Protein 2IV2 (pdb70)

Radius of gyration: 24.67 Å; Cα contacts (8 Å, |Δi|>4): 1728; chains: 1; bounding box: 63×63×64 Å

Foldseek 3Di:
DDWFWFFQFFWQLTWIKTFDDDPQDGDFIWGDCFPLFGGDDFQCRGQQPQCLVQLLLQFGWFFAKWFAPDQPGFTHGDHLVVQLLVLLVVLLVCCVPQNLLLEAEEDAQGFQALLLLLLRCCCSWLQSQALRFAYPQAFQDDPVFFACCQFFNDRAFQFFLLLQLQFQEEEEEQDACVQFPVSSVVSPVNNVVVNHAYEYEDLFCHPSNVSHPYDQNWDQQLQLLLLLQLVLLCVVVVLFDVVLCVPFADDVVVSNVFSVPRHLVVRCVVGVGHSVSSNVVSCSQSVGPAYAYEQEVRQCQQPCSSLSNQSVQLSCSRNVNAQDTNHGYAHQYGGNFSVSSVCCSSAFQAHHQRHGLQDVVLQVLSCVLQVHDGTDRDGHDYVLCLLVCLQVSSHQEYEAEHDACCQPPPPNVSVLVSLVSHNAYEYEEGTLAPRQLSGRMYAYANGNQQAWYWGQGRNQWIAIGGRNRHRPHPHHRSSQSSQSSSVSSPRHGDDPGSQVSLCSVLVSHQQCVLVHCVLRDSHQTAHTRFHRVPNVGRHDRRPQNPFGSHPVRHGYHGHHDRDGDPADEDPQFQAKEFEDAGNLAHQSRSRQCSRPVSVVPADPPFEKEAEQVVCVVQVHDAQFWKWKAFPVDIDIHGYHYDNRRRHRYIYTNSSGPSNRGTGGIDIHGDPCRVVVVVVRVVVSVVSSVSSHVSNVD

B-factor: mean 27.47, std 8.26, range [6.86, 63.71]

Solvent-accessible surface area: 26086 Å² total; per-residue (Å²): 166,113,123,12,16,0,2,10,1,2,12,0,2,4,8,0,1,23,0,4,5,57,136,44,140,10,67,102,2,38,25,5,114,1,108,4,5,107,32,59,29,25,71,5,4,109,97,1,35,23,0,7,79,19,48,54,53,3,0,6,1,4,63,61,5,5,1,30,147,132,111,83,23,159,8,88,59,26,67,21,89,67,0,1,60,23,0,3,98,82,0,38,56,5,56,140,144,86,21,43,40,3,0,1,0,0,0,2,6,28,12,14,0,0,1,1,0,0,0,0,0,16,0,0,2,10,13,0,20,0,0,1,0,2,0,62,32,44,6,18,13,7,108,75,90,45,0,0,26,94,0,0,24,23,6,2,0,0,2,5,0,34,10,4,19,87,6,53,0,0,1,0,1,15,10,16,0,24,28,25,6,16,5,0,7,68,12,1,85,55,0,59,200,84,60,3,82,0,0,0,2,12,25,9,128,2,71,8,13,186,65,21,75,18,42,0,50,4,108,22,15,1,13,0,0,0,0,0,0,0,0,15,0,0,23,100,57,87,45,37,55,111,76,25,14,85,76,35,9,71,18,24,89,111,4,68,121,58,1,110,55,31,48,0,102,65,2,64,125,56,0,44,3,46,7,77,59,0,48,84,0,0,84,33,1,16,117,8,177,16,0,2,0,0,1,5,55,14,0,29,40,27,105,22,0,22,33,1,0,24,0,0,0,0,0,0,0,0,14,2,2,3,10,65,55,50,1,0,0,2,2,1,7,26,49,3,0,1,3,0,0,0,0,0,0,0,0,0,1,0,0,0,9,52,21,65,1,130,59,89,68,24,54,127,70,0,10,175,58,8,70,42,177,83,6,21,40,102,57,8,45,28,11,90,47,4,35,100,50,6,65,124,26,74,2,65,0,0,0,0,1,24,18,10,5,12,20,79,41,57,133,70,79,31,7,158,121,2,10,117,68,2,93,5,0,0,0,0,16,24,1,0,1,38,0,0,12,37,0,8,0,0,0,0,3,6,3,4,1,6,10,47,0,0,2,0,3,3,0,0,0,0,1,12,0,49,82,6,17,103,28,146,68,101,19,46,17,7,13,72,0,0,5,58,0,0,67,92,37,65,34,114,12,134,25,105,54,2,76,68,0,0,38,47,0,19,123,10,0,56,36,0,75,0,0,27,20,167,19,1,24,106,81,24,24,3,14,5,33,0,137,83,60,59,108,98,31,88,28,39,52,42,9,12,138,138,124,1,68,9,142,88,11,51,0,39,16,60,6,26,85,57,96,58,21,141,65,148,71,50,138,95,30,59,5,9,23,6,19,20,120,66,38,1,4,26,27,20,13,7,13,0,0,0,0,61,41,0,20,87,103,17,80,35,19,2,53,0,16,0,13,38,84,1,2,137,152,52,45,6,123,74,92,20,0,0,65,5,52,30,179,210,41,113,86,19,1,19,0,68,35,29,99,82,0,37,125,23,0,0,8,18,8,133,9,38,45,147,30,110,31,24,27,7,0,91,4,60,55,24,111,84,52,216,54,10,52,97,92,10,90,68,84,60,74,148,20,54,64,104,0,95,114,22,26,161,69

Secondary structure (DSSP, 8-state):
-EEEEEE-SSBTT--EEEEEEETTEEEEEEE---TTTTT---HHHHHTTGGGG---SSSPBP-S-EE--STTS--EE--HHHHHHHHHHHHHHHHHHH-GGGEEEE--SSTT-HHHHHHHHHIIIIII----EE-SS--S--SSS-SHHHHHS--S-SS-GGGGGG-SEEEEES--HHHH-HHHHHHHHHHHHTT-EEEEE-SS--HHHHT-SEEE-PPTT-HHHHHHHHHHHHHHTT-S-HHHHHHHEE-HHHHHHHHHT--SGGGHHHH---HHHHHHHHHHHHHSSSEEEEEETTGGGSSSHHHHHHHHHHHHHHTT-SSSTT-SEEEE-SBTTHHHHHHTT-BTTEEGGGEETT-HHHHHHHHHHTT-S----S----GGGHHHHHHTTS--EEEEES--HHHHSSSHHHHHHHHHHSSEEEEEESB--HHHHT-SEEEEBP-BTTB-EEEE-TTSEEEEE---S--SSS-B-HHHHHHHHHHHTT-----SSHHHHHHHHHHH-TTTTT--HHHHTTT--EESP---SSTT--B-SSS-SS--SSTTS-EE---------SS---SSS-EEEEE---TT--SS-TTGGGSHHHHTT--SS-EEEEEHHHHHHHT--TT-EEEEE-SS-EEEEEEEEESSSPTTEEEE-------TT-EEEEEEE-S-HHHHHHHHHHHHHHHHHHHHHHH--

Nearest PDB structures (foldseek):
  2iv2-assembly1_X  TM=1.001E+00  e=0.000E+00  Escherichia coli
  1fdi-assembly1_A  TM=9.901E-01  e=0.000E+00  Escherichia coli
  8j83-assembly1_A  TM=9.431E-01  e=2.957E-84  Methylorubrum extorquens AM1
  7vw6-assembly1_A  TM=9.438E-01  e=1.068E-84  Methylorubrum extorquens AM1
  7qv7-assembly1_S  TM=9.303E-01  e=9.606E-66  Thermoanaerobacter kivui

Structure (mmCIF, N/CA/C/O backbone):
data_2IV2
#
_entry.id   2IV2
#
_cell.length_a   146.400
_cell.length_b   146.400
_cell.length_c   81.270
_cell.angle_alpha   90.00
_cell.angle_beta   90.00
_cell.angle_gamma   90.00
#
_symmetry.space_group_name_H-M   'P 41 21 2'
#
loop_
_entity.id
_entity.type
_entity.pdbx_description
1 polymer 'Formate dehydrogenase H'
2 non-polymer 'IRON/SULFUR CLUSTER'
3 non-polymer "GUANYLATE-O'-PHOSPHORIC ACID MONO-(2-AMINO-5,6-DIMERCAPTO-4-OXO-3,5,6,7,8A,9,10,10A-OCTAHYDRO-4H-8-OXA-1,3,9,10-TETRAAZA-ANTHRACEN-7-YLMETHYL) ESTER"
4 non-polymer '2-AMINO-5,6-DIMERCAPTO-7-METHYL-3,7,8A,9-TETRAHYDRO-8-OXA-1,3,9,10-TETRAAZA-ANTHRACEN-4-ONE GUANOSINE DINUCLEOTIDE'
5 non-polymer 'MOLYBDENUM ATOM'
6 non-polymer 'UNKNOWN ATOM OR ION'
7 water water
#
loop_
_atom_site.group_PDB
_atom_site.id
_atom_site.type_symbol
_atom_site.label_atom_id
_atom_site.label_alt_id
_atom_site.label_comp_id
_atom_site.label_asym_id
_atom_site.label_entity_id
_atom_site.label_seq_id
_atom_site.pdbx_PDB_ins_code
_atom_site.Cartn_x
_atom_site.Cartn_y
_atom_site.Cartn_z
_atom_site.occupancy
_atom_site.B_iso_or_equiv
_atom_site.auth_seq_id
_atom_site.auth_comp_id
_atom_site.auth_asym_id
_atom_site.auth_atom_id
_atom_site.pdbx_PDB_model_num
ATOM 1 N N . MET A 1 1 ? 68.914 1.983 29.215 1.00 34.74 1 MET X N 1
ATOM 2 C CA . MET A 1 1 ? 68.775 3.292 29.905 1.00 34.33 1 MET X CA 1
ATOM 3 C C . MET A 1 1 ? 69.906 3.495 30.911 1.00 34.03 1 MET X C 1
ATOM 4 O O . MET A 1 1 ? 70.054 2.726 31.867 1.00 34.11 1 MET X O 1
ATOM 9 N N . LYS A 1 2 ? 70.701 4.534 30.674 1.00 33.30 2 LYS X N 1
ATOM 10 C CA . LYS A 1 2 ? 71.919 4.790 31.434 1.00 32.79 2 LYS X CA 1
ATOM 11 C C . LYS A 1 2 ? 72.101 6.304 31.659 1.00 31.79 2 LYS X C 1
ATOM 12 O O . LYS A 1 2 ? 71.565 7.113 30.911 1.00 31.24 2 LYS X O 1
ATOM 18 N N . LYS A 1 3 ? 72.824 6.665 32.715 1.00 31.07 3 LYS X N 1
ATOM 19 C CA . LYS A 1 3 ? 73.217 8.055 32.964 1.00 30.86 3 LYS X CA 1
ATOM 20 C C . LYS A 1 3 ? 74.677 8.267 32.574 1.00 29.93 3 LYS X C 1
ATOM 21 O O . LYS A 1 3 ? 75.560 7.550 33.022 1.00 29.57 3 LYS X O 1
ATOM 27 N N . VAL A 1 4 ? 74.908 9.241 31.700 1.00 29.43 4 VAL X N 1
ATOM 28 C CA . VAL A 1 4 ? 76.257 9.685 31.334 1.00 28.48 4 VAL X CA 1
ATOM 29 C C . VAL A 1 4 ? 76.500 11.067 31.937 1.00 27.46 4 VAL X C 1
ATOM 30 O O . VAL A 1 4 ? 75.689 11.982 31.780 1.00 27.45 4 VAL X O 1
ATOM 34 N N . VAL A 1 5 ? 77.609 11.199 32.644 1.00 26.11 5 VAL X N 1
ATOM 35 C CA . VAL A 1 5 ? 77.914 12.409 33.372 1.00 24.96 5 VAL X CA 1
ATOM 36 C C . VAL A 1 5 ? 78.604 13.394 32.444 1.00 24.42 5 VAL X C 1
ATOM 37 O O . VAL A 1 5 ? 79.522 13.038 31.698 1.00 24.05 5 VAL X O 1
ATOM 41 N N . THR A 1 6 ? 78.152 14.637 32.499 1.00 23.52 6 THR X N 1
ATOM 42 C CA . THR A 1 6 ? 78.751 15.684 31.728 1.00 22.89 6 THR X CA 1
ATOM 43 C C . THR A 1 6 ? 78.817 16.980 32.535 1.00 22.58 6 THR X C 1
ATOM 44 O O . THR A 1 6 ? 78.431 17.005 33.719 1.00 21.72 6 THR X O 1
ATOM 48 N N . VAL A 1 7 ? 79.324 18.034 31.890 1.00 21.99 7 VAL X N 1
ATOM 49 C CA . VAL A 1 7 ? 79.352 19.383 32.455 1.00 21.93 7 VAL X CA 1
ATOM 50 C C . VAL A 1 7 ? 78.565 20.325 31.541 1.00 21.98 7 VAL X C 1
ATOM 51 O O . VAL A 1 7 ? 78.650 20.230 30.326 1.00 22.27 7 VAL X O 1
ATOM 55 N N . CYS A 1 8 ? 77.801 21.241 32.125 1.00 22.03 8 CYS X N 1
ATOM 56 C CA . CYS A 1 8 ? 76.967 22.148 31.348 1.00 21.99 8 CYS X CA 1
ATOM 57 C C . CYS A 1 8 ? 77.769 22.964 30.322 1.00 21.63 8 CYS X C 1
ATOM 58 O O . CYS A 1 8 ? 78.826 23.487 30.652 1.00 21.43 8 CYS X O 1
ATOM 61 N N . PRO A 1 9 ? 77.280 23.055 29.072 1.00 21.44 9 PRO X N 1
ATOM 62 C CA . PRO A 1 9 ? 77.967 23.796 28.023 1.00 21.77 9 PRO X CA 1
ATOM 63 C C . PRO A 1 9 ? 77.570 25.261 27.869 1.00 21.79 9 PRO X C 1
ATOM 64 O O . PRO A 1 9 ? 77.875 25.853 26.844 1.00 22.84 9 PRO X O 1
ATOM 68 N N . TYR A 1 10 ? 76.923 25.839 28.870 1.00 22.11 10 TYR X N 1
ATOM 69 C CA . TYR A 1 10 ? 76.455 27.201 28.788 1.00 22.53 10 TYR X CA 1
ATOM 70 C C . TYR A 1 10 ? 77.410 28.131 29.520 1.00 22.47 10 TYR X C 1
ATOM 71 O O . TYR A 1 10 ? 78.417 28.549 28.920 1.00 22.21 10 TYR X O 1
ATOM 80 N N . CYS A 1 11 ? 77.124 28.447 30.776 1.00 21.98 11 CYS X N 1
ATOM 81 C CA . CYS A 1 11 ? 77.937 29.405 31.508 1.00 21.71 11 CYS X CA 1
ATOM 82 C C . CYS A 1 11 ? 79.020 28.700 32.322 1.00 21.72 11 CYS X C 1
ATOM 83 O O . CYS A 1 11 ? 79.058 27.473 32.428 1.00 20.63 11 CYS X O 1
ATOM 86 N N . ALA A 1 12 ? 79.907 29.495 32.906 1.00 22.23 12 ALA X N 1
ATOM 87 C CA . ALA A 1 12 ? 81.095 28.958 33.574 1.00 22.06 12 ALA X CA 1
ATOM 88 C C . ALA A 1 12 ? 80.862 28.456 35.000 1.00 22.23 12 ALA X C 1
ATOM 89 O O . ALA A 1 12 ? 81.826 28.160 35.703 1.00 22.99 12 ALA X O 1
ATOM 91 N N . SER A 1 13 ? 79.605 28.329 35.431 1.00 22.08 13 SER X N 1
ATOM 92 C CA . SER A 1 13 ? 79.283 27.781 36.764 1.00 21.82 13 SER X CA 1
ATOM 93 C C . SER A 1 13 ? 79.737 26.334 36.924 1.00 22.07 13 SER X C 1
ATOM 94 O O . SER A 1 13 ? 79.944 25.865 38.043 1.00 22.16 13 SER X O 1
ATOM 97 N N . GLY A 1 14 ? 79.816 25.614 35.809 1.00 22.21 14 GLY X N 1
ATOM 98 C CA . GLY A 1 14 ? 80.435 24.294 35.776 1.00 22.13 14 GLY X CA 1
ATOM 99 C C . GLY A 1 14 ? 79.611 23.164 36.357 1.00 22.38 14 GLY X C 1
ATOM 100 O O . GLY A 1 14 ? 80.172 22.174 36.820 1.00 22.50 14 GLY X O 1
ATOM 101 N N . CYS A 1 15 ? 78.283 23.321 36.323 1.00 22.40 15 CYS X N 1
ATOM 102 C CA . CYS A 1 15 ? 77.346 22.329 36.825 1.00 22.10 15 CYS X CA 1
ATOM 103 C C . CYS A 1 15 ? 77.539 20.979 36.150 1.00 21.74 15 CYS X C 1
ATOM 104 O O . CYS A 1 15 ? 77.653 20.899 34.934 1.00 21.45 15 CYS X O 1
ATOM 107 N N . LYS A 1 16 ? 77.565 19.927 36.961 1.00 21.63 16 LYS X N 1
ATOM 108 C CA . LYS A 1 16 ? 77.575 18.559 36.463 1.00 21.35 16 LYS X CA 1
ATOM 109 C C . LYS A 1 16 ? 76.141 18.124 36.169 1.00 21.13 16 LYS X C 1
ATOM 110 O O . LYS A 1 16 ? 75.203 18.421 36.919 1.00 20.62 16 LYS X O 1
ATOM 116 N N . ILE A 1 17 ? 75.990 17.429 35.050 1.00 21.33 17 ILE X N 1
ATOM 117 C CA . ILE A 1 17 ? 74.699 17.009 34.540 1.00 21.06 17 ILE X CA 1
ATOM 118 C C . ILE A 1 17 ? 74.776 15.525 34.254 1.00 21.44 17 ILE X C 1
ATOM 119 O O . ILE A 1 17 ? 75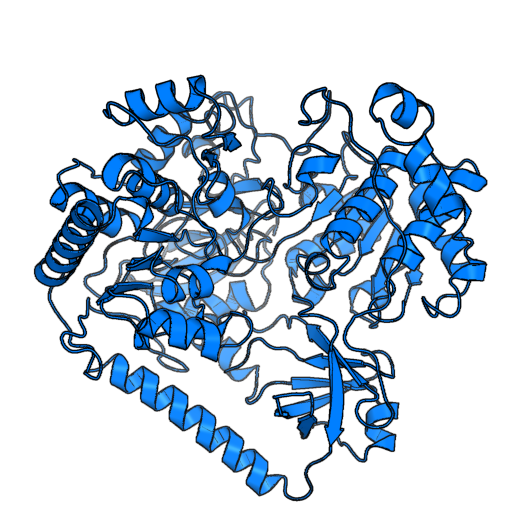.771 15.057 33.700 1.00 20.45 17 ILE X O 1
ATOM 124 N N . ASN A 1 18 ? 73.739 14.784 34.652 1.00 22.36 18 ASN X N 1
ATOM 125 C CA . ASN A 1 18 ? 73.563 13.400 34.202 1.00 23.16 18 ASN X CA 1
ATOM 126 C C . ASN A 1 18 ? 72.647 13.420 32.995 1.00 23.29 18 ASN X C 1
ATOM 127 O O . ASN A 1 18 ? 71.475 13.759 33.115 1.00 23.83 18 ASN X O 1
ATOM 132 N N . LEU A 1 19 ? 73.175 13.089 31.826 1.00 23.35 19 LEU X N 1
ATOM 133 C CA . LEU A 1 19 ? 72.344 12.980 30.651 1.00 23.39 19 LEU X CA 1
ATOM 134 C C . LEU A 1 19 ? 71.776 11.590 30.647 1.00 23.69 19 LEU X C 1
ATOM 135 O O . LEU A 1 19 ? 72.512 10.606 30.618 1.00 23.78 19 LEU X O 1
ATOM 140 N N . VAL A 1 20 ? 70.456 11.503 30.694 1.00 24.24 20 VAL X N 1
ATOM 141 C CA . VAL A 1 20 ? 69.793 10.216 30.643 1.00 24.17 20 VAL X CA 1
ATOM 142 C C . VAL A 1 20 ? 69.713 9.772 29.190 1.00 24.79 20 VAL X C 1
ATOM 143 O O . VAL A 1 20 ? 69.206 10.493 28.339 1.00 24.96 20 VAL X O 1
ATOM 147 N N . VAL A 1 21 ? 70.223 8.576 28.930 1.00 25.97 21 VAL X N 1
ATOM 148 C CA . VAL A 1 21 ? 70.348 8.038 27.582 1.00 27.01 21 VAL X CA 1
ATOM 149 C C . VAL A 1 21 ? 69.538 6.752 27.473 1.00 28.19 21 VAL X C 1
ATOM 150 O O . VAL A 1 21 ? 69.743 5.813 28.239 1.00 28.16 21 VAL X O 1
ATOM 154 N N . ASP A 1 22 ? 68.606 6.720 26.531 1.00 29.47 22 ASP X N 1
ATOM 155 C CA . ASP A 1 22 ? 67.796 5.547 26.329 1.00 30.35 22 ASP X CA 1
ATOM 156 C C . ASP A 1 22 ? 67.776 5.187 24.852 1.00 30.99 22 ASP X C 1
ATOM 157 O O . ASP A 1 22 ? 67.242 5.920 24.027 1.00 31.57 22 ASP X O 1
ATOM 162 N N . ASN A 1 23 ? 68.357 4.042 24.532 1.00 31.90 23 ASN X N 1
ATOM 163 C CA . ASN A 1 23 ? 68.415 3.567 23.152 1.00 32.25 23 ASN X CA 1
ATOM 164 C C . ASN A 1 23 ? 69.188 4.490 22.213 1.00 31.99 23 ASN X C 1
ATOM 165 O O . ASN A 1 23 ? 68.715 4.815 21.118 1.00 32.30 23 ASN X O 1
ATOM 170 N N . GLY A 1 24 ? 70.380 4.896 22.652 1.00 31.59 24 GLY X N 1
ATOM 171 C CA . GLY A 1 24 ? 71.275 5.734 21.851 1.00 31.01 24 GLY X CA 1
ATOM 172 C C . GLY A 1 24 ? 70.911 7.206 21.699 1.00 30.54 24 GLY X C 1
ATOM 173 O O . GLY A 1 24 ? 71.620 7.933 21.017 1.00 30.28 24 GLY X O 1
ATOM 174 N N . LYS A 1 25 ? 69.816 7.651 22.318 1.00 30.34 25 LYS X N 1
ATOM 175 C CA . LYS A 1 25 ? 69.370 9.051 22.226 1.00 30.23 25 LYS X CA 1
ATOM 176 C C . LYS A 1 25 ? 69.302 9.628 23.625 1.00 29.60 25 LYS X C 1
ATOM 177 O O . LYS A 1 25 ? 68.916 8.920 24.556 1.00 29.50 25 LYS X O 1
ATOM 183 N N . ILE A 1 26 ? 69.657 10.908 23.779 1.00 28.73 26 ILE X N 1
ATOM 184 C CA . ILE A 1 26 ? 69.412 11.588 25.040 1.00 28.54 26 ILE X CA 1
ATOM 185 C C . ILE A 1 26 ? 67.894 11.842 25.236 1.00 28.75 26 ILE X C 1
ATOM 186 O O . ILE A 1 26 ? 67.169 12.337 24.340 1.00 27.91 26 ILE X O 1
ATOM 191 N N . VAL A 1 27 ? 67.466 11.497 26.446 1.00 28.51 27 VAL X N 1
ATOM 192 C CA . VAL A 1 27 ? 66.072 11.379 26.815 1.00 28.70 27 VAL X CA 1
ATOM 193 C C . VAL A 1 27 ? 65.676 12.516 27.762 1.00 29.20 27 VAL X C 1
ATOM 194 O O . VAL A 1 27 ? 64.600 13.095 27.632 1.00 29.79 27 VAL X O 1
ATOM 198 N N . ARG A 1 28 ? 66.561 12.846 28.697 1.00 29.60 28 ARG X N 1
ATOM 199 C CA . ARG A 1 28 ? 66.423 14.042 29.501 1.00 29.67 28 ARG X CA 1
ATOM 200 C C . ARG A 1 28 ? 67.737 14.323 30.191 1.00 29.28 28 ARG X C 1
ATOM 201 O O . ARG A 1 28 ? 68.693 13.570 30.063 1.00 29.26 28 ARG X O 1
ATOM 209 N N . ALA A 1 29 ? 67.772 15.442 30.901 1.00 29.04 29 ALA X N 1
ATOM 210 C CA . ALA A 1 29 ? 68.936 15.877 31.636 1.00 28.16 29 ALA X CA 1
ATOM 211 C C . ALA A 1 29 ? 68.490 16.058 33.072 1.00 27.61 29 ALA X C 1
ATOM 212 O O . ALA A 1 29 ? 67.360 16.463 33.333 1.00 26.98 29 ALA X O 1
ATOM 214 N N . GLU A 1 30 ? 69.370 15.741 34.006 1.00 26.92 30 GLU X N 1
ATOM 215 C CA . GLU A 1 30 ? 69.096 16.051 35.400 1.00 26.67 30 GLU X CA 1
ATOM 216 C C . GLU A 1 30 ? 70.380 16.432 36.127 1.00 25.15 30 GLU X C 1
ATOM 217 O O . GLU A 1 30 ? 71.458 16.026 35.737 1.00 25.20 30 GLU X O 1
ATOM 223 N N . ALA A 1 31 ? 70.251 17.221 37.177 1.00 23.89 31 ALA X N 1
ATOM 224 C CA . ALA A 1 31 ? 71.411 17.673 37.907 1.00 23.17 31 ALA X CA 1
ATOM 225 C C . ALA A 1 31 ? 72.128 16.462 38.523 1.00 22.92 31 ALA X C 1
ATOM 226 O O . ALA A 1 31 ? 71.484 15.563 39.093 1.00 22.55 31 ALA X O 1
ATOM 228 N N . ALA A 1 32 ? 73.450 16.436 38.358 1.00 22.08 32 ALA X N 1
ATOM 229 C CA . ALA A 1 32 ? 74.307 15.520 39.096 1.00 22.09 32 ALA X CA 1
ATOM 230 C C . ALA A 1 32 ? 74.909 16.301 40.254 1.00 22.11 32 ALA X C 1
ATOM 231 O O . ALA A 1 32 ? 74.761 17.543 40.350 1.00 21.93 32 ALA X O 1
ATOM 233 N N . GLN A 1 33 ? 75.594 15.574 41.125 1.00 22.21 33 GLN X N 1
ATOM 234 C CA . GLN A 1 33 ? 76.200 16.159 42.317 1.00 22.79 33 GLN X CA 1
ATOM 235 C C . GLN A 1 33 ? 77.580 16.767 42.045 1.00 22.72 33 GLN X C 1
ATOM 236 O O . GLN A 1 33 ? 78.558 16.386 42.649 1.00 23.04 33 GLN X O 1
ATOM 242 N N . GLY A 1 34 ? 77.647 17.742 41.147 1.00 23.18 34 GLY X N 1
ATOM 243 C CA . GLY A 1 34 ? 78.898 18.417 40.879 1.00 23.02 34 GLY X CA 1
ATOM 244 C C . GLY A 1 34 ? 79.295 19.259 42.071 1.00 23.09 34 GLY X C 1
ATOM 245 O O . GLY A 1 34 ? 78.471 19.572 42.921 1.00 23.60 34 GLY X O 1
ATOM 246 N N . LYS A 1 35 ? 80.571 19.600 42.151 1.00 23.15 35 LYS X N 1
ATOM 247 C CA . LYS A 1 35 ? 81.075 20.416 43.245 1.00 22.73 35 LYS X CA 1
ATOM 248 C C . LYS A 1 35 ? 80.312 21.743 43.321 1.00 22.66 35 LYS X C 1
ATOM 249 O O . LYS A 1 35 ? 79.889 22.165 44.397 1.00 23.31 35 LYS X O 1
ATOM 255 N N . THR A 1 36 ? 80.106 22.394 42.182 1.00 21.85 36 THR X N 1
ATOM 256 C CA . THR A 1 36 ? 79.514 23.723 42.196 1.00 21.46 36 THR X CA 1
ATOM 257 C C . THR A 1 36 ? 77.995 23.703 42.316 1.00 21.33 36 THR X C 1
ATOM 258 O O . THR A 1 36 ? 77.426 24.568 42.988 1.00 20.37 36 THR X O 1
ATOM 262 N N . ASN A 1 37 ? 77.350 22.716 41.698 1.00 21.54 37 ASN X N 1
ATOM 263 C CA . ASN A 1 37 ? 75.884 22.706 41.592 1.00 22.15 37 ASN X CA 1
ATOM 264 C C . ASN A 1 37 ? 75.133 21.813 42.562 1.00 22.55 37 ASN X C 1
ATOM 265 O O . ASN A 1 37 ? 74.014 22.141 42.922 1.00 22.83 37 ASN X O 1
ATOM 270 N N . GLN A 1 38 ? 75.726 20.699 42.991 1.00 23.10 38 GLN X N 1
ATOM 271 C CA . GLN A 1 38 ? 75.125 19.883 44.046 1.00 23.28 38 GLN X CA 1
ATOM 272 C C . GLN A 1 38 ? 73.631 19.603 43.788 1.00 22.57 38 GLN X C 1
ATOM 273 O O . GLN A 1 38 ? 72.765 19.914 44.613 1.00 21.93 38 GLN X O 1
ATOM 279 N N . GLY A 1 39 ? 73.343 19.006 42.633 1.00 22.29 39 GLY X N 1
ATOM 280 C CA . GLY A 1 39 ? 71.986 18.558 42.302 1.00 21.89 39 GLY X CA 1
ATOM 281 C C . GLY A 1 39 ? 71.006 19.650 41.860 1.00 21.26 39 GLY X C 1
ATOM 282 O O . GLY A 1 39 ? 69.780 19.455 41.878 1.00 20.73 39 GLY X O 1
ATOM 283 N N . THR A 1 40 ? 71.543 20.787 41.443 1.00 20.87 40 THR X N 1
ATOM 284 C CA . THR A 1 40 ? 70.740 21.848 40.842 1.00 21.34 40 THR X CA 1
ATOM 285 C C . THR A 1 40 ? 71.266 22.254 39.476 1.00 20.78 40 THR X C 1
ATOM 286 O O . THR A 1 40 ? 72.459 22.192 39.216 1.00 20.42 40 THR X O 1
ATOM 290 N N . LEU A 1 41 ? 70.340 22.662 38.613 1.00 20.77 41 LEU X N 1
ATOM 291 C CA . LEU A 1 41 ? 70.640 23.274 37.335 1.00 20.50 41 LEU X CA 1
ATOM 292 C C . LEU A 1 41 ? 69.694 24.411 37.221 1.00 20.33 41 LEU X C 1
ATOM 293 O O . LEU A 1 41 ? 68.632 24.386 37.829 1.00 20.86 41 LEU X O 1
ATOM 298 N N . CYS A 1 42 ? 70.051 25.393 36.409 1.00 20.41 42 CYS X N 1
ATOM 299 C CA . CYS A 1 42 ? 69.099 26.397 35.966 1.00 20.53 42 CYS X CA 1
ATOM 300 C C . CYS A 1 42 ? 68.346 25.819 34.748 1.00 20.43 42 CYS X C 1
ATOM 301 O O . CYS A 1 42 ? 68.639 24.720 34.283 1.00 19.95 42 CYS X O 1
ATOM 304 N N . LEU A 1 43 ? 67.354 26.558 34.272 1.00 21.20 43 LEU X N 1
ATOM 305 C CA . LEU A 1 43 ? 66.623 26.270 33.012 1.00 21.64 43 LEU X CA 1
ATOM 306 C C . LEU A 1 43 ? 67.479 25.738 31.872 1.00 21.51 43 LEU X C 1
ATOM 307 O O . LEU A 1 43 ? 67.080 24.829 31.176 1.00 22.00 43 LEU X O 1
ATOM 312 N N . LYS A 1 44 ? 68.639 26.347 31.667 1.00 21.61 44 LYS X N 1
ATOM 313 C CA . LYS A 1 44 ? 69.494 26.042 30.525 1.00 21.57 44 LYS X CA 1
ATOM 314 C C . LYS A 1 44 ? 70.179 24.666 30.611 1.00 21.65 44 LYS X C 1
ATOM 315 O O . LYS A 1 44 ? 70.187 23.925 29.631 1.00 22.16 44 LYS X O 1
ATOM 321 N N . GLY A 1 45 ? 70.730 24.303 31.763 1.00 21.28 45 GLY X N 1
ATOM 322 C CA . GLY A 1 45 ? 71.241 22.949 31.940 1.00 21.24 45 GLY X CA 1
ATOM 323 C C . GLY A 1 45 ? 70.161 21.873 31.851 1.00 21.38 45 GLY X C 1
ATOM 324 O O . GLY A 1 45 ? 70.379 20.779 31.325 1.00 21.82 45 GLY X O 1
ATOM 325 N N . TYR A 1 46 ? 68.990 22.194 32.381 1.00 21.45 46 TYR X N 1
ATOM 326 C CA . TYR A 1 46 ? 67.874 21.266 32.491 1.00 21.21 46 TYR X CA 1
ATOM 327 C C . TYR A 1 46 ? 67.223 21.010 31.139 1.00 20.75 46 TYR X C 1
ATOM 328 O O . TYR A 1 46 ? 66.961 19.858 30.781 1.00 20.67 46 TYR X O 1
ATOM 337 N N . TYR A 1 47 ? 66.961 22.085 30.396 1.00 19.67 47 TYR X N 1
ATOM 338 C CA . TYR A 1 47 ? 66.300 21.971 29.107 1.00 20.01 47 TYR X CA 1
ATOM 339 C C . TYR A 1 47 ? 67.219 22.126 27.898 1.00 20.71 47 TYR X C 1
ATOM 340 O O . TYR A 1 47 ? 66.769 21.898 26.776 1.00 21.98 47 TYR X O 1
ATOM 349 N N . GLY A 1 48 ? 68.478 22.505 28.099 1.00 21.20 48 GLY X N 1
ATOM 350 C CA . GLY A 1 48 ? 69.324 22.961 26.995 1.00 21.59 48 GLY X CA 1
ATOM 351 C C . GLY A 1 48 ? 70.168 21.943 26.261 1.00 22.08 48 GLY X C 1
ATOM 352 O O . GLY A 1 48 ? 71.100 22.304 25.584 1.00 22.17 48 GLY X O 1
ATOM 353 N N . TRP A 1 49 ? 69.842 20.668 26.401 1.00 23.31 49 TRP X N 1
ATOM 354 C CA . TRP A 1 49 ? 70.601 19.574 25.796 1.00 23.67 49 TRP X CA 1
ATOM 355 C C . TRP A 1 49 ? 69.981 19.189 24.465 1.00 24.53 49 TRP X C 1
ATOM 356 O O . TRP A 1 49 ? 70.503 18.370 23.715 1.00 25.84 49 TRP X O 1
ATOM 367 N N . ASP A 1 50 ? 68.838 19.777 24.205 1.00 24.81 50 ASP X N 1
ATOM 368 C CA . ASP A 1 50 ? 67.995 19.434 23.097 1.00 25.36 50 ASP X CA 1
ATOM 369 C C . ASP A 1 50 ? 68.557 19.746 21.677 1.00 25.10 50 ASP X C 1
ATOM 370 O O . ASP A 1 50 ? 68.209 19.095 20.692 1.00 25.29 50 ASP X O 1
ATOM 375 N N . PHE A 1 51 ? 69.384 20.767 21.581 1.00 25.41 51 PHE X N 1
ATOM 376 C CA . PHE A 1 51 ? 69.997 21.190 20.304 1.00 26.03 51 PHE X CA 1
ATOM 377 C C . PHE A 1 51 ? 70.821 20.103 19.622 1.00 26.36 51 PHE X C 1
ATOM 378 O O . PHE A 1 51 ? 70.980 20.130 18.403 1.00 26.92 51 PHE X O 1
ATOM 386 N N . ILE A 1 52 ? 71.364 19.178 20.419 1.00 26.69 52 ILE X N 1
ATOM 387 C CA . ILE A 1 52 ? 72.151 18.026 19.934 1.00 26.51 52 ILE X CA 1
ATOM 388 C C . ILE A 1 52 ? 71.406 17.311 18.810 1.00 26.48 52 ILE X C 1
ATOM 389 O O . ILE A 1 52 ? 72.011 16.897 17.813 1.00 26.98 52 ILE X O 1
ATOM 394 N N . ASN A 1 53 ? 70.086 17.195 18.979 1.00 26.15 53 ASN X N 1
ATOM 395 C CA . ASN A 1 53 ? 69.221 16.451 18.075 1.00 25.95 53 ASN X CA 1
ATOM 396 C C . ASN A 1 53 ? 68.823 17.135 16.768 1.00 25.30 53 ASN X C 1
ATOM 397 O O . ASN A 1 53 ? 67.995 16.600 16.031 1.00 25.02 53 ASN X O 1
ATOM 402 N N . ASP A 1 54 ? 69.384 18.307 16.492 1.00 24.30 54 ASP X N 1
ATOM 403 C CA . ASP A 1 54 ? 69.079 19.045 15.273 1.00 23.82 54 ASP X CA 1
ATOM 404 C C . ASP A 1 54 ? 67.579 19.393 15.104 1.00 22.87 54 ASP X C 1
ATOM 405 O O . ASP A 1 54 ? 66.936 18.991 14.136 1.00 22.76 54 ASP X O 1
ATOM 410 N N . THR A 1 55 ? 67.051 20.172 16.041 1.00 22.08 55 THR X N 1
ATOM 411 C CA . THR A 1 55 ? 65.649 20.575 16.024 1.00 21.74 55 THR X CA 1
ATOM 412 C C . THR A 1 55 ? 65.291 21.485 14.860 1.00 21.63 55 THR X C 1
ATOM 413 O O . THR A 1 55 ? 64.142 21.504 14.409 1.00 22.04 55 THR X O 1
ATOM 417 N N . GLN A 1 56 ? 66.276 22.247 14.393 1.00 21.64 56 GLN X N 1
ATOM 418 C CA . GLN A 1 56 ? 66.129 23.168 13.258 1.00 21.65 56 GLN X CA 1
ATOM 419 C C . GLN A 1 56 ? 65.187 24.317 13.538 1.00 21.15 56 GLN X C 1
ATOM 420 O O . GLN A 1 56 ? 64.696 24.955 12.615 1.00 20.81 56 GLN X O 1
ATOM 426 N N . ILE A 1 57 ? 64.965 24.602 14.818 1.00 21.48 57 ILE X N 1
ATOM 427 C CA . ILE A 1 57 ? 64.033 25.654 15.219 1.00 21.71 57 ILE X CA 1
ATOM 428 C C . ILE A 1 57 ? 64.580 27.008 14.768 1.00 22.10 57 ILE X C 1
ATOM 429 O O . ILE A 1 57 ? 63.851 27.852 14.268 1.00 22.82 57 ILE X O 1
ATOM 434 N N . LEU A 1 58 ? 65.878 27.191 14.957 1.00 22.42 58 LEU X N 1
ATOM 435 C CA . LEU A 1 58 ? 66.557 28.420 14.613 1.00 22.35 58 LEU X CA 1
ATOM 436 C C . LEU A 1 58 ? 67.529 28.165 13.450 1.00 22.36 58 LEU X C 1
ATOM 437 O O . LEU A 1 58 ? 67.475 28.853 12.433 1.00 22.28 58 LEU X O 1
ATOM 442 N N . THR A 1 59 ? 68.408 27.175 13.603 1.00 21.98 59 THR X N 1
ATOM 443 C CA . THR A 1 59 ? 69.393 26.841 12.559 1.00 21.96 59 THR X CA 1
ATOM 444 C C . THR A 1 59 ? 69.809 25.363 12.601 1.00 21.61 59 THR X C 1
ATOM 445 O O . THR A 1 59 ? 69.915 24.778 13.673 1.00 21.64 59 THR X O 1
ATOM 449 N N . PRO A 1 60 ? 70.069 24.760 11.436 1.00 21.51 60 PRO X N 1
ATOM 450 C CA . PRO A 1 60 ? 70.434 23.344 11.432 1.00 21.71 60 PRO X CA 1
ATOM 451 C C . PRO A 1 60 ? 71.840 23.022 11.958 1.00 21.67 60 PRO X C 1
ATOM 452 O O . PRO A 1 60 ? 72.757 23.831 11.850 1.00 21.62 60 PRO X O 1
ATOM 456 N N . ARG A 1 61 ? 71.994 21.820 12.500 1.00 21.71 61 ARG X N 1
ATOM 457 C CA . ARG A 1 61 ? 73.321 21.241 12.768 1.00 21.86 61 ARG X CA 1
ATOM 458 C C . ARG A 1 61 ? 74.125 21.121 11.472 1.00 21.76 61 ARG X C 1
ATOM 459 O O . ARG A 1 61 ? 73.567 20.827 10.416 1.00 21.04 61 ARG X O 1
ATOM 467 N N . LEU A 1 62 ? 75.436 21.343 11.561 1.00 21.95 62 LEU X N 1
ATOM 468 C CA . LEU A 1 62 ? 76.317 21.082 10.428 1.00 22.10 62 LEU X CA 1
ATOM 469 C C . LEU A 1 62 ? 76.497 19.567 10.295 1.00 22.43 62 LEU X C 1
ATOM 470 O O . LEU A 1 62 ? 76.905 18.891 11.252 1.00 22.83 62 LEU X O 1
ATOM 475 N N . LYS A 1 63 ? 76.197 19.048 9.108 1.00 22.57 63 LYS X N 1
ATOM 476 C CA . LYS A 1 63 ? 76.201 17.615 8.849 1.00 23.28 63 LYS X CA 1
ATOM 477 C C . LYS A 1 63 ? 77.358 17.144 7.971 1.00 23.63 63 LYS X C 1
ATOM 478 O O . LYS A 1 63 ? 77.775 15.982 8.068 1.00 24.00 63 LYS X O 1
ATOM 484 N N . THR A 1 64 ? 77.857 18.023 7.099 1.00 23.81 64 THR X N 1
ATOM 485 C CA . THR A 1 64 ? 78.929 17.670 6.175 1.00 23.99 64 THR X CA 1
ATOM 486 C C . THR A 1 64 ? 79.928 18.800 6.023 1.00 23.96 64 THR X C 1
ATOM 487 O O . THR A 1 64 ? 79.624 19.955 6.303 1.00 23.56 64 THR X O 1
ATOM 491 N N . PRO A 1 65 ? 81.160 18.456 5.627 1.00 23.93 65 PRO X N 1
ATOM 492 C CA . PRO A 1 65 ? 82.052 19.495 5.181 1.00 23.55 65 PRO X CA 1
ATOM 493 C C . PRO A 1 65 ? 81.427 20.231 4.016 1.00 23.60 65 PRO X C 1
ATOM 494 O O . PRO A 1 65 ? 80.615 19.668 3.288 1.00 23.49 65 PRO X O 1
ATOM 498 N N . MET A 1 66 ? 81.774 21.500 3.865 1.00 23.98 66 MET X N 1
ATOM 499 C CA . MET A 1 66 ? 81.365 22.256 2.694 1.00 24.31 66 MET X CA 1
ATOM 500 C C . MET A 1 66 ? 82.514 23.104 2.200 1.00 24.21 66 MET X C 1
ATOM 501 O O . MET A 1 66 ? 83.422 23.428 2.944 1.00 24.61 66 MET X O 1
ATOM 506 N N . ILE A 1 67 ? 82.468 23.435 0.923 1.00 24.73 67 ILE X N 1
ATOM 507 C CA . ILE A 1 67 ? 83.418 24.347 0.322 1.00 25.48 67 ILE X CA 1
ATOM 508 C C . ILE A 1 67 ? 82.665 25.290 -0.596 1.00 25.90 67 ILE X C 1
ATOM 509 O O . ILE A 1 67 ? 81.838 24.845 -1.398 1.00 25.16 67 ILE X O 1
ATOM 514 N N . ARG A 1 68 ? 82.962 26.583 -0.463 1.00 27.22 68 ARG X N 1
ATOM 515 C CA . ARG A 1 68 ? 82.536 27.611 -1.415 1.00 28.24 68 ARG X CA 1
ATOM 516 C C . ARG A 1 68 ? 83.711 27.874 -2.357 1.00 29.46 68 ARG X C 1
ATOM 517 O O . ARG A 1 68 ? 84.685 28.521 -1.968 1.00 29.63 68 ARG X O 1
ATOM 525 N N . ARG A 1 69 ? 83.629 27.378 -3.586 1.00 30.90 69 ARG X N 1
ATOM 526 C CA . ARG A 1 69 ? 84.773 27.435 -4.509 1.00 31.99 69 ARG X CA 1
ATOM 527 C C . ARG A 1 69 ? 85.023 28.846 -5.048 1.00 32.84 69 ARG X C 1
ATOM 528 O O . ARG A 1 69 ? 86.136 29.382 -4.925 1.00 32.66 69 ARG X O 1
ATOM 536 N N . GLN A 1 70 ? 83.989 29.443 -5.636 1.00 33.77 70 GLN X N 1
ATOM 537 C CA . GLN A 1 70 ? 84.058 30.829 -6.090 1.00 34.44 70 GLN X CA 1
ATOM 538 C C . GLN A 1 70 ? 83.511 31.728 -4.962 1.00 34.94 70 GLN X C 1
ATOM 539 O O . GLN A 1 70 ? 82.626 31.324 -4.192 1.00 34.55 70 GLN X O 1
ATOM 545 N N . ARG A 1 71 ? 84.031 32.952 -4.892 1.00 35.43 71 ARG X N 1
ATOM 546 C CA . ARG A 1 71 ? 83.773 33.846 -3.756 1.00 35.46 71 ARG X CA 1
ATOM 547 C C . ARG A 1 71 ? 82.306 34.254 -3.565 1.00 35.74 71 ARG X C 1
ATOM 548 O O . ARG A 1 71 ? 81.800 34.239 -2.436 1.00 36.35 71 ARG X O 1
ATOM 556 N N . GLY A 1 72 ? 81.629 34.615 -4.648 1.00 35.54 72 GLY X N 1
ATOM 557 C CA . GLY A 1 72 ? 80.208 34.964 -4.566 1.00 35.49 72 GLY X CA 1
ATOM 558 C C . GLY A 1 72 ? 79.305 33.781 -4.883 1.00 35.56 72 GLY X C 1
ATOM 559 O O . GLY A 1 72 ? 78.296 33.933 -5.583 1.00 36.10 72 GLY X O 1
ATOM 560 N N . GLY A 1 73 ? 79.658 32.607 -4.357 1.00 35.17 73 GLY X N 1
ATOM 561 C CA . GLY A 1 73 ? 79.022 31.352 -4.742 1.00 34.64 73 GLY X CA 1
ATOM 562 C C . GLY A 1 73 ? 78.323 30.666 -3.591 1.00 34.03 73 GLY X C 1
ATOM 563 O O . GLY A 1 73 ? 78.144 31.246 -2.525 1.00 34.51 73 GLY X O 1
ATOM 564 N N . LYS A 1 74 ? 77.921 29.423 -3.820 1.00 33.04 74 LYS X N 1
ATOM 565 C CA . LYS A 1 74 ? 77.227 28.633 -2.817 1.00 32.40 74 LYS X CA 1
ATOM 566 C C . LYS A 1 74 ? 78.220 27.757 -2.077 1.00 30.77 74 LYS X C 1
ATOM 567 O O . LYS A 1 74 ? 79.166 27.247 -2.674 1.00 30.66 74 LYS X O 1
ATOM 573 N N . LEU A 1 75 ? 78.001 27.591 -0.774 1.00 28.85 75 LEU X N 1
ATOM 574 C CA . LEU A 1 75 ? 78.622 26.511 -0.044 1.00 27.31 75 LEU X CA 1
ATOM 575 C C . LEU A 1 75 ? 78.095 25.200 -0.639 1.00 26.65 75 LEU X C 1
ATOM 576 O O . LEU A 1 75 ? 76.889 25.025 -0.770 1.00 26.97 75 LEU X O 1
ATOM 581 N N . GLU A 1 76 ? 78.996 24.304 -1.026 1.00 25.77 76 GLU X N 1
ATOM 582 C CA . GLU A 1 76 ? 78.611 22.983 -1.541 1.00 25.35 76 GLU X CA 1
ATOM 583 C C . GLU A 1 76 ? 79.143 21.899 -0.613 1.00 24.06 76 GLU X C 1
ATOM 584 O O . GLU A 1 76 ? 80.290 21.982 -0.184 1.00 22.78 76 GLU X O 1
ATOM 590 N N . PRO A 1 77 ? 78.316 20.872 -0.309 1.00 23.41 77 PRO X N 1
ATOM 591 C CA . PRO A 1 77 ? 78.799 19.747 0.484 1.00 23.24 77 PRO X CA 1
ATOM 592 C C . PRO A 1 77 ? 79.890 18.956 -0.231 1.00 22.53 77 PRO X C 1
ATOM 593 O O . PRO A 1 77 ? 79.862 18.817 -1.434 1.00 22.39 77 PRO X O 1
ATOM 597 N N . VAL A 1 78 ? 80.878 18.495 0.520 1.00 22.24 78 VAL X N 1
ATOM 598 C CA . VAL A 1 78 ? 81.984 17.751 -0.055 1.00 21.57 78 VAL X CA 1
ATOM 599 C C . VAL A 1 78 ? 82.386 16.722 0.971 1.00 21.48 78 VAL X C 1
ATOM 600 O O . VAL A 1 78 ? 81.966 16.804 2.135 1.00 20.79 78 VAL X O 1
ATOM 604 N N . SER A 1 79 ? 83.191 15.761 0.530 1.00 21.28 79 SER X N 1
ATOM 605 C CA . SER A 1 79 ? 83.746 14.748 1.417 1.00 21.75 79 SER X CA 1
ATOM 606 C C . SER A 1 79 ? 84.776 15.375 2.361 1.00 21.52 79 SER X C 1
ATOM 607 O O . SER A 1 79 ? 85.350 16.411 2.062 1.00 22.22 79 SER X O 1
ATOM 610 N N . TRP A 1 80 ? 85.003 14.725 3.492 1.00 21.52 80 TRP X N 1
ATOM 611 C CA . TRP A 1 80 ? 86.103 15.057 4.393 1.00 21.84 80 TRP X CA 1
ATOM 612 C C . TRP A 1 80 ? 87.465 15.068 3.721 1.00 22.42 80 TRP X C 1
ATOM 613 O O . TRP A 1 80 ? 88.306 15.916 4.015 1.00 22.96 80 TRP X O 1
ATOM 624 N N . ASP A 1 81 ? 87.695 14.102 2.839 1.00 22.69 81 ASP X N 1
ATOM 625 C CA . ASP A 1 81 ? 88.940 14.041 2.123 1.00 22.32 81 ASP X CA 1
ATOM 626 C C . ASP A 1 81 ? 89.148 15.306 1.313 1.00 22.06 81 ASP X C 1
ATOM 627 O O . ASP A 1 81 ? 90.228 15.904 1.340 1.00 21.87 81 ASP X O 1
ATOM 632 N N . GLU A 1 82 ? 88.118 15.717 0.587 1.00 21.76 82 GLU X N 1
ATOM 633 C CA . GLU A 1 82 ? 88.235 16.897 -0.250 1.00 21.50 82 GLU X CA 1
ATOM 634 C C . GLU A 1 82 ? 88.464 18.140 0.597 1.00 21.25 82 GLU X C 1
ATOM 635 O O . GLU A 1 82 ? 89.313 18.979 0.265 1.00 20.99 82 GLU X O 1
ATOM 641 N N . ALA A 1 83 ? 87.682 18.272 1.669 1.00 21.12 83 ALA X N 1
ATOM 642 C CA . ALA A 1 83 ? 87.761 19.460 2.534 1.00 20.98 83 ALA X CA 1
ATOM 643 C C . ALA A 1 83 ? 89.129 19.565 3.187 1.00 20.89 83 ALA X C 1
ATOM 644 O O . ALA A 1 83 ? 89.753 20.625 3.116 1.00 20.56 83 ALA X O 1
ATOM 646 N N . LEU A 1 84 ? 89.580 18.471 3.822 1.00 20.92 84 LEU X N 1
ATOM 647 C CA . LEU A 1 84 ? 90.831 18.469 4.609 1.00 21.08 84 LEU X CA 1
ATOM 648 C C . LEU A 1 84 ? 92.067 18.638 3.745 1.00 20.75 84 LEU X C 1
ATOM 649 O O . LEU A 1 84 ? 93.022 19.295 4.152 1.00 21.40 84 LEU X O 1
ATOM 654 N N . ASN A 1 85 ? 92.034 18.060 2.552 1.00 19.97 85 ASN X N 1
ATOM 655 C CA . ASN A 1 85 ? 93.052 18.294 1.555 1.00 20.26 85 ASN X CA 1
ATOM 656 C C . ASN A 1 85 ? 93.097 19.765 1.128 1.00 20.22 85 ASN X C 1
ATOM 657 O O . ASN A 1 85 ? 94.156 20.365 1.119 1.00 20.05 85 ASN X O 1
ATOM 662 N N . TYR A 1 86 ? 91.939 20.331 0.800 1.00 20.53 86 TYR X N 1
ATOM 663 C CA . TYR A 1 86 ? 91.803 21.750 0.409 1.00 20.55 86 TYR X CA 1
ATOM 664 C C . TYR A 1 86 ? 92.426 22.687 1.434 1.00 20.30 86 TYR X C 1
ATOM 665 O O . TYR A 1 86 ? 93.226 23.548 1.108 1.00 19.29 86 TYR X O 1
ATOM 674 N N . VAL A 1 87 ? 92.055 22.497 2.688 1.00 20.69 87 VAL X N 1
ATOM 675 C CA . VAL A 1 87 ? 92.564 23.326 3.768 1.00 20.81 87 VAL X CA 1
ATOM 676 C C . VAL A 1 87 ? 94.095 23.149 3.941 1.00 21.45 87 VAL X C 1
ATOM 677 O O . VAL A 1 87 ? 94.830 24.137 3.970 1.00 21.21 87 VAL X O 1
ATOM 681 N N . ALA A 1 88 ? 94.572 21.903 4.050 1.00 21.69 88 ALA X N 1
ATOM 682 C CA . ALA A 1 88 ? 96.018 21.644 4.200 1.00 21.91 88 ALA X CA 1
ATOM 683 C C . ALA A 1 88 ? 96.833 22.289 3.081 1.00 22.16 88 ALA X C 1
ATOM 684 O O . ALA A 1 88 ? 97.848 22.925 3.336 1.00 22.20 88 ALA X O 1
ATOM 686 N N . GLU A 1 89 ? 96.372 22.128 1.841 1.00 22.82 89 GLU X N 1
ATOM 687 C CA . GLU A 1 89 ? 96.998 22.757 0.675 1.00 23.23 89 GLU X CA 1
ATOM 688 C C . GLU A 1 89 ? 96.970 24.280 0.675 1.00 23.09 89 GLU X C 1
ATOM 689 O O . GLU A 1 89 ? 97.946 24.904 0.268 1.00 23.19 89 GLU X O 1
ATOM 695 N N . ARG A 1 90 ? 95.862 24.884 1.107 1.00 22.88 90 ARG X N 1
ATOM 696 C CA . ARG A 1 90 ? 95.750 26.350 1.125 1.00 22.97 90 ARG X CA 1
ATOM 697 C C . ARG A 1 90 ? 96.613 26.952 2.209 1.00 21.99 90 ARG X C 1
ATOM 698 O O . ARG A 1 90 ? 97.355 27.890 1.961 1.00 21.50 90 ARG X O 1
ATOM 706 N N . LEU A 1 91 ? 96.513 26.400 3.411 1.00 21.70 91 LEU X N 1
ATOM 707 C CA . LEU A 1 91 ? 97.335 26.840 4.531 1.00 21.53 91 LEU X CA 1
ATOM 708 C C . LEU A 1 91 ? 98.808 26.668 4.239 1.00 21.54 91 LEU X C 1
ATOM 709 O O . LEU A 1 91 ? 99.598 27.557 4.553 1.00 21.48 91 LEU X O 1
ATOM 714 N N . SER A 1 92 ? 99.191 25.531 3.652 1.00 21.82 92 SER X N 1
ATOM 715 C CA . SER A 1 92 ? 100.601 25.312 3.314 1.00 22.00 92 SER X CA 1
ATOM 716 C C . SER A 1 92 ? 101.058 26.382 2.338 1.00 21.72 92 SER X C 1
ATOM 717 O O . SER A 1 92 ? 102.089 27.009 2.547 1.00 21.66 92 SER X O 1
ATOM 720 N N . ALA A 1 93 ? 100.283 26.565 1.272 1.00 21.53 93 ALA X N 1
ATOM 721 C CA . ALA A 1 93 ? 100.575 27.549 0.242 1.00 21.70 93 ALA X CA 1
ATOM 722 C C . ALA A 1 93 ? 100.652 28.979 0.794 1.00 22.07 93 ALA X C 1
ATOM 723 O O . ALA A 1 93 ? 101.496 29.769 0.373 1.00 21.75 93 ALA X O 1
ATOM 725 N N . ILE A 1 94 ? 99.755 29.320 1.716 1.00 22.32 94 ILE X N 1
ATOM 726 C CA . ILE A 1 94 ? 99.772 30.646 2.321 1.00 22.31 94 ILE X CA 1
ATOM 727 C C . ILE A 1 94 ? 101.008 30.818 3.198 1.00 22.84 94 ILE X C 1
ATOM 728 O O . ILE A 1 94 ? 101.634 31.877 3.189 1.00 22.36 94 ILE X O 1
ATOM 733 N N . LYS A 1 95 ? 101.359 29.772 3.937 1.00 23.20 95 LYS X N 1
ATOM 734 C CA . LYS A 1 95 ? 102.514 29.810 4.811 1.00 23.88 95 LYS X CA 1
ATOM 735 C C . LYS A 1 95 ? 103.786 30.065 4.015 1.00 24.24 95 LYS X C 1
ATOM 736 O O . LYS A 1 95 ? 104.607 30.897 4.392 1.00 23.76 95 LYS X O 1
ATOM 742 N N . GLU A 1 96 ? 103.943 29.359 2.900 1.00 24.81 96 GLU X N 1
ATOM 743 C CA . GLU A 1 96 ? 105.137 29.507 2.086 1.00 25.13 96 GLU X CA 1
ATOM 744 C C . GLU A 1 96 ? 105.229 30.829 1.367 1.00 24.85 96 GLU X C 1
ATOM 745 O O . GLU A 1 96 ? 106.325 31.336 1.182 1.00 24.25 96 GLU X O 1
ATOM 751 N N . LYS A 1 97 ? 104.088 31.383 0.969 1.00 24.34 97 LYS X N 1
ATOM 752 C CA . LYS A 1 97 ? 104.066 32.634 0.206 1.00 24.27 97 LYS X CA 1
ATOM 753 C C . LYS A 1 97 ? 104.287 33.856 1.114 1.00 23.21 97 LYS X C 1
ATOM 754 O O . LYS A 1 97 ? 105.116 34.727 0.807 1.00 22.83 97 LYS X O 1
ATOM 760 N N . TYR A 1 98 ? 103.551 33.892 2.230 1.00 22.17 98 TYR X N 1
ATOM 761 C CA . TYR A 1 98 ? 103.491 35.054 3.120 1.00 21.90 98 TYR X CA 1
ATOM 762 C C . TYR A 1 98 ? 104.147 34.848 4.491 1.00 21.49 98 TYR X C 1
ATOM 763 O O . TYR A 1 98 ? 104.409 35.817 5.206 1.00 21.47 98 TYR X O 1
ATOM 772 N N . GLY A 1 99 ? 104.412 33.601 4.861 1.00 20.89 99 GLY X N 1
ATOM 773 C CA . GLY A 1 99 ? 104.967 33.299 6.171 1.00 20.41 99 GLY X CA 1
ATOM 774 C C . GLY A 1 99 ? 103.892 32.760 7.079 1.00 19.91 99 GLY X C 1
ATOM 775 O O . GLY A 1 99 ? 102.702 32.900 6.804 1.00 19.53 99 GLY X O 1
ATOM 776 N N . PRO A 1 100 ? 104.300 32.106 8.167 1.00 19.68 100 PRO X N 1
ATOM 777 C CA . PRO A 1 100 ? 103.294 31.495 9.042 1.00 18.95 100 PRO X CA 1
ATOM 778 C C . PRO A 1 100 ? 102.335 32.494 9.689 1.00 19.12 100 PRO X C 1
ATOM 779 O O . PRO A 1 100 ? 101.202 32.152 9.967 1.00 18.27 100 PRO X O 1
ATOM 783 N N . ASP A 1 101 ? 102.801 33.718 9.929 1.00 19.06 101 ASP X N 1
ATOM 784 C CA . ASP A 1 101 ? 102.018 34.735 10.624 1.00 19.25 101 ASP X CA 1
ATOM 785 C C . ASP A 1 101 ? 100.892 35.291 9.747 1.00 18.98 101 ASP X C 1
ATOM 786 O O . ASP A 1 101 ? 100.072 36.072 10.214 1.00 18.71 101 ASP X O 1
ATOM 791 N N . ALA A 1 102 ? 100.852 34.868 8.487 1.00 19.16 102 ALA X N 1
ATOM 792 C CA . ALA A 1 102 ? 99.756 35.201 7.581 1.00 19.00 102 ALA X CA 1
ATOM 793 C C . ALA A 1 102 ? 98.478 34.390 7.850 1.00 19.01 102 ALA X C 1
ATOM 794 O O . ALA A 1 102 ? 97.448 34.629 7.223 1.00 19.38 102 ALA X O 1
ATOM 796 N N . ILE A 1 103 ? 98.538 33.457 8.795 1.00 18.74 103 ILE X N 1
ATOM 797 C CA . ILE A 1 103 ? 97.413 32.612 9.160 1.00 18.62 103 ILE X CA 1
ATOM 798 C C . ILE A 1 103 ? 97.027 32.858 10.608 1.00 18.80 103 ILE X C 1
ATOM 799 O O . ILE A 1 103 ? 97.885 32.887 11.484 1.00 19.36 103 ILE X O 1
ATOM 804 N N . GLN A 1 104 ? 95.725 33.018 10.847 1.00 18.99 104 GLN X N 1
ATOM 805 C CA . GLN A 1 104 ? 95.163 33.206 12.170 1.00 18.81 104 GLN X CA 1
ATOM 806 C C . GLN A 1 104 ? 94.307 31.976 12.579 1.00 18.90 104 GLN X C 1
ATOM 807 O O . GLN A 1 104 ? 93.471 31.531 11.807 1.00 18.76 104 GLN X O 1
ATOM 813 N N . THR A 1 105 ? 94.538 31.446 13.785 1.00 19.00 105 THR X N 1
ATOM 814 C CA . THR A 1 105 ? 93.713 30.397 14.362 1.00 19.25 105 THR X CA 1
ATOM 815 C C . THR A 1 105 ? 92.955 30.946 15.581 1.00 19.66 105 THR X C 1
ATOM 816 O O . THR A 1 105 ? 93.365 31.937 16.202 1.00 19.04 105 THR X O 1
ATOM 820 N N . THR A 1 106 ? 91.825 30.317 15.891 1.00 20.21 106 THR X N 1
ATOM 821 C CA . THR A 1 106 ? 91.137 30.563 17.140 1.00 20.57 106 THR X CA 1
ATOM 822 C C . THR A 1 106 ? 91.013 29.306 17.949 1.00 21.11 106 THR X C 1
ATOM 823 O O . THR A 1 106 ? 90.931 28.195 17.413 1.00 21.46 106 THR X O 1
ATOM 827 N N . GLY A 1 107 ? 91.024 29.485 19.261 1.00 21.56 107 GLY X N 1
ATOM 828 C CA . GLY A 1 107 ? 90.490 28.482 20.155 1.00 21.75 107 GLY X CA 1
ATOM 829 C C . GLY A 1 107 ? 88.991 28.653 20.226 1.00 21.51 107 GLY X C 1
ATOM 830 O O . GLY A 1 107 ? 88.409 29.444 19.480 1.00 21.89 107 GLY X O 1
ATOM 831 N N . SER A 1 108 ? 88.375 27.915 21.137 1.00 22.30 108 SER X N 1
ATOM 832 C CA . SER A 1 108 ? 86.942 27.971 21.372 1.00 22.77 108 SER X CA 1
ATOM 833 C C . SER A 1 108 ? 86.590 27.690 22.817 1.00 23.20 108 SER X C 1
ATOM 834 O O . SER A 1 108 ? 86.966 26.649 23.372 1.00 24.11 108 SER X O 1
ATOM 837 N N . SER A 1 109 ? 85.798 28.597 23.388 1.00 23.63 109 SER X N 1
ATOM 838 C CA . SER A 1 109 ? 85.452 28.596 24.798 1.00 23.51 109 SER X CA 1
ATOM 839 C C . SER A 1 109 ? 84.207 27.811 25.117 1.00 22.81 109 SER X C 1
ATOM 840 O O . SER A 1 109 ? 83.716 27.894 26.220 1.00 23.07 109 SER X O 1
ATOM 843 N N . ARG A 1 110 ? 83.677 27.059 24.166 1.00 22.59 110 ARG X N 1
ATOM 844 C CA . ARG A 1 110 ? 82.380 26.445 24.348 1.00 21.98 110 ARG X CA 1
ATOM 845 C C . ARG A 1 110 ? 82.469 24.905 24.512 1.00 22.04 110 ARG X C 1
ATOM 846 O O . ARG A 1 110 ? 83.251 24.421 25.344 1.00 22.41 110 ARG X O 1
ATOM 854 N N . GLY A 1 111 ? 81.695 24.144 23.746 1.00 21.03 111 GLY X N 1
ATOM 855 C CA . GLY A 1 111 ? 81.550 22.720 23.995 1.00 21.11 111 GLY X CA 1
ATOM 856 C C . GLY A 1 111 ? 82.709 21.811 23.639 1.00 20.81 111 GLY X C 1
ATOM 857 O O . GLY A 1 111 ? 82.684 20.646 23.996 1.00 20.10 111 GLY X O 1
ATOM 858 N N . THR A 1 112 ? 83.726 22.327 22.940 1.00 21.24 112 THR X N 1
ATOM 859 C CA . THR A 1 112 ? 84.744 21.460 22.337 1.00 20.58 112 THR X CA 1
ATOM 860 C C . THR A 1 112 ? 85.611 20.824 23.391 1.00 20.44 112 THR X C 1
ATOM 861 O O . THR A 1 112 ? 85.915 19.640 23.311 1.00 20.30 112 THR X O 1
ATOM 865 N N . GLY A 1 113 ? 86.020 21.628 24.368 1.00 19.97 113 GLY X N 1
ATOM 866 C CA . GLY A 1 113 ? 86.851 21.169 25.460 1.00 19.53 113 GLY X CA 1
ATOM 867 C C . GLY A 1 113 ? 88.279 21.643 25.395 1.00 19.24 113 GLY X C 1
ATOM 868 O O . GLY A 1 113 ? 88.736 22.195 24.408 1.00 18.84 113 GLY X O 1
ATOM 869 N N . ASN A 1 114 ? 88.970 21.412 26.497 1.00 20.10 114 ASN X N 1
ATOM 870 C CA . ASN A 1 114 ? 90.349 21.826 26.682 1.00 20.66 114 ASN X CA 1
ATOM 871 C C . ASN A 1 114 ? 91.317 21.161 25.724 1.00 21.12 114 ASN X C 1
ATOM 872 O O . ASN A 1 114 ? 92.192 21.807 25.184 1.00 21.57 114 ASN X O 1
ATOM 877 N N . GLU A 1 115 ? 91.137 19.867 25.508 1.00 21.59 115 GLU X N 1
ATOM 878 C CA . GLU A 1 115 ? 92.027 19.103 24.654 1.00 21.80 115 GLU X CA 1
ATOM 879 C C . GLU A 1 115 ? 92.050 19.689 23.230 1.00 22.11 115 GLU X C 1
ATOM 880 O O . GLU A 1 115 ? 93.105 19.878 22.650 1.00 21.96 115 GLU X O 1
ATOM 886 N N . THR A 1 116 ? 90.882 19.998 22.682 1.00 22.07 116 THR X N 1
ATOM 887 C CA . THR A 1 116 ? 90.824 20.680 21.396 1.00 21.82 116 THR X CA 1
ATOM 888 C C . THR A 1 116 ? 91.672 21.952 21.365 1.00 21.95 116 THR X C 1
ATOM 889 O O . THR A 1 116 ? 92.374 22.217 20.396 1.00 21.74 116 THR X O 1
ATOM 893 N N . ASN A 1 117 ? 91.589 22.761 22.422 1.00 21.97 117 ASN X N 1
ATOM 894 C CA . ASN A 1 117 ? 92.279 24.064 22.422 1.00 20.90 117 ASN X CA 1
ATOM 895 C C . ASN A 1 117 ? 93.793 23.901 22.446 1.00 20.43 117 ASN X C 1
ATOM 896 O O . ASN A 1 117 ? 94.510 24.622 21.763 1.00 19.69 117 ASN X O 1
ATOM 901 N N . TYR A 1 118 ? 94.255 22.920 23.214 1.00 20.33 118 TYR X N 1
ATOM 902 C CA . TYR A 1 118 ? 95.649 22.532 23.246 1.00 20.72 118 TYR X CA 1
ATOM 903 C C . TYR A 1 118 ? 96.114 22.089 21.884 1.00 21.30 118 TYR X C 1
ATOM 904 O O . TYR A 1 118 ? 97.220 22.448 21.458 1.00 21.62 118 TYR X O 1
ATOM 913 N N . VAL A 1 119 ? 95.269 21.316 21.198 1.00 21.20 119 VAL X N 1
ATOM 914 C CA . VAL A 1 119 ? 95.595 20.847 19.862 1.00 20.65 119 VAL X CA 1
ATOM 915 C C . VAL A 1 119 ? 95.641 21.980 18.852 1.00 20.73 119 VAL X C 1
ATOM 916 O O . VAL A 1 119 ? 96.550 22.030 18.029 1.00 21.44 119 VAL X O 1
ATOM 920 N N . MET A 1 120 ? 94.679 22.896 18.900 1.00 20.78 120 MET X N 1
ATOM 921 C CA . MET A 1 120 ? 94.730 24.068 18.020 1.00 20.73 120 MET X CA 1
ATOM 922 C C . MET A 1 120 ? 96.001 24.921 18.189 1.00 20.79 120 MET X C 1
ATOM 923 O O . MET A 1 120 ? 96.613 25.373 17.211 1.00 20.77 120 MET X O 1
ATOM 928 N N . GLN A 1 121 ? 96.394 25.183 19.420 1.00 21.07 121 GLN X N 1
ATOM 929 C CA . GLN A 1 121 ? 97.591 26.012 19.629 1.00 20.88 121 GLN X CA 1
ATOM 930 C C . GLN A 1 121 ? 98.843 25.245 19.264 1.00 20.58 121 GLN X C 1
ATOM 931 O O . GLN A 1 121 ? 99.773 25.820 18.773 1.00 21.49 121 GLN X O 1
ATOM 937 N N . LYS A 1 122 ? 98.844 23.933 19.473 1.00 20.89 122 LYS X N 1
ATOM 938 C CA . LYS A 1 122 ? 99.906 23.071 18.970 1.00 20.81 122 LYS X CA 1
ATOM 939 C C . LYS A 1 122 ? 100.024 23.149 17.458 1.00 20.76 122 LYS X C 1
ATOM 940 O O . LYS A 1 122 ? 101.106 23.241 16.908 1.00 20.69 122 LYS X O 1
ATOM 946 N N . PHE A 1 123 ? 98.886 23.084 16.787 1.00 21.08 123 PHE X N 1
ATOM 947 C CA . PHE A 1 123 ? 98.846 23.181 15.343 1.00 20.93 123 PHE X CA 1
ATOM 948 C C . PHE A 1 123 ? 99.416 24.529 14.868 1.00 20.78 123 PHE X C 1
ATOM 949 O O . PHE A 1 123 ? 100.240 24.583 13.959 1.00 20.76 123 PHE X O 1
ATOM 957 N N . ALA A 1 124 ? 98.970 25.609 15.489 1.00 20.96 124 ALA X N 1
ATOM 958 C CA . ALA A 1 124 ? 99.419 26.959 15.124 1.00 21.00 124 ALA X CA 1
ATOM 959 C C . ALA A 1 124 ? 100.926 27.051 15.245 1.00 20.86 124 ALA X C 1
ATOM 960 O O . ALA A 1 124 ? 101.598 27.564 14.365 1.00 21.56 124 ALA X O 1
ATOM 962 N N . ARG A 1 125 ? 101.444 26.508 16.338 1.00 21.22 125 ARG X N 1
ATOM 963 C CA . ARG A 1 125 ? 102.841 26.679 16.731 1.00 21.17 125 ARG X CA 1
ATOM 964 C C . ARG A 1 125 ? 103.808 25.653 16.136 1.00 20.70 125 ARG X C 1
ATOM 965 O O . ARG A 1 125 ? 104.804 26.045 15.548 1.00 21.38 125 ARG X O 1
ATOM 973 N N . ALA A 1 126 ? 103.511 24.367 16.280 1.00 20.08 126 ALA X N 1
ATOM 974 C CA . ALA A 1 126 ? 104.382 23.296 15.778 1.00 20.34 126 ALA X CA 1
ATOM 975 C C . ALA A 1 126 ? 104.225 23.035 14.282 1.00 19.90 126 ALA X C 1
ATOM 976 O O . ALA A 1 126 ? 105.176 22.686 13.599 1.00 19.14 126 ALA X O 1
ATOM 978 N N . VAL A 1 127 ? 103.012 23.194 13.771 1.00 20.38 127 VAL X N 1
ATOM 979 C CA . VAL A 1 127 ? 102.746 22.893 12.380 1.00 20.39 127 VAL X CA 1
ATOM 980 C C . VAL A 1 127 ? 102.891 24.152 11.528 1.00 20.65 127 VAL X C 1
ATOM 981 O O . VAL A 1 127 ? 103.794 24.237 10.691 1.00 20.85 127 VAL X O 1
ATOM 985 N N . ILE A 1 128 ? 102.031 25.142 11.763 1.00 21.30 128 ILE X N 1
ATOM 986 C CA . ILE A 1 128 ? 102.055 26.389 10.987 1.00 21.32 128 ILE X CA 1
ATOM 987 C C . ILE A 1 128 ? 103.328 27.166 11.237 1.00 21.56 128 ILE X C 1
ATOM 988 O O . ILE A 1 128 ? 103.996 27.591 10.286 1.00 21.83 128 ILE X O 1
ATOM 993 N N . GLY A 1 129 ? 103.658 27.349 12.513 1.00 21.56 129 GLY X N 1
ATOM 994 C CA . GLY A 1 129 ? 104.855 28.104 12.915 1.00 21.76 129 GLY X CA 1
ATOM 995 C C . GLY A 1 129 ? 104.540 29.521 13.367 1.00 21.80 129 GLY X C 1
ATOM 996 O O . GLY A 1 129 ? 105.370 30.430 13.244 1.00 21.58 129 GLY X O 1
ATOM 997 N N . THR A 1 130 ? 103.337 29.714 13.884 1.00 21.65 130 THR X N 1
ATOM 998 C CA . THR A 1 130 ? 102.912 31.025 14.310 1.00 21.61 130 THR X CA 1
ATOM 999 C C . THR A 1 130 ? 102.348 30.952 15.713 1.00 21.47 130 THR X C 1
ATOM 1000 O O . THR A 1 130 ? 101.834 29.920 16.136 1.00 21.53 130 THR X O 1
ATOM 1004 N N . ASN A 1 131 ? 102.424 32.076 16.416 1.00 21.53 131 ASN X N 1
ATOM 1005 C CA . ASN A 1 131 ? 101.717 32.240 17.674 1.00 21.59 131 ASN X CA 1
ATOM 1006 C C . ASN A 1 131 ? 100.339 32.892 17.498 1.00 21.25 131 ASN X C 1
ATOM 1007 O O . ASN A 1 131 ? 99.695 33.255 18.482 1.00 20.33 131 ASN X O 1
ATOM 1012 N N . ASN A 1 132 ? 99.888 33.036 16.251 1.00 21.51 132 ASN X N 1
ATOM 1013 C CA . ASN A 1 132 ? 98.560 33.583 15.969 1.00 21.79 132 ASN X CA 1
ATOM 1014 C C . ASN A 1 132 ? 97.486 32.604 16.417 1.00 22.42 132 ASN X C 1
ATOM 1015 O O . ASN A 1 132 ? 96.893 31.911 15.600 1.00 23.24 132 ASN X O 1
ATOM 1020 N N . VAL A 1 133 ? 97.258 32.524 17.718 1.00 22.90 133 VAL X N 1
ATOM 1021 C CA . VAL A 1 133 ? 96.168 31.725 18.260 1.00 23.48 133 VAL X CA 1
ATOM 1022 C C . VAL A 1 133 ? 95.589 32.502 19.412 1.00 24.53 133 VAL X C 1
ATOM 1023 O O . VAL A 1 133 ? 96.333 33.067 20.218 1.00 24.17 133 VAL X O 1
ATOM 1027 N N . ASP A 1 134 ? 94.265 32.563 19.471 1.00 25.89 134 ASP X N 1
ATOM 1028 C CA . ASP A 1 134 ? 93.599 33.469 20.398 1.00 27.08 134 ASP X CA 1
ATOM 1029 C C . ASP A 1 134 ? 92.144 33.083 20.529 1.00 28.82 134 ASP X C 1
ATOM 1030 O O . ASP A 1 134 ? 91.629 32.369 19.696 1.00 27.83 134 ASP X O 1
ATOM 1035 N N . CYS A 1 135 ? 91.509 33.540 21.598 1.00 31.90 135 CYS X N 1
ATOM 1036 C CA . CYS A 1 135 ? 90.065 33.421 21.791 1.00 35.12 135 CYS X CA 1
ATOM 1037 C C . CYS A 1 135 ? 89.414 34.790 21.917 1.00 36.21 135 CYS X C 1
ATOM 1038 O O . CYS A 1 135 ? 90.004 35.718 22.459 1.00 36.44 135 CYS X O 1
ATOM 1041 N N . CYS A 1 136 ? 88.179 34.892 21.437 1.00 38.65 136 CYS X N 1
ATOM 1042 C CA . CYS A 1 136 ? 87.380 36.121 21.544 1.00 40.14 136 CYS X CA 1
ATOM 1043 C C . CYS A 1 136 ? 87.276 36.608 22.961 1.00 41.46 136 CYS X C 1
ATOM 1044 O O . CYS A 1 136 ? 87.766 37.683 23.297 1.00 42.12 136 CYS X O 1
ATOM 1047 N N . ALA A 1 137 ? 86.594 35.822 23.777 1.00 42.84 137 ALA X N 1
ATOM 1048 C CA . ALA A 1 137 ? 86.530 36.075 25.189 1.00 44.18 137 ALA X CA 1
ATOM 1049 C C . ALA A 1 137 ? 87.821 35.506 25.743 1.00 45.42 137 ALA X C 1
ATOM 1050 O O . ALA A 1 137 ? 88.236 34.418 25.365 1.00 45.48 137 ALA X O 1
ATOM 1052 N N . ARG A 1 138 ? 88.475 36.250 26.617 1.00 46.90 138 ARG X N 1
ATOM 1053 C CA . ARG A 1 138 ? 89.703 35.764 27.224 1.00 48.19 138 ARG X CA 1
ATOM 1054 C C . ARG A 1 138 ? 89.880 36.379 28.605 1.00 48.30 138 ARG X C 1
ATOM 1055 O O . ARG A 1 138 ? 89.399 37.486 28.874 1.00 48.52 138 ARG X O 1
ATOM 1063 N N . VAL A 1 139 ? 90.558 35.633 29.473 1.00 48.66 139 VAL X N 1
ATOM 1064 C CA . VAL A 1 139 ? 90.936 36.124 30.790 1.00 48.85 139 VAL X CA 1
ATOM 1065 C C . VAL A 1 139 ? 91.978 37.254 30.666 1.00 48.86 139 VAL X C 1
ATOM 1066 O O . VAL A 1 139 ? 92.738 37.304 29.689 1.00 48.79 139 VAL X O 1
ATOM 1070 N N . SEC A 1 140 ? 91.974 38.166 31.640 1.00 49.00 140 SEC X N 1
ATOM 1071 C CA . SEC A 1 140 ? 93.012 39.204 31.773 1.00 48.87 140 SEC X CA 1
ATOM 1074 C C . SEC A 1 140 ? 94.347 38.532 31.655 1.00 49.35 140 SEC X C 1
ATOM 1075 O O . SEC A 1 140 ? 94.634 37.604 32.395 1.00 48.85 140 SEC X O 1
ATOM 1076 N N . HIS A 1 141 ? 95.175 38.962 30.706 1.00 50.31 141 HIS X N 1
ATOM 1077 C CA . HIS A 1 141 ? 96.367 38.176 30.377 1.00 51.12 141 HIS X CA 1
ATOM 1078 C C . HIS A 1 141 ? 97.583 38.899 29.750 1.00 51.24 141 HIS X C 1
ATOM 1079 O O . HIS A 1 141 ? 98.701 38.760 30.257 1.00 51.34 141 HIS X O 1
ATOM 1086 N N . GLY A 1 142 ? 97.387 39.631 28.653 1.00 51.63 142 GLY X N 1
ATOM 1087 C CA . GLY A 1 142 ? 98.532 40.091 27.835 1.00 51.90 142 GLY X CA 1
ATOM 1088 C C . GLY A 1 142 ? 99.210 41.415 28.200 1.00 52.17 142 GLY X C 1
ATOM 1089 O O . GLY A 1 142 ? 98.734 42.147 29.070 1.00 52.56 142 GLY X O 1
ATOM 1090 N N . PRO A 1 143 ? 100.336 41.736 27.527 1.00 52.12 143 PRO X N 1
ATOM 1091 C CA . PRO A 1 143 ? 100.937 43.076 27.666 1.00 51.99 143 PRO X CA 1
ATOM 1092 C C . PRO A 1 143 ? 100.136 44.170 26.951 1.00 51.84 143 PRO X C 1
ATOM 1093 O O . PRO A 1 143 ? 100.270 45.348 27.300 1.00 51.56 143 PRO X O 1
ATOM 1097 N N . SER A 1 144 ? 99.317 43.780 25.967 1.00 51.28 144 SER X N 1
ATOM 1098 C CA . SER A 1 144 ? 98.631 44.749 25.099 1.00 50.83 144 SER X CA 1
ATOM 1099 C C . SER A 1 144 ? 97.360 45.339 25.711 1.00 50.16 144 SER X C 1
ATOM 1100 O O . SER A 1 144 ? 96.943 46.437 25.330 1.00 50.43 144 SER X O 1
ATOM 1103 N N . VAL A 1 145 ? 96.758 44.615 26.657 1.00 49.18 145 VAL X N 1
ATOM 1104 C CA . VAL A 1 145 ? 95.603 45.113 27.422 1.00 48.14 145 VAL X CA 1
ATOM 1105 C C . VAL A 1 145 ? 95.813 44.899 28.939 1.00 47.25 145 VAL X C 1
ATOM 1106 O O . VAL A 1 145 ? 96.037 43.770 29.396 1.00 47.71 145 VAL X O 1
ATOM 1110 N N . ALA A 1 146 ? 95.739 45.986 29.709 1.00 45.81 146 ALA X N 1
ATOM 1111 C CA . ALA A 1 146 ? 95.784 45.920 31.184 1.00 44.71 146 ALA X CA 1
ATOM 1112 C C . ALA A 1 146 ? 94.664 45.040 31.781 1.00 43.57 146 ALA X C 1
ATOM 1113 O O . ALA A 1 146 ? 93.626 44.819 31.142 1.00 43.41 146 ALA X O 1
ATOM 1115 N N . GLY A 1 147 ? 94.901 44.534 32.996 1.00 42.16 147 GLY X N 1
ATOM 1116 C CA . GLY A 1 147 ? 93.928 43.708 33.729 1.00 40.65 147 GLY X CA 1
ATOM 1117 C C . GLY A 1 147 ? 94.463 43.290 35.089 1.00 39.37 147 GLY X C 1
ATOM 1118 O O . GLY A 1 147 ? 95.349 43.932 35.640 1.00 38.77 147 GLY X O 1
ATOM 1119 N N . LEU A 1 148 ? 93.904 42.205 35.618 1.00 37.99 148 LEU X N 1
ATOM 1120 C CA . LEU A 1 148 ? 94.319 41.591 36.890 1.00 37.02 148 LEU X CA 1
ATOM 1121 C C . LEU A 1 148 ? 95.767 41.164 36.905 1.00 35.46 148 LEU X C 1
ATOM 1122 O O . LEU A 1 148 ? 96.410 41.160 37.943 1.00 34.81 148 LEU X O 1
ATOM 1127 N N . HIS A 1 149 ? 96.239 40.716 35.746 1.00 34.74 149 HIS X N 1
ATOM 1128 C CA . HIS A 1 149 ? 97.581 40.153 35.585 1.00 33.95 149 HIS X CA 1
ATOM 1129 C C . HIS A 1 149 ? 98.672 41.101 36.062 1.00 32.67 149 HIS X C 1
ATOM 1130 O O . HIS A 1 149 ? 99.643 40.686 36.697 1.00 32.33 149 HIS X O 1
ATOM 1137 N N . GLN A 1 150 ? 98.513 42.385 35.802 1.00 31.58 150 GLN X N 1
ATOM 1138 C CA . GLN A 1 150 ? 99.506 43.344 36.303 1.00 30.40 150 GLN X CA 1
ATOM 1139 C C . GLN A 1 150 ? 99.397 43.592 37.819 1.00 29.09 150 GLN X C 1
ATOM 1140 O O . GLN A 1 150 ? 100.366 43.947 38.455 1.00 28.62 150 GLN X O 1
ATOM 1146 N N . SER A 1 151 ? 98.226 43.366 38.396 1.00 28.27 151 SER X N 1
ATOM 1147 C CA . SER A 1 151 ? 98.028 43.597 39.831 1.00 27.66 151 SER X CA 1
ATOM 1148 C C . SER A 1 151 ? 98.569 42.453 40.672 1.00 26.95 151 SER X C 1
ATOM 1149 O O . SER A 1 151 ? 99.276 42.679 41.662 1.00 26.10 151 SER X O 1
ATOM 1152 N N . VAL A 1 152 ? 98.230 41.231 40.264 1.00 26.59 152 VAL X N 1
ATOM 1153 C CA . VAL A 1 152 ? 98.511 40.026 41.052 1.00 26.37 152 VAL X CA 1
ATOM 1154 C C . VAL A 1 152 ? 99.246 38.921 40.261 1.00 26.42 152 VAL X C 1
ATOM 1155 O O . VAL A 1 152 ? 99.630 37.903 40.839 1.00 26.65 152 VAL X O 1
ATOM 1159 N N . GLY A 1 153 ? 99.456 39.126 38.959 1.00 26.24 153 GLY X N 1
ATOM 1160 C CA . GLY A 1 153 ? 100.231 38.202 38.138 1.00 26.46 153 GLY X CA 1
ATOM 1161 C C . GLY A 1 153 ? 99.451 36.970 37.709 1.00 26.82 153 GLY X C 1
ATOM 1162 O O . GLY A 1 153 ? 100.031 36.001 37.205 1.00 27.19 153 GLY X O 1
ATOM 1163 N N . ASN A 1 154 ? 98.139 36.990 37.919 1.00 26.66 154 ASN X N 1
ATOM 1164 C CA . ASN A 1 154 ? 97.274 35.935 37.403 1.00 26.82 154 ASN X CA 1
ATOM 1165 C C . ASN A 1 154 ? 95.916 36.545 37.137 1.00 26.70 154 ASN X C 1
ATOM 1166 O O . ASN A 1 154 ? 95.415 37.296 37.975 1.00 27.68 154 ASN X O 1
ATOM 1171 N N . GLY A 1 155 ? 95.342 36.235 35.975 1.00 25.45 155 GLY X N 1
ATOM 1172 C CA . GLY A 1 155 ? 94.009 36.731 35.603 1.00 25.08 155 GLY X CA 1
ATOM 1173 C C . GLY A 1 155 ? 92.842 35.880 36.078 1.00 24.06 155 GLY X C 1
ATOM 1174 O O . GLY A 1 155 ? 91.700 36.262 35.911 1.00 22.93 155 GLY X O 1
ATOM 1175 N N . ALA A 1 156 ? 93.142 34.726 36.663 1.00 23.33 156 ALA X N 1
ATOM 1176 C CA . ALA A 1 156 ? 92.121 33.803 37.141 1.00 23.32 156 ALA X CA 1
ATOM 1177 C C . ALA A 1 156 ? 91.364 34.355 38.354 1.00 22.58 156 ALA X C 1
ATOM 1178 O O . ALA A 1 156 ? 91.853 35.237 39.038 1.00 22.45 156 ALA X O 1
ATOM 1180 N N . MET A 1 157 ? 90.166 33.828 38.608 1.00 22.31 157 MET X N 1
ATOM 1181 C CA . MET A 1 157 ? 89.530 33.987 39.912 1.00 21.96 157 MET X CA 1
ATOM 1182 C C . MET A 1 157 ? 90.520 33.542 40.981 1.00 21.70 157 MET X C 1
ATOM 1183 O O . MET A 1 157 ? 91.001 32.406 40.946 1.00 20.90 157 MET X O 1
ATOM 1188 N N . SER A 1 158 ? 90.811 34.419 41.938 1.00 21.53 158 SER X N 1
ATOM 1189 C CA . SER A 1 158 ? 91.798 34.094 42.971 1.00 21.42 158 SER X CA 1
ATOM 1190 C C . SER A 1 158 ? 91.281 33.046 43.943 1.00 20.93 158 SER X C 1
ATOM 1191 O O . SER A 1 158 ? 92.056 32.397 44.606 1.00 21.19 158 SER X O 1
ATOM 1194 N N . ASN A 1 159 ? 89.963 32.916 44.041 1.00 21.05 159 ASN X N 1
ATOM 1195 C CA . ASN A 1 159 ? 89.320 32.029 45.009 1.00 20.72 159 ASN X CA 1
ATOM 1196 C C . ASN A 1 159 ? 88.208 31.189 44.358 1.00 21.00 159 ASN X C 1
ATOM 1197 O O . ASN A 1 159 ? 87.623 31.570 43.344 1.00 21.55 159 ASN X O 1
ATOM 1202 N N . ALA A 1 160 ? 87.924 30.030 44.939 1.00 20.93 160 ALA X N 1
ATOM 1203 C CA . ALA A 1 160 ? 86.941 29.099 44.375 1.00 20.45 160 ALA X CA 1
ATOM 1204 C C . ALA A 1 160 ? 85.508 29.623 44.436 1.00 20.14 160 ALA X C 1
ATOM 1205 O O . ALA A 1 160 ? 85.176 30.465 45.262 1.00 20.70 160 ALA X O 1
ATOM 1207 N N . ILE A 1 161 ? 84.652 29.108 43.562 1.00 19.66 161 ILE X N 1
ATOM 1208 C CA . ILE A 1 161 ? 83.237 29.439 43.606 1.00 19.80 161 ILE X CA 1
ATOM 1209 C C . ILE A 1 161 ? 82.647 28.963 44.940 1.00 20.08 161 ILE X C 1
ATOM 1210 O O . ILE A 1 161 ? 81.847 29.661 45.562 1.00 20.77 161 ILE X O 1
ATOM 1215 N N . ASN A 1 162 ? 83.062 27.772 45.366 1.00 19.90 162 ASN X N 1
ATOM 1216 C CA . ASN A 1 162 ? 82.581 27.182 46.607 1.00 19.73 162 ASN X CA 1
ATOM 1217 C C . ASN A 1 162 ? 83.085 27.906 47.845 1.00 19.70 162 ASN X C 1
ATOM 1218 O O . ASN A 1 162 ? 82.599 27.656 48.919 1.00 19.88 162 ASN X O 1
ATOM 1223 N N . GLU A 1 163 ? 84.066 28.795 47.705 1.00 20.36 163 GLU X N 1
ATOM 1224 C CA . GLU A 1 163 ? 84.515 29.623 48.830 1.00 20.44 163 GLU X CA 1
ATOM 1225 C C . GLU A 1 163 ? 83.600 30.804 49.119 1.00 21.26 163 GLU X C 1
ATOM 1226 O O . GLU A 1 163 ? 83.676 31.407 50.192 1.00 21.93 163 GLU X O 1
ATOM 1232 N N . ILE A 1 164 ? 82.731 31.143 48.174 1.00 21.31 164 ILE X N 1
ATOM 1233 C CA . ILE A 1 164 ? 81.858 32.292 48.334 1.00 21.18 164 ILE X CA 1
ATOM 1234 C C . ILE A 1 164 ? 80.951 32.104 49.542 1.00 21.52 164 ILE X C 1
ATOM 1235 O O . ILE A 1 164 ? 80.679 33.062 50.279 1.00 21.66 164 ILE X O 1
ATOM 1240 N N . ASP A 1 165 ? 80.513 30.865 49.759 1.00 21.55 165 ASP X N 1
ATOM 1241 C CA . ASP A 1 165 ? 79.512 30.543 50.789 1.00 21.80 165 ASP X CA 1
ATOM 1242 C C . ASP A 1 165 ? 79.896 30.968 52.190 1.00 21.55 165 ASP X C 1
ATOM 1243 O O . ASP A 1 165 ? 79.034 31.221 53.000 1.00 21.13 165 ASP X O 1
ATOM 1248 N N . ASN A 1 166 ? 81.189 31.038 52.479 1.00 22.08 166 ASN X N 1
ATOM 1249 C CA . ASN A 1 166 ? 81.644 31.392 53.819 1.00 22.36 166 ASN X CA 1
ATOM 1250 C C . ASN A 1 166 ? 82.445 32.691 53.838 1.00 22.38 166 ASN X C 1
ATOM 1251 O O . ASN A 1 166 ? 83.279 32.902 54.706 1.00 22.72 166 ASN X O 1
ATOM 1256 N N . THR A 1 167 ? 82.186 33.581 52.891 1.00 22.24 167 THR X N 1
ATOM 1257 C CA . THR A 1 167 ? 82.749 34.919 52.999 1.00 22.29 167 THR X CA 1
ATOM 1258 C C . THR A 1 167 ? 81.881 35.739 53.965 1.00 22.48 167 THR X C 1
ATOM 1259 O O . THR A 1 167 ? 80.704 35.409 54.204 1.00 22.37 167 THR X O 1
ATOM 1263 N N . ASP A 1 168 ? 82.486 36.766 54.554 1.00 22.58 168 ASP X N 1
ATOM 1264 C CA . ASP A 1 168 ? 81.787 37.654 55.483 1.00 23.34 168 ASP X CA 1
ATOM 1265 C C . ASP A 1 168 ? 81.084 38.761 54.721 1.00 23.49 168 ASP X C 1
ATOM 1266 O O . ASP A 1 168 ? 80.110 39.332 55.221 1.00 23.27 168 ASP X O 1
ATOM 1271 N N . LEU A 1 169 ? 81.576 39.042 53.508 1.00 23.57 169 LEU X N 1
ATOM 1272 C CA . LEU A 1 169 ? 80.946 40.038 52.628 1.00 23.85 169 LEU X CA 1
ATOM 1273 C C . LEU A 1 169 ? 81.129 39.686 51.163 1.00 23.79 169 LEU X C 1
ATOM 1274 O O . LEU A 1 169 ? 82.250 39.452 50.723 1.00 24.21 169 LEU X O 1
ATOM 1279 N N . VAL A 1 170 ? 80.032 39.644 50.414 1.00 23.73 170 VAL X N 1
ATOM 1280 C CA . VAL A 1 170 ? 80.127 39.540 48.961 1.00 23.80 170 VAL X CA 1
ATOM 1281 C C . VAL A 1 170 ? 79.944 40.941 48.379 1.00 23.91 170 VAL X C 1
ATOM 1282 O O . VAL A 1 170 ? 78.894 41.556 48.550 1.00 23.93 170 VAL X O 1
ATOM 1286 N N . PHE A 1 171 ? 80.993 41.430 47.719 1.00 23.93 171 PHE X N 1
ATOM 1287 C CA . PHE A 1 171 ? 80.986 42.708 47.047 1.00 23.66 171 PHE X CA 1
ATOM 1288 C C . PHE A 1 171 ? 80.805 42.416 45.569 1.00 23.15 171 PHE X C 1
ATOM 1289 O O . PHE A 1 171 ? 81.744 42.055 44.854 1.00 22.75 171 PHE X O 1
ATOM 1297 N N . VAL A 1 172 ? 79.562 42.525 45.126 1.00 23.02 172 VAL X N 1
ATOM 1298 C CA . VAL A 1 172 ? 79.207 42.258 43.750 1.00 22.56 172 VAL X CA 1
ATOM 1299 C C . VAL A 1 172 ? 79.318 43.593 43.020 1.00 22.41 172 VAL X C 1
ATOM 1300 O O . VAL A 1 172 ? 78.641 44.545 43.359 1.00 22.08 172 VAL X O 1
ATOM 1304 N N . PHE A 1 173 ? 80.188 43.656 42.022 1.00 22.32 173 PHE X N 1
ATOM 1305 C CA . PHE A 1 1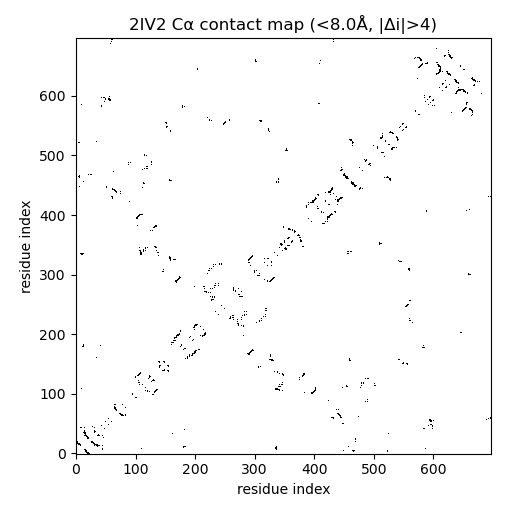73 ? 80.417 44.883 41.286 1.00 22.29 173 PHE X CA 1
ATOM 1306 C C . PHE A 1 173 ? 80.270 44.612 39.803 1.00 22.00 173 PHE X C 1
ATOM 1307 O O . PHE A 1 173 ? 81.032 43.843 39.264 1.00 22.24 173 PHE X O 1
ATOM 1315 N N . GLY A 1 174 ? 79.293 45.223 39.141 1.00 21.80 174 GLY X N 1
ATOM 1316 C CA . GLY A 1 174 ? 79.135 45.030 37.703 1.00 21.89 174 GLY X CA 1
ATOM 1317 C C . GLY A 1 174 ? 78.926 43.571 37.347 1.00 21.83 174 GLY X C 1
ATOM 1318 O O . GLY A 1 174 ? 79.546 43.044 36.419 1.00 22.02 174 GLY X O 1
ATOM 1319 N N . TYR A 1 175 ? 78.027 42.924 38.079 1.00 21.88 175 TYR X N 1
ATOM 1320 C CA . TYR A 1 175 ? 77.854 41.484 37.983 1.00 21.88 175 TYR X CA 1
ATOM 1321 C C . TYR A 1 175 ? 76.441 41.049 38.389 1.00 22.04 175 TYR X C 1
ATOM 1322 O O . TYR A 1 175 ? 75.933 41.456 39.435 1.00 22.09 175 TYR X O 1
ATOM 1331 N N . ASN A 1 176 ? 75.812 40.215 37.560 1.00 22.37 176 ASN X N 1
ATOM 1332 C CA . ASN A 1 176 ? 74.398 39.857 37.736 1.00 22.09 176 ASN X CA 1
ATOM 1333 C C . ASN A 1 176 ? 74.172 38.339 37.684 1.00 21.61 176 ASN X C 1
ATOM 1334 O O . ASN A 1 176 ? 73.494 37.847 36.789 1.00 20.24 176 ASN X O 1
ATOM 1339 N N . PRO A 1 177 ? 74.725 37.602 38.666 1.00 21.84 177 PRO X N 1
ATOM 1340 C CA . PRO A 1 177 ? 74.769 36.138 38.577 1.00 21.98 177 PRO X CA 1
ATOM 1341 C C . PRO A 1 177 ? 73.381 35.501 38.488 1.00 21.93 177 PRO X C 1
ATOM 1342 O O . PRO A 1 177 ? 73.222 34.446 37.871 1.00 22.47 177 PRO X O 1
ATOM 1346 N N . ALA A 1 178 ? 72.380 36.145 39.062 1.00 21.66 178 ALA X N 1
ATOM 1347 C CA . ALA A 1 178 ? 71.017 35.625 38.991 1.00 22.09 178 ALA X CA 1
ATOM 1348 C C . ALA A 1 178 ? 70.653 35.263 37.550 1.00 21.93 178 ALA X C 1
ATOM 1349 O O . ALA A 1 178 ? 70.038 34.241 37.307 1.00 22.19 178 ALA X O 1
ATOM 1351 N N . ASP A 1 179 ? 71.038 36.104 36.598 1.00 22.02 179 ASP X N 1
ATOM 1352 C CA . ASP A 1 179 ? 70.834 35.804 35.186 1.00 22.14 179 ASP X CA 1
ATOM 1353 C C . ASP A 1 179 ? 72.051 35.224 34.490 1.00 22.03 179 ASP X C 1
ATOM 1354 O O . ASP A 1 179 ? 71.900 34.478 33.537 1.00 22.93 179 ASP X O 1
ATOM 1359 N N . SER A 1 180 ? 73.239 35.548 34.985 1.00 21.39 180 SER X N 1
ATOM 1360 C CA . SER A 1 180 ? 74.495 35.200 34.337 1.00 21.78 180 SER X CA 1
ATOM 1361 C C . SER A 1 180 ? 75.047 33.859 34.751 1.00 21.25 180 SER X C 1
ATOM 1362 O O . SER A 1 180 ? 75.615 33.158 33.936 1.00 21.11 180 SER X O 1
ATOM 1365 N N . HIS A 1 181 ? 74.953 33.551 36.038 1.00 20.74 181 HIS X N 1
ATOM 1366 C CA . HIS A 1 181 ? 75.530 32.337 36.594 1.00 20.50 181 HIS X CA 1
ATOM 1367 C C . HIS A 1 181 ? 74.632 31.878 37.722 1.00 20.45 181 HIS X C 1
ATOM 1368 O O . HIS A 1 181 ? 74.988 32.012 38.891 1.00 20.42 181 HIS X O 1
ATOM 1375 N N . PRO A 1 182 ? 73.419 31.397 37.386 1.00 20.82 182 PRO X N 1
ATOM 1376 C CA . PRO A 1 182 ? 72.447 31.068 38.426 1.00 20.78 182 PRO X CA 1
ATOM 1377 C C . PRO A 1 182 ? 72.993 30.259 39.575 1.00 20.55 182 PRO X C 1
ATOM 1378 O O . PRO A 1 182 ? 72.630 30.524 40.720 1.00 21.28 182 PRO X O 1
ATOM 1382 N N . ILE A 1 183 ? 73.860 29.295 39.288 1.00 20.39 183 ILE X N 1
ATOM 1383 C CA . ILE A 1 183 ? 74.406 28.446 40.343 1.00 20.75 183 ILE X CA 1
ATOM 1384 C C . ILE A 1 183 ? 75.420 29.206 41.205 1.00 20.38 183 ILE X C 1
ATOM 1385 O O . ILE A 1 183 ? 75.453 29.004 42.399 1.00 20.43 183 ILE X O 1
ATOM 1390 N N . VAL A 1 184 ? 76.200 30.107 40.605 1.00 21.01 184 VAL X N 1
ATOM 1391 C CA . VAL A 1 184 ? 77.038 31.051 41.366 1.00 20.77 184 VAL X CA 1
ATOM 1392 C C . VAL A 1 184 ? 76.146 31.987 42.217 1.00 21.42 184 VAL X C 1
ATOM 1393 O O . VAL A 1 184 ? 76.490 32.274 43.366 1.00 22.14 184 VAL X O 1
ATOM 1397 N N . ALA A 1 185 ? 75.012 32.447 41.673 1.00 21.04 185 ALA X N 1
ATOM 1398 C CA . ALA A 1 185 ? 74.055 33.242 42.465 1.00 21.10 185 ALA X CA 1
ATOM 1399 C C . ALA A 1 185 ? 73.557 32.452 43.664 1.00 20.81 185 ALA X C 1
ATOM 1400 O O . ALA A 1 185 ? 73.360 33.012 44.726 1.00 20.57 185 ALA X O 1
ATOM 1402 N N . ASN A 1 186 ? 73.375 31.146 43.505 1.00 21.62 186 ASN X N 1
ATOM 1403 C CA . ASN A 1 186 ? 72.986 30.296 44.640 1.00 21.68 186 ASN X CA 1
ATOM 1404 C C . ASN A 1 186 ? 74.044 30.277 45.711 1.00 21.99 186 ASN X C 1
ATOM 1405 O O . ASN A 1 186 ? 73.706 30.273 46.883 1.00 21.81 186 ASN X O 1
ATOM 1410 N N . HIS A 1 187 ? 75.323 30.293 45.308 1.00 22.00 187 HIS X N 1
ATOM 1411 C CA . HIS A 1 187 ? 76.416 30.405 46.263 1.00 21.64 187 HIS X CA 1
ATOM 1412 C C . HIS A 1 187 ? 76.421 31.746 46.980 1.00 21.33 187 HIS X C 1
ATOM 1413 O O . HIS A 1 187 ? 76.784 31.814 48.133 1.00 21.67 187 HIS X O 1
ATOM 1420 N N . VAL A 1 188 ? 76.033 32.819 46.301 1.00 21.59 188 VAL X N 1
ATOM 1421 C CA . VAL A 1 188 ? 75.950 34.139 46.939 1.00 21.72 188 VAL X CA 1
ATOM 1422 C C . VAL A 1 188 ? 74.791 34.190 47.945 1.00 21.81 188 VAL X C 1
ATOM 1423 O O . VAL A 1 188 ? 74.944 34.671 49.066 1.00 21.80 188 VAL X O 1
ATOM 1427 N N . ILE A 1 189 ? 73.632 33.706 47.518 1.00 22.20 189 ILE X N 1
ATOM 1428 C CA . ILE A 1 189 ? 72.475 33.523 48.384 1.00 22.88 189 ILE X CA 1
ATOM 1429 C C . ILE A 1 189 ? 72.836 32.649 49.615 1.00 23.35 189 ILE X C 1
ATOM 1430 O O . ILE A 1 189 ? 72.532 33.002 50.742 1.00 23.30 189 ILE X O 1
ATOM 1435 N N . ASN A 1 190 ? 73.517 31.533 49.402 1.00 24.49 190 ASN X N 1
ATOM 1436 C CA . ASN A 1 190 ? 73.936 30.678 50.518 1.00 24.75 190 ASN X CA 1
ATOM 1437 C C . ASN A 1 190 ? 74.893 31.415 51.449 1.00 25.07 190 ASN X C 1
ATOM 1438 O O . ASN A 1 190 ? 74.817 31.248 52.653 1.00 25.19 190 ASN X O 1
ATOM 1443 N N . ALA A 1 191 ? 75.768 32.255 50.891 1.00 25.42 191 ALA X N 1
ATOM 1444 C CA . ALA A 1 191 ? 76.671 33.104 51.697 1.00 25.47 191 ALA X CA 1
ATOM 1445 C C . ALA A 1 191 ? 75.905 34.028 52.641 1.00 25.36 191 ALA X C 1
ATOM 1446 O O . ALA A 1 191 ? 76.278 34.186 53.800 1.00 25.26 191 ALA X O 1
ATOM 1448 N N . LYS A 1 192 ? 74.856 34.646 52.114 1.00 26.34 192 LYS X N 1
ATOM 1449 C CA . LYS A 1 192 ? 73.910 35.451 52.891 1.00 26.78 192 LYS X CA 1
ATOM 1450 C C . LYS A 1 192 ? 73.134 34.619 53.951 1.00 26.99 192 LYS X C 1
ATOM 1451 O O . LYS A 1 192 ? 73.005 35.060 55.101 1.00 26.80 192 LYS X O 1
ATOM 1457 N N . ARG A 1 193 ? 72.633 33.434 53.576 1.00 27.19 193 ARG X N 1
ATOM 1458 C CA . ARG A 1 193 ? 72.038 32.488 54.552 1.00 27.76 193 ARG X CA 1
ATOM 1459 C C . ARG A 1 193 ? 73.030 32.210 55.670 1.00 27.17 193 ARG X C 1
ATOM 1460 O O . ARG A 1 193 ? 72.653 32.137 56.838 1.00 27.06 193 ARG X O 1
ATOM 1468 N N . ASN A 1 194 ? 74.296 32.029 55.292 1.00 26.37 194 ASN X N 1
ATOM 1469 C CA . ASN A 1 194 ? 75.381 31.824 56.248 1.00 26.12 194 ASN X CA 1
ATOM 1470 C C . ASN A 1 194 ? 75.791 33.096 56.977 1.00 25.66 194 ASN X C 1
ATOM 1471 O O . ASN A 1 194 ? 76.720 33.068 57.771 1.00 25.59 194 ASN X O 1
ATOM 1476 N N . GLY A 1 195 ? 75.112 34.204 56.699 1.00 25.29 195 GLY X N 1
ATOM 1477 C CA . GLY A 1 195 ? 75.339 35.455 57.410 1.00 25.46 195 GLY X CA 1
ATOM 1478 C C . GLY A 1 195 ? 76.302 36.457 56.780 1.00 25.30 195 GLY X C 1
ATOM 1479 O O . GLY A 1 195 ? 76.682 37.419 57.432 1.00 25.64 195 GLY X O 1
ATOM 1480 N N . ALA A 1 196 ? 76.674 36.261 55.521 1.00 24.75 196 ALA X N 1
ATOM 1481 C CA . ALA A 1 196 ? 77.496 37.241 54.818 1.00 24.78 196 ALA X CA 1
ATOM 1482 C C . ALA A 1 196 ? 76.684 38.503 54.549 1.00 24.78 196 ALA X C 1
ATOM 1483 O O . ALA A 1 196 ? 75.463 38.441 54.388 1.00 25.21 196 ALA X O 1
ATOM 1485 N N . LYS A 1 197 ? 77.359 39.649 54.558 1.00 24.87 197 LYS X N 1
ATOM 1486 C CA . LYS A 1 197 ? 76.778 40.896 54.091 1.00 24.83 197 LYS X CA 1
ATOM 1487 C C . LYS A 1 197 ? 76.924 40.904 52.574 1.00 24.21 197 LYS X C 1
ATOM 1488 O O . LYS A 1 197 ? 77.793 40.209 52.007 1.00 23.84 197 LYS X O 1
ATOM 1494 N N . ILE A 1 198 ? 76.075 41.678 51.909 1.00 23.23 198 ILE X N 1
ATOM 1495 C CA . ILE A 1 198 ? 76.119 41.758 50.463 1.00 22.97 198 ILE X CA 1
ATOM 1496 C C . ILE A 1 198 ? 76.009 43.210 50.035 1.00 22.39 198 ILE X C 1
ATOM 1497 O O . ILE A 1 198 ? 75.105 43.911 50.442 1.00 22.13 198 ILE X O 1
ATOM 1502 N N . ILE A 1 199 ? 76.984 43.659 49.256 1.00 22.28 199 ILE X N 1
ATOM 1503 C CA . ILE A 1 199 ? 76.955 44.980 48.622 1.00 22.14 199 ILE X CA 1
ATOM 1504 C C . ILE A 1 199 ? 76.865 44.728 47.134 1.00 21.74 199 ILE X C 1
ATOM 1505 O O . ILE A 1 199 ? 77.611 43.912 46.603 1.00 21.37 199 ILE X O 1
ATOM 1510 N N . VAL A 1 200 ? 75.942 45.415 46.472 1.00 21.84 200 VAL X N 1
ATOM 1511 C CA . VAL A 1 200 ? 75.805 45.342 45.026 1.00 21.64 200 VAL X CA 1
ATOM 1512 C C . VAL A 1 200 ? 76.056 46.725 44.467 1.00 21.51 200 VAL X C 1
ATOM 1513 O O . VAL A 1 200 ? 75.403 47.658 44.901 1.00 21.51 200 VAL X O 1
ATOM 1517 N N . CYS A 1 201 ? 77.014 46.857 43.540 1.00 21.53 201 CYS X N 1
ATOM 1518 C CA . CYS A 1 201 ? 77.253 48.124 42.842 1.00 21.85 201 CYS X CA 1
ATOM 1519 C C . CYS A 1 201 ? 76.797 47.941 41.436 1.00 21.40 201 CYS X C 1
ATOM 1520 O O . CYS A 1 201 ? 77.490 47.334 40.632 1.00 20.70 201 CYS X O 1
ATOM 1523 N N . ASP A 1 202 ? 75.621 48.483 41.150 1.00 21.58 202 ASP X N 1
ATOM 1524 C CA . ASP A 1 202 ? 74.964 48.264 39.887 1.00 21.91 202 ASP X CA 1
ATOM 1525 C C . ASP A 1 202 ? 73.926 49.352 39.718 1.00 22.03 202 ASP X C 1
ATOM 1526 O O . ASP A 1 202 ? 73.148 49.590 40.637 1.00 22.28 202 ASP X O 1
ATOM 1531 N N . PRO A 1 203 ? 73.919 50.036 38.559 1.00 22.78 203 PRO X N 1
ATOM 1532 C CA . PRO A 1 203 ? 72.890 51.033 38.283 1.00 23.44 203 PRO X CA 1
ATOM 1533 C C . PRO A 1 203 ? 71.442 50.532 38.450 1.00 24.03 203 PRO X C 1
ATOM 1534 O O . PRO A 1 203 ? 70.593 51.259 38.960 1.00 24.45 203 PRO X O 1
ATOM 1538 N N . ARG A 1 204 ? 71.189 49.300 38.006 1.00 25.57 204 ARG X N 1
ATOM 1539 C CA . ARG A 1 204 ? 69.872 48.657 38.066 1.00 26.14 204 ARG X CA 1
ATOM 1540 C C . ARG A 1 204 ? 69.628 47.972 39.383 1.00 27.03 204 ARG X C 1
ATOM 1541 O O . ARG A 1 204 ? 70.574 47.626 40.093 1.00 26.62 204 ARG X O 1
ATOM 1549 N N . LYS A 1 205 ? 68.343 47.729 39.654 1.00 28.15 205 LYS X N 1
ATOM 1550 C CA . LYS A 1 205 ? 67.900 46.915 40.783 1.00 28.90 205 LYS X CA 1
ATOM 1551 C C . LYS A 1 205 ? 67.816 45.444 40.358 1.00 28.97 205 LYS X C 1
ATOM 1552 O O . LYS A 1 205 ? 66.734 44.926 40.108 1.00 29.08 205 LYS X O 1
ATOM 1558 N N . ILE A 1 206 ? 68.968 44.785 40.281 1.00 29.09 206 ILE X N 1
ATOM 1559 C CA . ILE A 1 206 ? 69.043 43.359 39.945 1.00 29.14 206 ILE X CA 1
ATOM 1560 C C . ILE A 1 206 ? 68.603 42.490 41.120 1.00 29.53 206 ILE X C 1
ATOM 1561 O O . ILE A 1 206 ? 68.462 42.992 42.226 1.00 29.49 206 ILE X O 1
ATOM 1566 N N . GLU A 1 207 ? 68.382 41.196 40.883 1.00 30.29 207 GLU X N 1
ATOM 1567 C CA . GLU A 1 207 ? 67.891 40.283 41.929 1.00 31.19 207 GLU X CA 1
ATOM 1568 C C . GLU A 1 207 ? 68.740 40.353 43.175 1.00 31.68 207 GLU X C 1
ATOM 1569 O O . GLU A 1 207 ? 68.222 40.451 44.282 1.00 31.61 207 GLU X O 1
ATOM 1575 N N . THR A 1 208 ? 70.055 40.270 42.984 1.00 32.06 208 THR X N 1
ATOM 1576 C CA . THR A 1 208 ? 70.987 40.267 44.099 1.00 32.41 208 THR X CA 1
ATOM 1577 C C . THR A 1 208 ? 70.887 41.552 44.944 1.00 32.43 208 THR X C 1
ATOM 1578 O O . THR A 1 208 ? 71.216 41.528 46.128 1.00 32.55 208 THR X O 1
ATOM 1582 N N . ALA A 1 209 ? 70.417 42.654 44.345 1.00 32.20 209 ALA X N 1
ATOM 1583 C CA . ALA A 1 209 ? 70.223 43.920 45.068 1.00 32.30 209 ALA X CA 1
ATOM 1584 C C . ALA A 1 209 ? 69.083 43.838 46.083 1.00 32.44 209 ALA X C 1
ATOM 1585 O O . ALA A 1 209 ? 69.142 44.467 47.142 1.00 32.43 209 ALA X O 1
ATOM 1587 N N . ARG A 1 210 ? 68.049 43.063 45.750 1.00 32.95 210 ARG X N 1
ATOM 1588 C CA . ARG A 1 210 ? 66.920 42.773 46.656 1.00 33.05 210 ARG X CA 1
ATOM 1589 C C . ARG A 1 210 ? 67.349 42.228 48.015 1.00 32.51 210 ARG X C 1
ATOM 1590 O O . ARG A 1 210 ? 66.706 42.516 49.034 1.00 32.26 210 ARG X O 1
ATOM 1598 N N . ILE A 1 211 ? 68.399 41.397 48.006 1.00 31.65 211 ILE X N 1
ATOM 1599 C CA . ILE A 1 211 ? 68.936 40.783 49.226 1.00 30.96 211 ILE X CA 1
ATOM 1600 C C . ILE A 1 211 ? 70.197 41.485 49.746 1.00 30.20 211 ILE X C 1
ATOM 1601 O O . ILE A 1 211 ? 70.774 41.059 50.744 1.00 30.12 211 ILE X O 1
ATOM 1606 N N . ALA A 1 212 ? 70.600 42.573 49.085 1.00 29.23 212 ALA X N 1
ATOM 1607 C CA . ALA A 1 212 ? 71.839 43.287 49.429 1.00 28.66 212 ALA X CA 1
ATOM 1608 C C . ALA A 1 212 ? 71.648 44.126 50.668 1.00 27.36 212 ALA X C 1
ATOM 1609 O O . ALA A 1 212 ? 70.589 44.692 50.882 1.00 26.58 212 ALA X O 1
ATOM 1611 N N . ASP A 1 213 ? 72.691 44.203 51.481 1.00 26.76 213 ASP X N 1
ATOM 1612 C CA . ASP A 1 213 ? 72.714 45.110 52.614 1.00 26.31 213 ASP X CA 1
ATOM 1613 C C . ASP A 1 213 ? 72.807 46.549 52.108 1.00 26.14 213 ASP X C 1
ATOM 1614 O O . ASP A 1 213 ? 72.209 47.452 52.667 1.00 26.51 213 ASP X O 1
ATOM 1619 N N . MET A 1 214 ? 73.562 46.747 51.032 1.00 26.02 214 MET X N 1
ATOM 1620 C CA . MET A 1 214 ? 73.589 48.018 50.3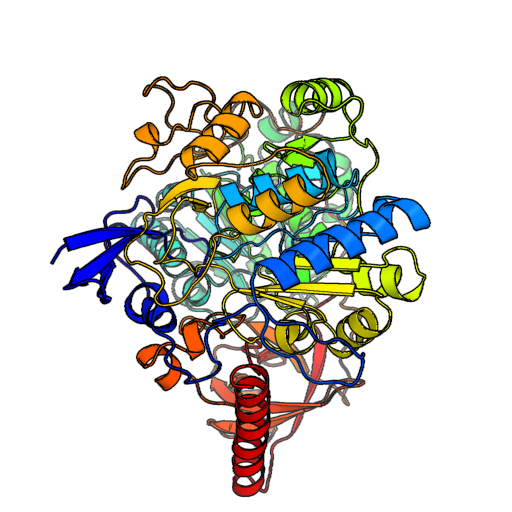16 1.00 25.23 214 MET X CA 1
ATOM 1621 C C . MET A 1 214 ? 73.549 47.762 48.829 1.00 24.92 214 MET X C 1
ATOM 1622 O O . MET A 1 214 ? 74.335 46.954 48.292 1.00 24.53 214 MET X O 1
ATOM 1627 N N . HIS A 1 215 ? 72.634 48.459 48.172 1.00 24.25 215 HIS X N 1
ATOM 1628 C CA . HIS A 1 215 ? 72.639 48.549 46.731 1.00 23.97 215 HIS X CA 1
ATOM 1629 C C . HIS A 1 215 ? 73.171 49.933 46.372 1.00 23.73 215 HIS X C 1
ATOM 1630 O O . HIS A 1 215 ? 72.465 50.938 46.501 1.00 23.41 215 HIS X O 1
ATOM 1637 N N . ILE A 1 216 ? 74.423 49.981 45.926 1.00 23.56 216 ILE X N 1
ATOM 1638 C CA . ILE A 1 216 ? 75.018 51.244 45.497 1.00 23.47 216 ILE X CA 1
ATOM 1639 C C . ILE A 1 216 ? 74.631 51.391 44.044 1.00 23.04 216 ILE X C 1
ATOM 1640 O O . ILE A 1 216 ? 75.272 50.817 43.162 1.00 22.02 216 ILE X O 1
ATOM 1645 N N . ALA A 1 217 ? 73.548 52.142 43.833 1.00 22.66 217 ALA X N 1
ATOM 1646 C CA . ALA A 1 217 ? 72.915 52.329 42.529 1.00 22.84 217 ALA X CA 1
ATOM 1647 C C . ALA A 1 217 ? 73.586 53.473 41.788 1.00 22.79 217 ALA X C 1
ATOM 1648 O O . ALA A 1 217 ? 72.992 54.537 41.590 1.00 23.09 217 ALA X O 1
ATOM 1650 N N . LEU A 1 218 ? 74.818 53.230 41.368 1.00 22.76 218 LEU X N 1
ATOM 1651 C CA . LEU A 1 218 ? 75.667 54.268 40.800 1.00 22.64 218 LEU X CA 1
ATOM 1652 C C . LEU A 1 218 ? 75.307 54.561 39.348 1.00 22.64 218 LEU X C 1
ATOM 1653 O O . LEU A 1 218 ? 74.850 53.685 38.604 1.00 22.44 218 LEU X O 1
ATOM 1658 N N . LYS A 1 219 ? 75.522 55.810 38.950 1.00 22.75 219 LYS X N 1
ATOM 1659 C CA . LYS A 1 219 ? 75.251 56.217 37.585 1.00 22.38 219 LYS X CA 1
ATOM 1660 C C . LYS A 1 219 ? 76.138 55.384 36.684 1.00 21.99 219 LYS X C 1
ATOM 1661 O O . LYS A 1 219 ? 77.280 55.093 37.024 1.00 22.20 219 LYS X O 1
ATOM 1667 N N . ASN A 1 220 ? 75.573 54.958 35.562 1.00 21.61 220 ASN X N 1
ATOM 1668 C CA . ASN A 1 220 ? 76.299 54.245 34.530 1.00 20.95 220 ASN X CA 1
ATOM 1669 C C . ASN A 1 220 ? 77.599 54.980 34.177 1.00 20.77 220 ASN X C 1
ATOM 1670 O O . ASN A 1 220 ? 77.593 56.173 33.934 1.00 20.83 220 ASN X O 1
ATOM 1675 N N . GLY A 1 221 ? 78.716 54.272 34.176 1.00 20.97 221 GLY X N 1
ATOM 1676 C CA . GLY A 1 221 ? 79.988 54.841 33.752 1.00 20.77 221 GLY X CA 1
ATOM 1677 C C . GLY A 1 221 ? 80.748 55.583 34.833 1.00 20.64 221 GLY X C 1
ATOM 1678 O O . GLY A 1 221 ? 81.833 56.097 34.571 1.00 20.58 221 GLY X O 1
ATOM 1679 N N . SER A 1 222 ? 80.217 55.607 36.054 1.00 20.50 222 SER X N 1
ATOM 1680 C CA . SER A 1 222 ? 80.831 56.362 37.146 1.00 20.92 222 SER X CA 1
ATOM 1681 C C . SER A 1 222 ? 81.831 55.549 37.996 1.00 20.98 222 SER X C 1
ATOM 1682 O O . SER A 1 222 ? 82.170 55.940 39.100 1.00 21.43 222 SER X O 1
ATOM 1685 N N . ASN A 1 223 ? 82.347 54.457 37.451 1.00 21.73 223 ASN X N 1
ATOM 1686 C CA . ASN A 1 223 ? 82.993 53.411 38.261 1.00 21.78 223 ASN X CA 1
ATOM 1687 C C . ASN A 1 223 ? 84.251 53.815 39.011 1.00 21.82 223 ASN X C 1
ATOM 1688 O O . ASN A 1 223 ? 84.334 53.586 40.225 1.00 22.09 223 ASN X O 1
ATOM 1693 N N . ILE A 1 224 ? 85.211 54.402 38.287 1.00 21.34 224 ILE X N 1
ATOM 1694 C CA . ILE A 1 224 ? 86.483 54.795 38.863 1.00 20.70 224 ILE X CA 1
ATOM 1695 C C . ILE A 1 224 ? 86.258 55.895 39.891 1.00 20.21 224 ILE X C 1
ATOM 1696 O O . ILE A 1 224 ? 86.948 55.935 40.886 1.00 20.36 224 ILE X O 1
ATOM 1701 N N . ALA A 1 225 ? 85.286 56.774 39.651 1.00 19.70 225 ALA X N 1
ATOM 1702 C CA . ALA A 1 225 ? 84.948 57.826 40.605 1.00 19.42 225 ALA X CA 1
ATOM 1703 C C . ALA A 1 225 ? 84.481 57.223 41.915 1.00 18.51 225 ALA X C 1
ATOM 1704 O O . ALA A 1 225 ? 84.917 57.641 42.980 1.00 19.21 225 ALA X O 1
ATOM 1706 N N . LEU A 1 226 ? 83.585 56.252 41.839 1.00 17.58 226 LEU X N 1
ATOM 1707 C CA . LEU A 1 226 ? 83.160 55.525 43.025 1.00 17.35 226 LEU X CA 1
ATOM 1708 C C . LEU A 1 226 ? 84.295 54.748 43.648 1.00 17.19 226 LEU X C 1
ATOM 1709 O O . LEU A 1 226 ? 84.489 54.813 44.836 1.00 17.42 226 LEU X O 1
ATOM 1714 N N . LEU A 1 227 ? 85.022 53.979 42.852 1.00 17.76 227 LEU X N 1
ATOM 1715 C CA . LEU A 1 227 ? 86.089 53.126 43.393 1.00 17.72 227 LEU X CA 1
ATOM 1716 C C . LEU A 1 227 ? 87.188 53.946 44.068 1.00 17.73 227 LEU X C 1
ATOM 1717 O O . LEU A 1 227 ? 87.688 53.558 45.132 1.00 18.61 227 LEU X O 1
ATOM 1722 N N . ASN A 1 228 ? 87.556 55.070 43.464 1.00 17.33 228 ASN X N 1
ATOM 1723 C CA . ASN A 1 228 ? 88.571 55.959 44.046 1.00 17.65 228 ASN X CA 1
ATOM 1724 C C . ASN A 1 228 ? 88.130 56.574 45.356 1.00 17.95 228 ASN X C 1
ATOM 1725 O O . ASN A 1 228 ? 88.957 56.757 46.252 1.00 18.17 228 ASN X O 1
ATOM 1730 N N . ALA A 1 229 ? 86.846 56.933 45.452 1.00 18.13 229 ALA X N 1
ATOM 1731 C CA . ALA A 1 229 ? 86.314 57.540 46.679 1.00 18.55 229 ALA X CA 1
ATOM 1732 C C . ALA A 1 229 ? 86.218 56.505 47.794 1.00 18.55 229 ALA X C 1
ATOM 1733 O O . ALA A 1 229 ? 86.425 56.826 48.967 1.00 18.88 229 ALA X O 1
ATOM 1735 N N . MET A 1 230 ? 85.899 55.272 47.428 1.00 18.80 230 MET X N 1
ATOM 1736 C CA . MET A 1 230 ? 85.918 54.163 48.384 1.00 19.45 230 MET X CA 1
ATOM 1737 C C . MET A 1 230 ? 87.347 53.965 48.934 1.00 19.34 230 MET X C 1
ATOM 1738 O O . MET A 1 230 ? 87.532 53.793 50.124 1.00 19.26 230 MET X O 1
ATOM 1743 N N . GLY A 1 231 ? 88.343 54.016 48.056 1.00 19.55 231 GLY X N 1
ATOM 1744 C CA . GLY A 1 231 ? 89.741 53.923 48.457 1.00 19.86 231 GLY X CA 1
ATOM 1745 C C . GLY A 1 231 ? 90.176 55.103 49.294 1.00 20.13 231 GLY X C 1
ATOM 1746 O O . GLY A 1 231 ? 90.976 54.956 50.218 1.00 19.90 231 GLY X O 1
ATOM 1747 N N . HIS A 1 232 ? 89.635 56.273 48.956 1.00 20.49 232 HIS X N 1
ATOM 1748 C CA . HIS A 1 232 ? 89.856 57.501 49.704 1.00 20.55 232 HIS X CA 1
ATOM 1749 C C . HIS A 1 232 ? 89.386 57.331 51.144 1.00 20.78 232 HIS X C 1
ATOM 1750 O O . HIS A 1 232 ? 90.126 57.618 52.077 1.00 20.62 232 HIS X O 1
ATOM 1757 N N . VAL A 1 233 ? 88.150 56.872 51.312 1.00 21.12 233 VAL X N 1
ATOM 1758 C CA . VAL A 1 233 ? 87.583 56.627 52.641 1.00 21.15 233 VAL X CA 1
ATOM 1759 C C . VAL A 1 233 ? 88.434 55.589 53.378 1.00 21.41 233 VAL X C 1
ATOM 1760 O O . VAL A 1 233 ? 88.782 55.792 54.528 1.00 21.76 233 VAL X O 1
ATOM 1764 N N . ILE A 1 234 ? 88.785 54.492 52.712 1.00 21.62 234 ILE X N 1
ATOM 1765 C CA . ILE A 1 234 ? 89.544 53.426 53.372 1.00 21.79 234 ILE X CA 1
ATOM 1766 C C . ILE A 1 234 ? 90.917 53.905 53.866 1.00 21.98 234 ILE X C 1
ATOM 1767 O O . ILE A 1 234 ? 91.359 53.527 54.952 1.00 21.59 234 ILE X O 1
ATOM 1772 N N . ILE A 1 235 ? 91.572 54.756 53.081 1.00 22.21 235 ILE X N 1
ATOM 1773 C CA . ILE A 1 235 ? 92.887 55.262 53.438 1.00 22.17 235 ILE X CA 1
ATOM 1774 C C . ILE A 1 235 ? 92.774 56.346 54.503 1.00 22.48 235 ILE X C 1
ATOM 1775 O O . ILE A 1 235 ? 93.511 56.306 55.479 1.00 22.04 235 ILE X O 1
ATOM 1780 N N . GLU A 1 236 ? 91.850 57.291 54.323 1.00 22.76 236 GLU X N 1
ATOM 1781 C CA . GLU A 1 236 ? 91.756 58.442 55.214 1.00 23.47 236 GLU X CA 1
ATOM 1782 C C . GLU A 1 236 ? 91.208 58.072 56.595 1.00 23.28 236 GLU X C 1
ATOM 1783 O O . GLU A 1 236 ? 91.511 58.735 57.594 1.00 23.09 236 GLU X O 1
ATOM 1789 N N . GLU A 1 237 ? 90.397 57.023 56.654 1.00 23.00 237 GLU X N 1
ATOM 1790 C CA . GLU A 1 237 ? 89.887 56.544 57.930 1.00 22.93 237 GLU X CA 1
ATOM 1791 C C . GLU A 1 237 ? 90.734 55.401 58.471 1.00 22.71 237 GLU X C 1
ATOM 1792 O O . GLU A 1 237 ? 90.385 54.790 59.485 1.00 22.63 237 GLU X O 1
ATOM 1798 N N . ASN A 1 238 ? 91.843 55.121 57.791 1.00 22.61 238 ASN X N 1
ATOM 1799 C CA . ASN A 1 238 ? 92.841 54.172 58.271 1.00 22.78 238 ASN X CA 1
ATOM 1800 C C . ASN A 1 238 ? 92.329 52.736 58.433 1.00 22.83 238 ASN X C 1
ATOM 1801 O O . ASN A 1 238 ? 92.672 52.032 59.389 1.00 22.80 238 ASN X O 1
ATOM 1806 N N . LEU A 1 239 ? 91.511 52.317 57.470 1.00 22.86 239 LEU X N 1
ATOM 1807 C CA . LEU A 1 239 ? 90.801 51.046 57.526 1.00 22.32 239 LEU X CA 1
ATOM 1808 C C . LEU A 1 239 ? 91.521 49.984 56.729 1.00 22.10 239 LEU X C 1
ATOM 1809 O O . LEU A 1 239 ? 91.058 48.848 56.639 1.00 21.75 239 LEU X O 1
ATOM 1814 N N . TYR A 1 240 ? 92.646 50.359 56.129 1.00 22.22 240 TYR X N 1
ATOM 1815 C CA . TYR A 1 240 ? 93.418 49.430 55.323 1.00 22.51 240 TYR X CA 1
ATOM 1816 C C . TYR A 1 240 ? 94.305 48.567 56.210 1.00 22.62 240 TYR X C 1
ATOM 1817 O O . TYR A 1 240 ? 94.477 48.858 57.387 1.00 22.65 240 TYR X O 1
ATOM 1826 N N . ASP A 1 241 ? 94.836 47.502 55.617 1.00 22.99 241 ASP X N 1
ATOM 1827 C CA . ASP A 1 241 ? 95.643 46.509 56.307 1.00 23.24 241 ASP X CA 1
ATOM 1828 C C . ASP A 1 241 ? 97.086 46.930 56.090 1.00 23.23 241 ASP X C 1
ATOM 1829 O O . ASP A 1 241 ? 97.685 46.601 55.072 1.00 23.52 241 ASP X O 1
ATOM 1834 N N . LYS A 1 242 ? 97.631 47.672 57.047 1.00 23.42 242 LYS X N 1
ATOM 1835 C CA . LYS A 1 242 ? 98.959 48.279 56.896 1.00 23.76 242 LYS X CA 1
ATOM 1836 C C . LYS A 1 242 ? 100.076 47.229 56.771 1.00 23.52 242 LYS X C 1
ATOM 1837 O O . LYS A 1 242 ? 100.980 47.378 55.938 1.00 23.68 242 LYS X O 1
ATOM 1843 N N . ALA A 1 243 ? 100.000 46.165 57.570 1.00 23.10 243 ALA X N 1
ATOM 1844 C CA . ALA A 1 243 ? 100.960 45.054 57.489 1.00 22.93 243 ALA X CA 1
ATOM 1845 C C . ALA A 1 243 ? 100.971 44.416 56.112 1.00 22.74 243 ALA X C 1
ATOM 1846 O O . ALA A 1 243 ? 102.032 44.156 55.541 1.00 22.79 243 ALA X O 1
ATOM 1848 N N . PHE A 1 244 ? 99.785 44.141 55.586 1.00 22.39 244 PHE X N 1
ATOM 1849 C CA . PHE A 1 244 ? 99.663 43.485 54.297 1.00 22.37 244 PHE X CA 1
ATOM 1850 C C . PHE A 1 244 ? 100.202 44.394 53.184 1.00 22.55 244 PHE X C 1
ATOM 1851 O O . PHE A 1 244 ? 100.958 43.952 52.308 1.00 22.11 244 PHE X O 1
ATOM 1859 N N . VAL A 1 245 ? 99.802 45.660 53.236 1.00 22.81 245 VAL X N 1
ATOM 1860 C CA . VAL A 1 245 ? 100.289 46.666 52.312 1.00 23.39 245 VAL X CA 1
ATOM 1861 C C . VAL A 1 245 ? 101.828 46.742 52.356 1.00 23.85 245 VAL X C 1
ATOM 1862 O O . VAL A 1 245 ? 102.472 46.656 51.313 1.00 24.54 245 VAL X O 1
ATOM 1866 N N . ALA A 1 246 ? 102.412 46.872 53.551 1.00 24.12 246 ALA X N 1
ATOM 1867 C CA . ALA A 1 246 ? 103.876 46.964 53.691 1.00 24.14 246 ALA X CA 1
ATOM 1868 C C . ALA A 1 246 ? 104.603 45.762 53.100 1.00 24.54 246 ALA X C 1
ATOM 1869 O O . ALA A 1 246 ? 105.556 45.934 52.329 1.00 25.56 246 ALA X O 1
ATOM 1871 N N . SER A 1 247 ? 104.138 44.554 53.420 1.00 24.22 247 SER X N 1
ATOM 1872 C CA . SER A 1 247 ? 104.899 43.333 53.132 1.00 24.27 247 SER X CA 1
ATOM 1873 C C . SER A 1 247 ? 104.590 42.663 51.800 1.00 24.22 247 SER X C 1
ATOM 1874 O O . SER A 1 247 ? 105.418 41.910 51.296 1.00 23.76 247 SER X O 1
ATOM 1877 N N . ARG A 1 248 ? 103.405 42.927 51.240 1.00 24.47 248 ARG X N 1
ATOM 1878 C CA . ARG A 1 248 ? 102.882 42.153 50.104 1.00 24.64 248 ARG X CA 1
ATOM 1879 C C . ARG A 1 248 ? 102.511 42.968 48.872 1.00 24.59 248 ARG X C 1
ATOM 1880 O O . ARG A 1 248 ? 102.013 42.415 47.881 1.00 24.55 248 ARG X O 1
ATOM 1888 N N . THR A 1 249 ? 102.739 44.272 48.933 1.00 24.68 249 THR X N 1
ATOM 1889 C CA . THR A 1 249 ? 102.389 45.162 47.839 1.00 24.64 249 THR X CA 1
ATOM 1890 C C . THR A 1 249 ? 103.460 46.209 47.604 1.00 24.91 249 THR X C 1
ATOM 1891 O O . THR A 1 249 ? 104.325 46.437 48.457 1.00 24.92 249 THR X O 1
ATOM 1895 N N . GLU A 1 250 ? 103.395 46.825 46.425 1.00 25.25 250 GLU X N 1
ATOM 1896 C CA . GLU A 1 250 ? 103.997 48.129 46.184 1.00 25.72 250 GLU X CA 1
ATOM 1897 C C . GLU A 1 250 ? 103.036 49.017 45.388 1.00 25.44 250 GLU X C 1
ATOM 1898 O O . GLU A 1 250 ? 102.037 48.547 44.826 1.00 25.14 250 GLU X O 1
ATOM 1904 N N . GLY A 1 251 ? 103.330 50.311 45.382 1.00 25.34 251 GLY X N 1
ATOM 1905 C CA . GLY A 1 251 ? 102.576 51.290 44.624 1.00 25.17 251 GLY X CA 1
ATOM 1906 C C . GLY A 1 251 ? 101.550 52.027 45.457 1.00 25.03 251 GLY X C 1
ATOM 1907 O O . GLY A 1 251 ? 100.737 52.778 44.913 1.00 25.07 251 GLY X O 1
ATOM 1908 N N . PHE A 1 252 ? 101.586 51.819 46.772 1.00 24.80 252 PHE X N 1
ATOM 1909 C CA . PHE A 1 252 ? 100.568 52.371 47.666 1.00 24.86 252 PHE X CA 1
ATOM 1910 C C . PHE A 1 252 ? 100.550 53.881 47.634 1.00 25.14 252 PHE X C 1
ATOM 1911 O O . PHE A 1 252 ? 99.486 54.506 47.608 1.00 25.19 252 PHE X O 1
ATOM 1919 N N . GLU A 1 253 ? 101.737 54.461 47.672 1.00 25.78 253 GLU X N 1
ATOM 1920 C CA . GLU A 1 253 ? 101.873 55.893 47.845 1.00 26.49 253 GLU X CA 1
ATOM 1921 C C . GLU A 1 253 ? 101.346 56.639 46.632 1.00 26.33 253 GLU X C 1
ATOM 1922 O O . GLU A 1 253 ? 100.720 57.677 46.768 1.00 26.61 253 GLU X O 1
ATOM 1928 N N . GLU A 1 254 ? 101.590 56.086 45.455 1.00 26.34 254 GLU X N 1
ATOM 1929 C CA . GLU A 1 254 ? 101.118 56.672 44.216 1.00 26.51 254 GLU X CA 1
ATOM 1930 C C . GLU A 1 254 ? 99.593 56.547 44.113 1.00 25.86 254 GLU X C 1
ATOM 1931 O O . GLU A 1 254 ? 98.941 57.454 43.613 1.00 25.79 254 GLU X O 1
ATOM 1937 N N . TYR A 1 255 ? 99.033 55.430 44.591 1.00 25.39 255 TYR X N 1
ATOM 1938 C CA . TYR A 1 255 ? 97.573 55.221 44.628 1.00 25.33 255 TYR X CA 1
ATOM 1939 C C . TYR A 1 255 ? 96.912 56.179 45.615 1.00 25.58 255 TYR X C 1
ATOM 1940 O O . TYR A 1 255 ? 95.883 56.790 45.318 1.00 25.44 255 TYR X O 1
ATOM 1949 N N . ARG A 1 256 ? 97.521 56.295 46.791 1.00 26.28 256 ARG X N 1
ATOM 1950 C CA . ARG A 1 256 ? 97.082 57.218 47.827 1.00 26.57 256 ARG X CA 1
ATOM 1951 C C . ARG A 1 256 ? 96.995 58.665 47.319 1.00 26.56 256 ARG X C 1
ATOM 1952 O O . ARG A 1 256 ? 96.052 59.369 47.653 1.00 26.70 256 ARG X O 1
ATOM 1960 N N . LYS A 1 257 ? 97.981 59.098 46.539 1.00 26.38 257 LYS X N 1
ATOM 1961 C CA . LYS A 1 257 ? 97.978 60.433 45.937 1.00 26.78 257 LYS X CA 1
ATOM 1962 C C . LYS A 1 257 ? 96.773 60.662 45.039 1.00 26.16 257 LYS X C 1
ATOM 1963 O O . LYS A 1 257 ? 96.118 61.686 45.135 1.00 25.68 257 LYS X O 1
ATOM 1969 N N . ILE A 1 258 ? 96.461 59.698 44.177 1.00 26.31 258 ILE X N 1
ATOM 1970 C CA . ILE A 1 258 ? 95.307 59.863 43.291 1.00 26.00 258 ILE X CA 1
ATOM 1971 C C . ILE A 1 258 ? 93.975 59.902 44.066 1.00 25.43 258 ILE X C 1
ATOM 1972 O O . ILE A 1 258 ? 93.195 60.828 43.886 1.00 25.31 258 ILE X O 1
ATOM 1977 N N . VAL A 1 259 ? 93.741 58.931 44.951 1.00 24.78 259 VAL X N 1
ATOM 1978 C CA . VAL A 1 259 ? 92.459 58.849 45.681 1.00 24.34 259 VAL X CA 1
ATOM 1979 C C . VAL A 1 259 ? 92.261 59.957 46.729 1.00 24.30 259 VAL X C 1
ATOM 1980 O O . VAL A 1 259 ? 91.130 60.237 47.135 1.00 24.47 259 VAL X O 1
ATOM 1984 N N . GLU A 1 260 ? 93.355 60.588 47.149 1.00 24.31 260 GLU X N 1
ATOM 1985 C CA . GLU A 1 260 ? 93.320 61.722 48.062 1.00 24.20 260 GLU X CA 1
ATOM 1986 C C . GLU A 1 260 ? 92.396 62.860 47.588 1.00 23.90 260 GLU X C 1
ATOM 1987 O O . GLU A 1 260 ? 91.705 63.458 48.397 1.00 23.65 260 GLU X O 1
ATOM 1993 N N . GLY A 1 261 ? 92.414 63.173 46.292 1.00 23.74 261 GLY X N 1
ATOM 1994 C CA . GLY A 1 261 ? 91.501 64.172 45.716 1.00 23.33 261 GLY X CA 1
ATOM 1995 C C . GLY A 1 261 ? 90.044 63.721 45.610 1.00 23.25 261 GLY X C 1
ATOM 1996 O O . GLY A 1 261 ? 89.126 64.551 45.550 1.00 23.21 261 GLY X O 1
ATOM 1997 N N . TYR A 1 262 ? 89.813 62.412 45.595 1.00 22.49 262 TYR X N 1
ATOM 1998 C CA . TYR A 1 262 ? 88.460 61.893 45.388 1.00 22.67 262 TYR X CA 1
ATOM 1999 C C . TYR A 1 262 ? 87.709 61.709 46.694 1.00 22.44 262 TYR X C 1
ATOM 2000 O O . TYR A 1 262 ? 87.503 60.590 47.148 1.00 21.99 262 TYR X O 1
ATOM 2009 N N . THR A 1 263 ? 87.288 62.815 47.295 1.00 22.48 263 THR X N 1
ATOM 2010 C CA . THR A 1 263 ? 86.404 62.728 48.452 1.00 22.97 263 THR X CA 1
ATOM 2011 C C . THR A 1 263 ? 85.051 62.153 48.005 1.00 23.07 263 THR X C 1
ATOM 2012 O O . THR A 1 263 ? 84.656 62.332 46.855 1.00 23.50 263 THR X O 1
ATOM 2016 N N . PRO A 1 264 ? 84.355 61.423 48.896 1.00 22.95 264 PRO X N 1
ATOM 2017 C CA . PRO A 1 264 ? 82.949 61.099 48.627 1.00 22.93 264 PRO X CA 1
ATOM 2018 C C . PRO A 1 264 ? 82.115 62.305 48.165 1.00 22.81 264 PRO X C 1
ATOM 2019 O O . PRO A 1 264 ? 81.313 62.177 47.251 1.00 22.98 264 PRO X O 1
ATOM 2023 N N . GLU A 1 265 ? 82.324 63.462 48.775 1.00 22.71 265 GLU X N 1
ATOM 2024 C CA . GLU A 1 265 ? 81.642 64.693 48.358 1.00 22.92 265 GLU X CA 1
ATOM 2025 C C . GLU A 1 265 ? 81.931 65.105 46.915 1.00 22.81 265 GLU X C 1
ATOM 2026 O O . GLU A 1 265 ? 81.009 65.478 46.194 1.00 23.17 265 GLU X O 1
ATOM 2032 N N . SER A 1 266 ? 83.190 65.033 46.485 1.00 22.66 266 SER X N 1
ATOM 2033 C CA . SER A 1 266 ? 83.568 65.487 45.141 1.00 22.74 266 SER X CA 1
ATOM 2034 C C . SER A 1 266 ? 82.968 64.638 44.028 1.00 22.97 266 SER X C 1
ATOM 2035 O O . SER A 1 266 ? 83.096 64.965 42.841 1.00 22.96 266 SER X O 1
ATOM 2038 N N . VAL A 1 267 ? 82.334 63.539 44.417 1.00 22.82 267 VAL X N 1
ATOM 2039 C CA . VAL A 1 267 ? 81.959 62.482 43.497 1.00 23.13 267 VAL X CA 1
ATOM 2040 C C . VAL A 1 267 ? 80.458 62.138 43.596 1.00 23.27 267 VAL X C 1
ATOM 2041 O O . VAL A 1 267 ? 79.984 61.195 42.974 1.00 22.81 267 VAL X O 1
ATOM 2045 N N . GLU A 1 268 ? 79.711 62.955 44.339 1.00 24.05 268 GLU X N 1
ATOM 2046 C CA . GLU A 1 268 ? 78.296 62.708 44.603 1.00 24.56 268 GLU X CA 1
ATOM 2047 C C . GLU A 1 268 ? 77.449 62.845 43.352 1.00 25.22 268 GLU X C 1
ATOM 2048 O O . GLU A 1 268 ? 76.561 62.028 43.106 1.00 25.44 268 GLU X O 1
ATOM 2054 N N . ASP A 1 269 ? 77.720 63.887 42.574 1.00 25.63 269 ASP X N 1
ATOM 2055 C CA . ASP A 1 269 ? 76.968 64.149 41.359 1.00 25.96 269 ASP X CA 1
ATOM 2056 C C . ASP A 1 269 ? 77.360 63.191 40.258 1.00 25.74 269 ASP X C 1
ATOM 2057 O O . ASP A 1 269 ? 76.514 62.803 39.460 1.00 26.41 269 ASP X O 1
ATOM 2062 N N . ILE A 1 270 ? 78.636 62.817 40.216 1.00 25.30 270 ILE X N 1
ATOM 2063 C CA . ILE A 1 270 ? 79.163 61.914 39.176 1.00 24.92 270 ILE X CA 1
ATOM 2064 C C . ILE A 1 270 ? 78.650 60.482 39.330 1.00 24.48 270 ILE X C 1
ATOM 2065 O O . ILE A 1 270 ? 78.259 59.843 38.353 1.00 24.37 270 ILE X O 1
ATOM 2070 N N . THR A 1 271 ? 78.666 59.988 40.564 1.00 24.10 271 THR X N 1
ATOM 2071 C CA . THR A 1 271 ? 78.165 58.656 40.888 1.00 23.73 271 THR X CA 1
ATOM 2072 C C . THR A 1 271 ? 76.644 58.603 41.131 1.00 23.48 271 THR X C 1
ATOM 2073 O O . THR A 1 271 ? 76.045 57.542 41.051 1.00 23.05 271 THR X O 1
ATOM 2077 N N . GLY A 1 272 ? 76.033 59.742 41.437 1.00 23.69 272 GLY X N 1
ATOM 2078 C CA . GLY A 1 272 ? 74.651 59.771 41.893 1.00 24.09 272 GLY X CA 1
ATOM 2079 C C . GLY A 1 272 ? 74.451 59.053 43.218 1.00 24.61 272 GLY X C 1
ATOM 2080 O O . GLY A 1 272 ? 73.318 58.723 43.579 1.00 25.01 272 GLY X O 1
ATOM 2081 N N . VAL A 1 273 ? 75.550 58.815 43.941 1.00 24.60 273 VAL X N 1
ATOM 2082 C CA . VAL A 1 273 ? 75.538 58.109 45.221 1.00 24.51 273 VAL X CA 1
ATOM 2083 C C . VAL A 1 273 ? 75.893 59.173 46.258 1.00 24.78 273 VAL X C 1
ATOM 2084 O O . VAL A 1 273 ? 76.779 60.000 46.025 1.00 24.76 273 VAL X O 1
ATOM 2088 N N . SER A 1 274 ? 75.178 59.182 47.381 1.00 24.82 274 SER X N 1
ATOM 2089 C CA . SER A 1 274 ? 75.461 60.128 48.448 1.00 24.99 274 SER X CA 1
ATOM 2090 C C . SER A 1 274 ? 76.790 59.766 49.118 1.00 25.14 274 SER X C 1
ATOM 2091 O O . SER A 1 274 ? 77.147 58.597 49.200 1.00 24.98 274 SER X O 1
ATOM 2094 N N . ALA A 1 275 ? 77.525 60.782 49.563 1.00 25.51 275 ALA X N 1
ATOM 2095 C CA . ALA A 1 275 ? 78.824 60.590 50.216 1.00 25.81 275 ALA X CA 1
ATOM 2096 C C . ALA A 1 275 ? 78.679 59.663 51.414 1.00 26.27 275 ALA X C 1
ATOM 2097 O O . ALA A 1 275 ? 79.537 58.823 51.669 1.00 26.29 275 ALA X O 1
ATOM 2099 N N . SER A 1 276 ? 77.577 59.814 52.140 1.00 26.53 276 SER X N 1
ATOM 2100 C CA . SER A 1 276 ? 77.261 58.925 53.256 1.00 26.72 276 SER X CA 1
ATOM 2101 C C . SER A 1 276 ? 77.201 57.450 52.833 1.00 26.72 276 SER X C 1
ATOM 2102 O O . SER A 1 276 ? 77.765 56.588 53.513 1.00 26.68 276 SER X O 1
ATOM 2105 N N . GLU A 1 277 ? 76.512 57.163 51.725 1.00 26.95 277 GLU X N 1
ATOM 2106 C CA . GLU A 1 277 ? 76.439 55.800 51.185 1.00 26.94 277 GLU X CA 1
ATOM 2107 C C . GLU A 1 277 ? 77.819 55.284 50.801 1.00 26.60 277 GLU X C 1
ATOM 2108 O O . GLU A 1 277 ? 78.137 54.114 51.015 1.00 26.62 277 GLU X O 1
ATOM 2114 N N . ILE A 1 278 ? 78.617 56.154 50.189 1.00 26.36 278 ILE X N 1
ATOM 2115 C CA . ILE A 1 278 ? 79.969 55.797 49.766 1.00 26.14 278 ILE X CA 1
ATOM 2116 C C . ILE A 1 278 ? 80.827 55.399 50.968 1.00 25.99 278 ILE X C 1
ATOM 2117 O O . ILE A 1 278 ? 81.545 54.388 50.922 1.00 26.18 278 ILE X O 1
ATOM 2122 N N . ARG A 1 279 ? 80.729 56.190 52.034 1.00 25.59 279 ARG X N 1
ATOM 2123 C CA . ARG A 1 279 ? 81.455 55.945 53.276 1.00 25.77 279 ARG X CA 1
ATOM 2124 C C . ARG A 1 279 ? 81.056 54.644 53.925 1.00 25.45 279 ARG X C 1
ATOM 2125 O O . ARG A 1 279 ? 81.907 53.887 54.376 1.00 25.79 279 ARG X O 1
ATOM 2133 N N . GLN A 1 280 ? 79.759 54.383 53.965 1.00 25.43 280 GLN X N 1
ATOM 2134 C CA . GLN A 1 280 ? 79.235 53.178 54.597 1.00 24.83 280 GLN X CA 1
ATOM 2135 C C . GLN A 1 280 ? 79.668 51.917 53.847 1.00 24.21 280 GLN X C 1
ATOM 2136 O O . GLN A 1 280 ? 80.020 50.913 54.469 1.00 23.85 280 GLN X O 1
ATOM 2142 N N . ALA A 1 281 ? 79.645 51.973 52.515 1.00 23.54 281 ALA X N 1
ATOM 2143 C CA . ALA A 1 281 ? 79.995 50.811 51.690 1.00 23.07 281 ALA X CA 1
ATOM 2144 C C . ALA A 1 281 ? 81.479 50.517 51.797 1.00 22.21 281 ALA X C 1
ATOM 2145 O O . ALA A 1 281 ? 81.882 49.361 51.859 1.00 21.44 281 ALA X O 1
ATOM 2147 N N . ALA A 1 282 ? 82.280 51.581 51.797 1.00 21.82 282 ALA X N 1
ATOM 2148 C CA . ALA A 1 282 ? 83.724 51.474 51.914 1.00 21.28 282 ALA X CA 1
ATOM 2149 C C . ALA A 1 282 ? 84.082 50.927 53.306 1.00 21.06 282 ALA X C 1
ATOM 2150 O O . ALA A 1 282 ? 84.929 50.049 53.435 1.00 20.67 282 ALA X O 1
ATOM 2152 N N . ARG A 1 283 ? 83.392 51.417 54.331 1.00 20.92 283 ARG X N 1
ATOM 2153 C CA . ARG A 1 283 ? 83.513 50.877 55.678 1.00 21.49 283 ARG X CA 1
ATOM 2154 C C . ARG A 1 283 ? 83.114 49.416 55.792 1.00 21.94 283 ARG X C 1
ATOM 2155 O O . ARG A 1 283 ? 83.847 48.609 56.388 1.00 22.24 283 ARG X O 1
ATOM 2163 N N . MET A 1 284 ? 81.964 49.068 55.222 1.00 22.47 284 MET X N 1
ATOM 2164 C CA . MET A 1 284 ? 81.466 47.695 55.283 1.00 22.75 284 MET X CA 1
ATOM 2165 C C . MET A 1 284 ? 82.453 46.756 54.617 1.00 22.33 284 MET X C 1
ATOM 2166 O O . MET A 1 284 ? 82.834 45.741 55.194 1.00 22.40 284 MET X O 1
ATOM 2171 N N . TYR A 1 285 ? 82.899 47.113 53.416 1.00 22.04 285 TYR X N 1
ATOM 2172 C CA . TYR A 1 285 ? 83.861 46.290 52.700 1.00 22.21 285 TYR X CA 1
ATOM 2173 C C . TYR A 1 285 ? 85.166 46.143 53.520 1.00 22.57 285 TYR X C 1
ATOM 2174 O O . TYR A 1 285 ? 85.625 45.022 53.768 1.00 22.46 285 TYR X O 1
ATOM 2183 N N . ALA A 1 286 ? 85.739 47.275 53.937 1.00 23.04 286 ALA X N 1
ATOM 2184 C CA . ALA A 1 286 ? 87.011 47.298 54.677 1.00 23.64 286 ALA X CA 1
ATOM 2185 C C . ALA A 1 286 ? 86.952 46.581 56.026 1.00 23.82 286 ALA X C 1
ATOM 2186 O O . ALA A 1 286 ? 87.933 46.004 56.455 1.00 23.62 286 ALA X O 1
ATOM 2188 N N . GLN A 1 287 ? 85.799 46.615 56.685 1.00 24.90 287 GLN X N 1
ATOM 2189 C CA . GLN A 1 287 ? 85.666 46.060 58.027 1.00 25.74 287 GLN X CA 1
ATOM 2190 C C . GLN A 1 287 ? 85.340 44.566 58.054 1.00 25.76 287 GLN X C 1
ATOM 2191 O O . GLN A 1 287 ? 85.518 43.927 59.080 1.00 25.96 287 GLN X O 1
ATOM 2197 N N . ALA A 1 288 ? 84.868 44.006 56.943 1.00 26.22 288 ALA X N 1
ATOM 2198 C CA . ALA A 1 288 ? 84.543 42.575 56.884 1.00 26.49 288 ALA X CA 1
ATOM 2199 C C . ALA A 1 288 ? 85.826 41.774 57.069 1.00 27.06 288 ALA X C 1
ATOM 2200 O O . ALA A 1 288 ? 86.871 42.125 56.502 1.00 27.06 288 ALA X O 1
ATOM 2202 N N . LYS A 1 289 ? 85.752 40.719 57.882 1.00 27.54 289 LYS X N 1
ATOM 2203 C CA . LYS A 1 289 ? 86.939 39.928 58.244 1.00 27.62 289 LYS X CA 1
ATOM 2204 C C . LYS A 1 289 ? 87.548 39.316 56.991 1.00 27.34 289 LYS X C 1
ATOM 2205 O O . LYS A 1 289 ? 88.765 39.362 56.788 1.00 27.99 289 LYS X O 1
ATOM 2211 N N . SER A 1 290 ? 86.684 38.767 56.142 1.00 26.88 290 SER X N 1
ATOM 2212 C CA . SER A 1 290 ? 87.053 38.296 54.812 1.00 26.45 290 SER X CA 1
ATOM 2213 C C . SER A 1 290 ? 85.984 38.757 53.817 1.00 26.16 290 SER X C 1
ATOM 2214 O O . SER A 1 290 ? 84.795 38.555 54.043 1.00 26.21 290 SER X O 1
ATOM 2217 N N . ALA A 1 291 ? 86.402 39.388 52.726 1.00 25.67 291 ALA X N 1
ATOM 2218 C CA . ALA A 1 291 ? 85.472 39.900 51.722 1.00 25.09 291 ALA X CA 1
ATOM 2219 C C . ALA A 1 291 ? 85.903 39.438 50.349 1.00 24.22 291 ALA X C 1
ATOM 2220 O O . ALA A 1 291 ? 87.072 39.534 50.003 1.00 24.57 291 ALA X O 1
ATOM 2222 N N . ALA A 1 292 ? 84.946 38.942 49.571 1.00 23.52 292 ALA X N 1
ATOM 2223 C CA . ALA A 1 292 ? 85.181 38.544 48.193 1.00 22.62 292 ALA X CA 1
ATOM 2224 C C . ALA A 1 292 ? 84.519 39.547 47.262 1.00 21.84 292 ALA X C 1
ATOM 2225 O O . ALA A 1 292 ? 83.316 39.820 47.369 1.00 21.71 292 ALA X O 1
ATOM 2227 N N . ILE A 1 293 ? 85.315 40.083 46.343 1.00 21.28 293 ILE X N 1
ATOM 2228 C CA . ILE A 1 293 ? 84.801 40.890 45.245 1.00 20.62 293 ILE X CA 1
ATOM 2229 C C . ILE A 1 293 ? 84.490 39.953 44.084 1.00 20.82 293 ILE X C 1
ATOM 2230 O O . ILE A 1 293 ? 85.329 39.140 43.698 1.00 21.41 293 ILE X O 1
ATOM 2235 N N . LEU A 1 294 ? 83.280 40.066 43.558 1.00 20.85 294 LEU X N 1
ATOM 2236 C CA . LEU A 1 294 ? 82.873 39.377 42.351 1.00 21.35 294 LEU X CA 1
ATOM 2237 C C . LEU A 1 294 ? 82.566 40.421 41.305 1.00 21.72 294 LEU X C 1
ATOM 2238 O O . LEU A 1 294 ? 81.820 41.378 41.551 1.00 21.29 294 LEU X O 1
ATOM 2243 N N . TRP A 1 295 ? 83.104 40.244 40.120 1.00 22.47 295 TRP X N 1
ATOM 2244 C CA . TRP A 1 295 ? 82.758 41.159 39.068 1.00 23.59 295 TRP X CA 1
ATOM 2245 C C . TRP A 1 295 ? 82.625 40.402 37.796 1.00 25.45 295 TRP X C 1
ATOM 2246 O O . TRP A 1 295 ? 82.977 39.230 37.717 1.00 24.86 295 TRP X O 1
ATOM 2257 N N . GLY A 1 296 ? 82.087 41.086 36.813 1.00 28.02 296 GLY X N 1
ATOM 2258 C CA . GLY A 1 296 ? 81.693 40.443 35.610 1.00 31.10 296 GLY X CA 1
ATOM 2259 C C . GLY A 1 296 ? 82.496 40.918 34.432 1.00 33.89 296 GLY X C 1
ATOM 2260 O O . GLY A 1 296 ? 82.965 42.051 34.403 1.00 33.62 296 GLY X O 1
ATOM 2261 N N . MET A 1 297 ? 82.567 40.027 33.440 1.00 37.51 297 MET X N 1
ATOM 2262 C CA . MET A 1 297 ? 83.244 40.222 32.148 1.00 38.69 297 MET X CA 1
ATOM 2263 C C . MET A 1 297 ? 82.913 41.433 31.229 1.00 39.44 297 MET X C 1
ATOM 2264 O O . MET A 1 297 ? 83.835 41.897 30.562 1.00 40.25 297 MET X O 1
ATOM 2269 N N . GLY A 1 298 ? 81.739 42.082 31.258 1.00 39.93 298 GLY X N 1
ATOM 2270 C CA . GLY A 1 298 ? 81.165 42.740 32.425 1.00 39.80 298 GLY X CA 1
ATOM 2271 C C . GLY A 1 298 ? 81.871 44.099 32.571 1.00 39.78 298 GLY X C 1
ATOM 2272 O O . GLY A 1 298 ? 81.764 44.954 31.682 1.00 39.22 298 GLY X O 1
ATOM 2273 N N . VAL A 1 299 ? 82.620 44.265 33.678 1.00 40.03 299 VAL X N 1
ATOM 2274 C CA . VAL A 1 299 ? 83.377 45.505 34.044 1.00 39.48 299 VAL X CA 1
ATOM 2275 C C . VAL A 1 299 ? 84.395 45.952 33.005 1.00 39.05 299 VAL X C 1
ATOM 2276 O O . VAL A 1 299 ? 84.681 47.131 32.881 1.00 38.04 299 VAL X O 1
ATOM 2280 N N . THR A 1 300 ? 84.945 44.997 32.269 1.00 39.24 300 THR X N 1
ATOM 2281 C CA . THR A 1 300 ? 86.029 45.290 31.358 1.00 39.87 300 THR X CA 1
ATOM 2282 C C . THR A 1 300 ? 85.503 45.984 30.105 1.00 39.72 300 THR X C 1
ATOM 2283 O O . THR A 1 300 ? 86.274 46.556 29.342 1.00 39.55 300 THR X O 1
ATOM 2287 N N . GLN A 1 301 ? 84.187 45.954 29.917 1.00 40.05 301 GLN X N 1
ATOM 2288 C CA . GLN A 1 301 ? 83.552 46.631 28.794 1.00 40.35 301 GLN X CA 1
ATOM 2289 C C . GLN A 1 301 ? 83.003 48.014 29.134 1.00 40.05 301 GLN X C 1
ATOM 2290 O O . GLN A 1 301 ? 82.700 48.754 28.215 1.00 39.55 301 GLN X O 1
ATOM 2296 N N . PHE A 1 302 ? 82.857 48.380 30.415 1.00 40.62 302 PHE X N 1
ATOM 2297 C CA . PHE A 1 302 ? 82.314 49.721 30.730 1.00 40.81 302 PHE X CA 1
ATOM 2298 C C . PHE A 1 302 ? 83.290 50.810 30.299 1.00 41.17 302 PHE X C 1
ATOM 2299 O O . PHE A 1 302 ? 82.956 51.997 30.393 1.00 41.60 302 PHE X O 1
ATOM 2307 N N . TYR A 1 303 ? 84.415 50.380 29.722 1.00 41.89 303 TYR X N 1
ATOM 2308 C CA . TYR A 1 303 ? 85.727 51.053 29.748 1.00 42.01 303 TYR X CA 1
ATOM 2309 C C . TYR A 1 303 ? 85.997 52.361 30.607 1.00 41.08 303 TYR X C 1
ATOM 2310 O O . TYR A 1 303 ? 85.089 53.108 31.046 1.00 40.01 303 TYR X O 1
ATOM 2319 N N . GLN A 1 304 ? 87.301 52.644 30.712 1.00 39.38 304 GLN X N 1
ATOM 2320 C CA . GLN A 1 304 ? 88.014 52.710 31.975 1.00 37.62 304 GLN X CA 1
ATOM 2321 C C . GLN A 1 304 ? 87.902 51.342 32.661 1.00 36.91 304 GLN X C 1
ATOM 2322 O O . GLN A 1 304 ? 88.137 51.219 33.857 1.00 36.88 304 GLN X O 1
ATOM 2328 N N . GLY A 1 305 ? 87.626 50.304 31.872 1.00 35.84 305 GLY X N 1
ATOM 2329 C CA . GLY A 1 305 ? 87.183 49.005 32.388 1.00 35.32 305 GLY X CA 1
ATOM 2330 C C . GLY A 1 305 ? 88.340 48.206 32.930 1.00 33.64 305 GLY X C 1
ATOM 2331 O O . GLY A 1 305 ? 88.259 47.587 33.980 1.00 33.83 305 GLY X O 1
ATOM 2332 N N . VAL A 1 306 ? 89.443 48.251 32.216 1.00 32.36 306 VAL X N 1
ATOM 2333 C CA . VAL A 1 306 ? 90.633 47.520 32.619 1.00 31.33 306 VAL X CA 1
ATOM 2334 C C . VAL A 1 306 ? 91.355 48.258 33.759 1.00 30.54 306 VAL X C 1
ATOM 2335 O O . VAL A 1 306 ? 91.937 47.638 34.658 1.00 29.92 306 VAL X O 1
ATOM 2339 N N . GLU A 1 307 ? 91.258 49.583 33.746 1.00 29.90 307 GLU X N 1
ATOM 2340 C CA . GLU A 1 307 ? 91.634 50.383 34.915 1.00 29.48 307 GLU X CA 1
ATOM 2341 C C . GLU A 1 307 ? 90.696 50.087 36.095 1.00 28.47 307 GLU X C 1
ATOM 2342 O O . GLU A 1 307 ? 91.142 50.075 37.242 1.00 27.70 307 GLU X O 1
ATOM 2348 N N . THR A 1 308 ? 89.411 49.846 35.805 1.00 27.57 308 THR X N 1
ATOM 2349 C CA . THR A 1 308 ? 88.404 49.634 36.848 1.00 27.40 308 THR X CA 1
ATOM 2350 C C . THR A 1 308 ? 88.684 48.337 37.559 1.00 26.97 308 THR X C 1
ATOM 2351 O O . THR A 1 308 ? 88.543 48.255 38.770 1.00 27.41 308 THR X O 1
ATOM 2355 N N . VAL A 1 309 ? 89.078 47.333 36.781 1.00 26.65 309 VAL X N 1
ATOM 2356 C CA . VAL A 1 309 ? 89.486 46.031 37.290 1.00 26.09 309 VAL X CA 1
ATOM 2357 C C . VAL A 1 309 ? 90.666 46.130 38.255 1.00 25.63 309 VAL X C 1
ATOM 2358 O O . VAL A 1 309 ? 90.661 45.509 39.302 1.00 26.08 309 VAL X O 1
ATOM 2362 N N . ARG A 1 310 ? 91.667 46.915 37.886 1.00 25.11 310 ARG X N 1
ATOM 2363 C CA . ARG A 1 310 ? 92.834 47.164 38.734 1.00 24.45 310 ARG X CA 1
ATOM 2364 C C . ARG A 1 310 ? 92.484 48.039 39.928 1.00 23.66 310 ARG X C 1
ATOM 2365 O O . ARG A 1 310 ? 92.991 47.816 41.023 1.00 23.23 310 ARG X O 1
ATOM 2373 N N . SER A 1 311 ? 91.609 49.020 39.721 1.00 23.28 311 SER X N 1
ATOM 2374 C CA . SER A 1 311 ? 91.163 49.889 40.810 1.00 23.23 311 SER X CA 1
ATOM 2375 C C . SER A 1 311 ? 90.380 49.099 41.850 1.00 23.29 311 SER X C 1
ATOM 2376 O O . SER A 1 311 ? 90.568 49.296 43.039 1.00 22.95 311 SER X O 1
ATOM 2379 N N . LEU A 1 312 ? 89.522 48.187 41.388 1.00 23.16 312 LEU X N 1
ATOM 2380 C CA . LEU A 1 312 ? 88.872 47.191 42.250 1.00 22.91 312 LEU X CA 1
ATOM 2381 C C . LEU A 1 312 ? 89.820 46.263 42.983 1.00 22.56 312 LEU X C 1
ATOM 2382 O O . LEU A 1 312 ? 89.594 45.920 44.153 1.00 23.02 312 LEU X O 1
ATOM 2387 N N . THR A 1 313 ? 90.826 45.776 42.267 1.00 21.39 313 THR X N 1
ATOM 2388 C CA . THR A 1 313 ? 91.762 44.837 42.832 1.00 20.76 313 THR X CA 1
ATOM 2389 C C . THR A 1 313 ? 92.560 45.557 43.907 1.00 20.66 313 THR X C 1
ATOM 2390 O O . THR A 1 313 ? 92.866 44.965 44.941 1.00 20.84 313 THR X O 1
ATOM 2394 N N . SER A 1 314 ? 92.859 46.834 43.668 1.00 20.14 314 SER X N 1
ATOM 2395 C CA . SER A 1 314 ? 93.537 47.678 44.644 1.00 20.56 314 SER X CA 1
ATOM 2396 C C . SER A 1 314 ? 92.765 47.768 45.956 1.00 20.57 314 SER X C 1
ATOM 2397 O O . SER A 1 314 ? 93.377 47.775 47.017 1.00 20.88 314 SER X O 1
ATOM 2400 N N . LEU A 1 315 ? 91.432 47.821 45.891 1.00 20.43 315 LEU X N 1
ATOM 2401 C CA . LEU A 1 315 ? 90.607 47.799 47.108 1.00 19.95 315 LEU X CA 1
ATOM 2402 C C . LEU A 1 315 ? 90.849 46.540 47.912 1.00 19.83 315 LEU X C 1
ATOM 2403 O O . LEU A 1 315 ? 90.974 46.628 49.125 1.00 19.79 315 LEU X O 1
ATOM 2408 N N . ALA A 1 316 ? 90.940 45.383 47.237 1.00 19.79 316 ALA X N 1
ATOM 2409 C CA . ALA A 1 316 ? 91.218 44.110 47.892 1.00 19.79 316 ALA X CA 1
ATOM 2410 C C . ALA A 1 316 ? 92.626 44.040 48.454 1.00 19.85 316 ALA X C 1
ATOM 2411 O O . ALA A 1 316 ? 92.819 43.461 49.506 1.00 20.29 316 ALA X O 1
ATOM 2413 N N . MET A 1 317 ? 93.605 44.632 47.770 1.00 20.50 317 MET X N 1
ATOM 2414 C CA . MET A 1 317 ? 94.988 44.727 48.282 1.00 20.93 317 MET X CA 1
ATOM 2415 C C . MET A 1 317 ? 95.056 45.619 49.516 1.00 20.80 317 MET X C 1
ATOM 2416 O O . MET A 1 317 ? 95.769 45.317 50.488 1.00 20.29 317 MET X O 1
ATOM 2421 N N . LEU A 1 318 ? 94.357 46.746 49.415 1.00 20.25 318 LEU X N 1
ATOM 2422 C CA . LEU A 1 318 ? 94.256 47.739 50.481 1.00 20.45 318 LEU X CA 1
ATOM 2423 C C . LEU A 1 318 ? 93.778 47.046 51.774 1.00 20.53 318 LEU X C 1
ATOM 2424 O O . LEU A 1 318 ? 94.312 47.306 52.846 1.00 20.69 318 LEU X O 1
ATOM 2429 N N . THR A 1 319 ? 92.807 46.133 51.634 1.00 20.31 319 THR X N 1
ATOM 2430 C CA . THR A 1 319 ? 92.141 45.466 52.756 1.00 20.25 319 THR X CA 1
ATOM 2431 C C . THR A 1 319 ? 92.660 44.049 53.064 1.00 20.55 319 THR X C 1
ATOM 2432 O O . THR A 1 319 ? 92.094 43.333 53.902 1.00 20.70 319 THR X O 1
ATOM 2436 N N . GLY A 1 320 ? 93.738 43.650 52.397 1.00 20.64 320 GLY X N 1
ATOM 2437 C CA . GLY A 1 320 ? 94.296 42.324 52.566 1.00 21.02 320 GLY X CA 1
ATOM 2438 C C . GLY A 1 320 ? 93.366 41.173 52.245 1.00 21.19 320 GLY X C 1
ATOM 2439 O O . GLY A 1 320 ? 93.450 40.125 52.875 1.00 20.98 320 GLY X O 1
ATOM 2440 N N . ASN A 1 321 ? 92.499 41.356 51.249 1.00 21.68 321 ASN X N 1
ATOM 2441 C CA . ASN A 1 321 ? 91.513 40.343 50.875 1.00 21.99 321 ASN X CA 1
ATOM 2442 C C . ASN A 1 321 ? 91.994 39.500 49.697 1.00 22.46 321 ASN X C 1
ATOM 2443 O O . ASN A 1 321 ? 91.307 39.321 48.694 1.00 22.67 321 ASN X O 1
ATOM 2448 N N . LEU A 1 322 ? 93.207 38.993 49.862 1.00 22.78 322 LEU X N 1
ATOM 2449 C CA . LEU A 1 322 ? 93.910 38.212 48.863 1.00 22.78 322 LEU X CA 1
ATOM 2450 C C . LEU A 1 322 ? 94.855 37.239 49.602 1.00 22.98 322 LEU X C 1
ATOM 2451 O O . LEU A 1 322 ? 95.382 37.556 50.680 1.00 22.82 322 LEU X O 1
ATOM 2456 N N . GLY A 1 323 ? 95.033 36.048 49.046 1.00 23.01 323 GLY X N 1
ATOM 2457 C CA . GLY A 1 323 ? 95.906 35.043 49.649 1.00 23.11 323 GLY X CA 1
ATOM 2458 C C . GLY A 1 323 ? 95.338 34.322 50.859 1.00 23.25 323 GLY X C 1
ATOM 2459 O O . GLY A 1 323 ? 96.076 33.682 51.634 1.00 22.88 323 GLY X O 1
ATOM 2460 N N . LYS A 1 324 ? 94.026 34.415 51.037 1.00 23.44 324 LYS X N 1
ATOM 2461 C CA . LYS A 1 324 ? 93.345 33.633 52.068 1.00 23.70 324 LYS X CA 1
ATOM 2462 C C . LYS A 1 324 ? 92.002 33.204 51.520 1.00 23.20 324 LYS X C 1
ATOM 2463 O O . LYS A 1 324 ? 91.565 33.754 50.508 1.00 23.05 324 LYS X O 1
ATOM 2469 N N . PRO A 1 325 ? 91.360 32.205 52.156 1.00 22.84 325 PRO X N 1
ATOM 2470 C CA . PRO A 1 325 ? 90.094 31.713 51.634 1.00 22.84 325 PRO X CA 1
ATOM 2471 C C . PRO A 1 325 ? 88.914 32.660 51.886 1.00 22.71 325 PRO X C 1
ATOM 2472 O O . PRO A 1 325 ? 88.992 33.535 52.738 1.00 23.47 325 PRO X O 1
ATOM 2476 N N . HIS A 1 326 ? 87.857 32.489 51.098 1.00 22.53 326 HIS X N 1
ATOM 2477 C CA . HIS A 1 326 ? 86.607 33.241 51.223 1.00 22.49 326 HIS X CA 1
ATOM 2478 C C . HIS A 1 326 ? 86.823 34.745 51.084 1.00 22.27 326 HIS X C 1
ATOM 2479 O O . HIS A 1 326 ? 86.123 35.548 51.691 1.00 22.14 326 HIS X O 1
ATOM 2486 N N . ALA A 1 327 ? 87.794 35.108 50.253 1.00 21.88 327 ALA X N 1
ATOM 2487 C CA . ALA A 1 327 ? 88.111 36.487 49.989 1.00 21.44 327 ALA X CA 1
ATOM 2488 C C . ALA A 1 327 ? 88.334 36.592 48.491 1.00 21.71 327 ALA X C 1
ATOM 2489 O O . ALA A 1 327 ? 87.719 35.846 47.709 1.00 21.83 327 ALA X O 1
ATOM 2491 N N . GLY A 1 328 ? 89.190 37.522 48.077 1.00 21.41 328 GLY X N 1
ATOM 2492 C CA . GLY A 1 328 ? 89.728 37.491 46.741 1.00 21.07 328 GLY X CA 1
ATOM 2493 C C . GLY A 1 328 ? 89.185 38.522 45.794 1.00 21.04 328 GLY X C 1
ATOM 2494 O O . GLY A 1 328 ? 88.359 39.376 46.151 1.00 20.95 328 GLY X O 1
ATOM 2495 N N . VAL A 1 329 ? 89.725 38.434 44.585 1.00 20.87 329 VAL X N 1
ATOM 2496 C CA . VAL A 1 329 ? 89.278 39.180 43.429 1.00 20.95 329 VAL X CA 1
ATOM 2497 C C . VAL A 1 329 ? 88.840 38.125 42.417 1.00 21.14 329 VAL X C 1
ATOM 2498 O O . VAL A 1 329 ? 89.592 37.209 42.094 1.00 22.23 329 VAL X O 1
ATOM 2502 N N . ASN A 1 330 ? 87.592 38.220 41.969 1.00 21.21 330 ASN X N 1
ATOM 2503 C CA . ASN A 1 330 ? 86.938 37.088 41.339 1.00 20.86 330 ASN X CA 1
ATOM 2504 C C . ASN A 1 330 ? 86.143 37.560 40.136 1.00 21.15 330 ASN X C 1
ATOM 2505 O O . ASN A 1 330 ? 84.924 37.758 40.212 1.00 21.06 330 ASN X O 1
ATOM 2510 N N . PRO A 1 331 ? 86.835 37.750 39.006 1.00 21.29 331 PRO X N 1
ATOM 2511 C CA . PRO A 1 331 ? 86.122 37.908 37.758 1.00 21.17 331 PRO X CA 1
ATOM 2512 C C . PRO A 1 331 ? 85.473 36.570 37.402 1.00 21.59 331 PRO X C 1
ATOM 2513 O O . PRO A 1 331 ? 86.182 35.618 37.048 1.00 22.56 331 PRO X O 1
ATOM 2517 N N . VAL A 1 332 ? 84.153 36.467 37.554 1.00 21.30 332 VAL X N 1
ATOM 2518 C CA . VAL A 1 332 ? 83.444 35.258 37.158 1.00 21.15 332 VAL X CA 1
ATOM 2519 C C . VAL A 1 332 ? 83.132 35.459 35.689 1.00 22.13 332 VAL X C 1
ATOM 2520 O O . VAL A 1 332 ? 82.301 36.286 35.317 1.00 23.00 332 VAL X O 1
ATOM 2524 N N . ARG A 1 333 ? 83.861 34.768 34.836 1.00 23.29 333 ARG X N 1
ATOM 2525 C CA . ARG A 1 333 ? 83.711 35.000 33.411 1.00 24.77 333 ARG X CA 1
ATOM 2526 C C . ARG A 1 333 ? 82.646 34.061 32.863 1.00 24.70 333 ARG X C 1
ATOM 2527 O O . ARG A 1 333 ? 82.135 33.171 33.562 1.00 24.83 333 ARG X O 1
ATOM 2535 N N . GLY A 1 334 ? 82.287 34.295 31.619 1.00 24.28 334 GLY X N 1
ATOM 2536 C CA . GLY A 1 334 ? 80.999 33.888 31.145 1.00 24.59 334 GLY X CA 1
ATOM 2537 C C . GLY A 1 334 ? 80.856 32.481 30.679 1.00 24.10 334 GLY X C 1
ATOM 2538 O O . GLY A 1 334 ? 80.055 31.745 31.212 1.00 24.65 334 GLY X O 1
ATOM 2539 N N . GLN A 1 335 ? 81.641 32.124 29.676 1.00 24.48 335 GLN X N 1
ATOM 2540 C CA . GLN A 1 335 ? 81.464 30.870 28.953 1.00 25.07 335 GLN X CA 1
ATOM 2541 C C . GLN A 1 335 ? 81.920 29.651 29.729 1.00 24.19 335 GLN X C 1
ATOM 2542 O O . GLN A 1 335 ? 82.847 29.728 30.518 1.00 23.92 335 GLN X O 1
ATOM 2548 N N . ASN A 1 336 ? 81.255 28.526 29.489 1.00 24.01 336 ASN X N 1
ATOM 2549 C CA . ASN A 1 336 ? 81.592 27.242 30.123 1.00 23.70 336 ASN X CA 1
ATOM 2550 C C . ASN A 1 336 ? 83.081 26.908 30.085 1.00 23.49 336 ASN X C 1
ATOM 2551 O O . ASN A 1 336 ? 83.616 26.325 31.023 1.00 24.04 336 ASN X O 1
ATOM 2556 N N . ASN A 1 337 ? 83.758 27.303 29.023 1.00 23.47 337 ASN X N 1
ATOM 2557 C CA . ASN A 1 337 ? 85.183 27.020 28.926 1.00 23.54 337 ASN X CA 1
ATOM 2558 C C . ASN A 1 337 ? 86.037 28.195 28.467 1.00 23.25 337 ASN X C 1
ATOM 2559 O O . ASN A 1 337 ? 87.009 28.014 27.758 1.00 24.61 337 ASN X O 1
ATOM 2564 N N . VAL A 1 338 ? 85.706 29.402 28.889 1.00 23.42 338 VAL X N 1
ATOM 2565 C CA . VAL A 1 338 ? 86.546 30.553 28.567 1.00 23.54 338 VAL X CA 1
ATOM 2566 C C . VAL A 1 338 ? 87.872 30.386 29.312 1.00 22.99 338 VAL X C 1
ATOM 2567 O O . VAL A 1 338 ? 88.939 30.639 28.761 1.00 22.88 338 VAL X O 1
ATOM 2571 N N . GLN A 1 339 ? 87.785 29.896 30.542 1.00 22.75 339 GLN X N 1
ATOM 2572 C CA . GLN A 1 339 ? 88.959 29.722 31.370 1.00 22.52 339 GLN X CA 1
ATOM 2573 C C . GLN A 1 339 ? 89.878 28.670 30.783 1.00 22.31 339 GLN X C 1
ATOM 2574 O O . GLN A 1 339 ? 91.089 28.881 30.716 1.00 22.48 339 GLN X O 1
ATOM 2580 N N . GLY A 1 340 ? 89.293 27.558 30.358 1.00 22.17 340 GLY X N 1
ATOM 2581 C CA . GLY A 1 340 ? 90.034 26.429 29.847 1.00 22.06 340 GLY X CA 1
ATOM 2582 C C . GLY A 1 340 ? 90.751 26.701 28.543 1.00 22.31 340 GLY X C 1
ATOM 2583 O O . GLY A 1 340 ? 91.904 26.332 28.388 1.00 22.39 340 GLY X O 1
ATOM 2584 N N . ALA A 1 341 ? 90.070 27.344 27.594 1.00 22.97 341 ALA X N 1
ATOM 2585 C CA . ALA A 1 341 ? 90.726 27.791 26.366 1.00 22.31 341 ALA X CA 1
ATOM 2586 C C . ALA A 1 341 ? 92.009 28.526 26.686 1.00 22.30 341 ALA X C 1
ATOM 2587 O O . ALA A 1 341 ? 93.019 28.300 26.048 1.00 22.77 341 ALA X O 1
ATOM 2589 N N . CYS A 1 342 ? 91.972 29.407 27.681 1.00 22.35 342 CYS X N 1
ATOM 2590 C CA . CYS A 1 342 ? 93.159 30.166 28.072 1.00 21.89 342 CYS X CA 1
ATOM 2591 C C . CYS A 1 342 ? 94.207 29.297 28.761 1.00 21.36 342 CYS X C 1
ATOM 2592 O O . CYS A 1 342 ? 95.397 29.426 28.488 1.00 20.58 342 CYS X O 1
ATOM 2595 N N . ASP A 1 343 ? 93.754 28.426 29.660 1.00 21.20 343 ASP X N 1
ATOM 2596 C CA . ASP A 1 343 ? 94.620 27.418 30.292 1.00 21.49 343 ASP X CA 1
ATOM 2597 C C . ASP A 1 343 ? 95.371 26.594 29.242 1.00 21.54 343 ASP X C 1
ATOM 2598 O O . ASP A 1 343 ? 96.517 26.215 29.445 1.00 20.77 343 ASP X O 1
ATOM 2603 N N . MET A 1 344 ? 94.713 26.327 28.112 1.00 21.51 344 MET X N 1
ATOM 2604 C CA . MET A 1 344 ? 95.295 25.506 27.070 1.00 21.55 344 MET X CA 1
ATOM 2605 C C . MET A 1 344 ? 96.163 26.266 26.094 1.00 21.41 344 MET X C 1
ATOM 2606 O O . MET A 1 344 ? 96.700 25.666 25.166 1.00 21.38 344 MET X O 1
ATOM 2611 N N . GLY A 1 345 ? 96.342 27.563 26.330 1.00 21.87 345 GLY X N 1
ATOM 2612 C CA . GLY A 1 345 ? 97.257 28.388 25.544 1.00 21.88 345 GLY X CA 1
ATOM 2613 C C . GLY A 1 345 ? 96.698 28.761 24.194 1.00 22.26 345 GLY X C 1
ATOM 2614 O O . GLY A 1 345 ? 97.442 28.982 23.249 1.00 22.57 345 GLY X O 1
ATOM 2615 N N . ALA A 1 346 ? 95.377 28.859 24.109 1.00 22.57 346 ALA X N 1
ATOM 2616 C CA . ALA A 1 346 ? 94.716 29.456 22.965 1.00 23.08 346 ALA X CA 1
ATOM 2617 C C . ALA A 1 346 ? 94.777 30.991 23.085 1.00 23.32 346 ALA X C 1
ATOM 2618 O O . ALA A 1 346 ? 93.756 31.660 22.951 1.00 23.51 346 ALA X O 1
ATOM 2620 N N . LEU A 1 347 ? 95.976 31.515 23.351 1.00 23.30 347 LEU X N 1
ATOM 2621 C CA . LEU A 1 347 ? 96.259 32.939 23.451 1.00 23.24 347 LEU X CA 1
ATOM 2622 C C . LEU A 1 347 ? 97.587 33.186 22.763 1.00 23.59 347 LEU X C 1
ATOM 2623 O O . LEU A 1 347 ? 98.440 32.297 22.750 1.00 23.36 347 LEU X O 1
ATOM 2628 N N . PRO A 1 348 ? 97.765 34.384 22.172 1.00 23.85 348 PRO X N 1
ATOM 2629 C CA . PRO A 1 348 ? 98.932 34.620 21.307 1.00 24.37 348 PRO X CA 1
ATOM 2630 C C . PRO A 1 348 ? 100.324 34.705 21.951 1.00 25.05 348 PRO X C 1
ATOM 2631 O O . PRO A 1 348 ? 101.324 34.622 21.232 1.00 26.25 348 PRO X O 1
ATOM 2635 N N . ASP A 1 349 ? 100.401 34.863 23.270 1.00 25.45 349 ASP X N 1
ATOM 2636 C CA . ASP A 1 349 ? 101.670 35.052 23.945 1.00 25.36 349 ASP X CA 1
ATOM 2637 C C . ASP A 1 349 ? 102.069 33.910 24.880 1.00 25.54 349 ASP X C 1
ATOM 2638 O O . ASP A 1 349 ? 103.074 34.006 25.595 1.00 24.64 349 ASP X O 1
ATOM 2643 N N . THR A 1 350 ? 101.308 32.817 24.882 1.00 25.32 350 THR X N 1
ATOM 2644 C CA . THR A 1 350 ? 101.562 31.780 25.880 1.00 24.99 350 THR X CA 1
ATOM 2645 C C . THR A 1 350 ? 101.174 30.369 25.466 1.00 24.44 350 THR X C 1
ATOM 2646 O O . THR A 1 350 ? 100.093 30.122 24.896 1.00 24.24 350 THR X O 1
ATOM 2650 N N . TYR A 1 351 ? 102.079 29.448 25.782 1.00 23.56 351 TYR X N 1
ATOM 2651 C CA . TYR A 1 351 ? 101.792 28.022 25.765 1.00 23.03 351 TYR X CA 1
ATOM 2652 C C . TYR A 1 351 ? 100.763 27.699 26.843 1.00 22.94 351 TYR X C 1
ATOM 2653 O O . TYR A 1 351 ? 100.492 28.531 27.694 1.00 22.70 351 TYR X O 1
ATOM 2662 N N . PRO A 1 352 ? 100.180 26.482 26.808 1.00 22.94 352 PRO X N 1
ATOM 2663 C CA . PRO A 1 352 ? 99.353 26.062 27.923 1.00 22.87 352 PRO X CA 1
ATOM 2664 C C . PRO A 1 352 ? 100.070 26.149 29.272 1.00 22.97 352 PRO X C 1
ATOM 2665 O O . PRO A 1 352 ? 101.303 26.109 29.338 1.00 22.84 352 PRO X O 1
ATOM 2669 N N . GLY A 1 353 ? 99.291 26.271 30.335 1.00 22.74 353 GLY X N 1
ATOM 2670 C CA . GLY A 1 353 ? 99.838 26.385 31.663 1.00 23.44 353 GLY X CA 1
ATOM 2671 C C . GLY A 1 353 ? 100.554 27.700 31.940 1.00 23.45 353 GLY X C 1
ATOM 2672 O O . GLY A 1 353 ? 101.397 27.753 32.807 1.00 23.29 353 GLY X O 1
ATOM 2673 N N . TYR A 1 354 ? 100.186 28.749 31.208 1.00 24.08 354 TYR X N 1
ATOM 2674 C CA . TYR A 1 354 ? 100.744 30.101 31.349 1.00 24.27 354 TYR X CA 1
ATOM 2675 C C . TYR A 1 354 ? 102.254 30.093 31.365 1.00 24.48 354 TYR X C 1
ATOM 2676 O O . TYR A 1 354 ? 102.909 30.750 32.170 1.00 24.76 354 TYR X O 1
ATOM 2685 N N . GLN A 1 355 ? 102.774 29.346 30.400 1.00 24.63 355 GLN X N 1
ATOM 2686 C CA . GLN A 1 355 ? 104.173 29.253 30.113 1.00 23.80 355 GLN X CA 1
ATOM 2687 C C . GLN A 1 355 ? 104.415 30.090 28.865 1.00 24.40 355 GLN X C 1
ATOM 2688 O O . GLN A 1 355 ? 104.158 29.643 27.748 1.00 24.12 355 GLN X O 1
ATOM 2694 N N . TYR A 1 356 ? 104.908 31.314 29.069 1.00 25.37 356 TYR X N 1
ATOM 2695 C CA . TYR A 1 356 ? 105.029 32.337 28.011 1.00 25.47 356 TYR X CA 1
ATOM 2696 C C . TYR A 1 356 ? 105.982 31.942 26.915 1.00 24.71 356 TYR X C 1
ATOM 2697 O O . TYR A 1 356 ? 107.064 31.424 27.177 1.00 24.48 356 TYR X O 1
ATOM 2706 N N . VAL A 1 357 ? 105.567 32.184 25.678 1.00 23.83 357 VAL X N 1
ATOM 2707 C CA . VAL A 1 357 ? 106.397 31.871 24.519 1.00 23.79 357 VAL X CA 1
ATOM 2708 C C . VAL A 1 357 ? 107.690 32.711 24.462 1.00 24.31 357 VAL X C 1
ATOM 2709 O O . VAL A 1 357 ? 108.646 32.309 23.793 1.00 24.19 357 VAL X O 1
ATOM 2713 N N . LYS A 1 358 ? 107.732 33.853 25.160 1.00 24.72 358 LYS X N 1
ATOM 2714 C CA . LYS A 1 358 ? 108.948 34.707 25.170 1.00 25.39 358 LYS X CA 1
ATOM 2715 C C . LYS A 1 358 ? 110.135 34.095 25.946 1.00 25.60 358 LYS X C 1
ATOM 2716 O O . LYS A 1 358 ? 111.280 34.466 25.717 1.00 24.68 358 LYS X O 1
ATOM 2722 N N . ASP A 1 359 ? 109.848 33.161 26.854 1.00 25.37 359 ASP X N 1
ATOM 2723 C CA . ASP A 1 359 ? 110.880 32.451 27.590 1.00 25.00 359 ASP X CA 1
ATOM 2724 C C . ASP A 1 359 ? 111.565 31.391 26.712 1.00 24.75 359 ASP X C 1
ATOM 2725 O O . ASP A 1 359 ? 110.902 30.499 26.186 1.00 25.34 359 ASP X O 1
ATOM 2730 N N . PRO A 1 360 ? 112.896 31.484 26.536 1.00 24.12 360 PRO X N 1
ATOM 2731 C CA . PRO A 1 360 ? 113.555 30.455 25.737 1.00 24.14 360 PRO X CA 1
ATOM 2732 C C . PRO A 1 360 ? 113.535 29.020 26.312 1.00 23.94 360 PRO X C 1
ATOM 2733 O O . PRO A 1 360 ? 113.526 28.070 25.539 1.00 23.55 360 PRO X O 1
ATOM 2737 N N . ALA A 1 361 ? 113.508 28.872 27.633 1.00 23.87 361 ALA X N 1
ATOM 2738 C CA . ALA A 1 361 ? 113.398 27.550 28.272 1.00 23.92 361 ALA X CA 1
ATOM 2739 C C . ALA A 1 361 ? 112.070 26.860 27.907 1.00 24.01 361 ALA X C 1
ATOM 2740 O O . ALA A 1 361 ? 112.026 25.655 27.652 1.00 24.32 361 ALA X O 1
ATOM 2742 N N . ASN A 1 362 ? 110.998 27.640 27.874 1.00 24.24 362 ASN X N 1
ATOM 2743 C CA . ASN A 1 362 ? 109.682 27.140 27.492 1.00 24.43 362 ASN X CA 1
ATOM 2744 C C . ASN A 1 362 ? 109.666 26.682 26.037 1.00 24.69 362 ASN X C 1
ATOM 2745 O O . ASN A 1 362 ? 109.214 25.584 25.743 1.00 25.08 362 ASN X O 1
ATOM 2750 N N . ARG A 1 363 ? 110.161 27.522 25.138 1.00 25.20 363 ARG X N 1
ATOM 2751 C CA . ARG A 1 363 ? 110.329 27.156 23.720 1.00 25.49 363 ARG X CA 1
ATOM 2752 C C . ARG A 1 363 ? 111.126 25.886 23.506 1.00 25.64 363 ARG X C 1
ATOM 2753 O O . ARG A 1 363 ? 110.774 25.058 22.660 1.00 25.28 363 ARG X O 1
ATOM 2761 N N . GLU A 1 364 ? 112.225 25.767 24.247 1.00 25.74 364 GLU X N 1
ATOM 2762 C CA . GLU A 1 364 ? 113.069 24.597 24.182 1.00 25.76 364 GLU X CA 1
ATOM 2763 C C . GLU A 1 364 ? 112.280 23.334 24.546 1.00 24.65 364 GLU X C 1
ATOM 2764 O O . GLU A 1 364 ? 112.311 22.350 23.814 1.00 24.28 364 GLU X O 1
ATOM 2770 N N . LYS A 1 365 ? 111.560 23.378 25.660 1.00 24.03 365 LYS X N 1
ATOM 2771 C CA . LYS A 1 365 ? 110.805 22.226 26.149 1.00 23.78 365 LYS X CA 1
ATOM 2772 C C . LYS A 1 365 ? 109.725 21.776 25.163 1.00 23.44 365 LYS X C 1
ATOM 2773 O O . LYS A 1 365 ? 109.675 20.616 24.770 1.00 23.29 365 LYS X O 1
ATOM 2779 N N . PHE A 1 366 ? 108.863 22.709 24.778 1.00 23.39 366 PHE X N 1
ATOM 2780 C CA . PHE A 1 366 ? 107.771 22.441 23.831 1.00 22.84 366 PHE X CA 1
ATOM 2781 C C . PHE A 1 366 ? 108.286 21.994 22.462 1.00 22.62 366 PHE X C 1
ATOM 2782 O O . PHE A 1 366 ? 107.823 20.988 21.915 1.00 22.20 366 PHE X O 1
ATOM 2790 N N . ALA A 1 367 ? 109.244 22.743 21.926 1.00 22.76 367 ALA X N 1
ATOM 2791 C CA . ALA A 1 367 ? 109.980 22.362 20.710 1.00 23.10 367 ALA X CA 1
ATOM 2792 C C . ALA A 1 367 ? 110.468 20.922 20.757 1.00 23.18 367 ALA X C 1
ATOM 2793 O O . ALA A 1 367 ? 110.227 20.163 19.832 1.00 23.81 367 ALA X O 1
ATOM 2795 N N . LYS A 1 368 ? 111.130 20.544 21.843 1.00 23.45 368 LYS X N 1
ATOM 2796 C CA . LYS A 1 368 ? 111.630 19.188 22.005 1.00 23.92 368 LYS X CA 1
ATOM 2797 C C . LYS A 1 368 ? 110.497 18.165 22.063 1.00 23.59 368 LYS X C 1
ATOM 2798 O O . LYS A 1 368 ? 110.509 17.164 21.354 1.00 23.05 368 LYS X O 1
ATOM 2804 N N . ALA A 1 369 ? 109.523 18.438 22.920 1.00 23.99 369 ALA X N 1
ATOM 2805 C CA . ALA A 1 369 ? 108.332 17.603 23.065 1.00 23.55 369 ALA X CA 1
ATOM 2806 C C . ALA A 1 369 ? 107.633 17.456 21.726 1.00 23.54 369 ALA X C 1
ATOM 2807 O O . ALA A 1 369 ? 107.207 16.373 21.353 1.00 23.06 369 ALA X O 1
ATOM 2809 N N . TRP A 1 370 ? 107.557 18.546 20.975 1.00 23.98 370 TRP X N 1
ATOM 2810 C CA . TRP A 1 370 ? 106.803 18.546 19.727 1.00 24.09 370 TRP X CA 1
ATOM 2811 C C . TRP A 1 370 ? 107.623 18.109 18.515 1.00 24.45 370 TRP X C 1
ATOM 2812 O O . TRP A 1 370 ? 107.115 18.092 17.394 1.00 24.31 370 TRP X O 1
ATOM 2823 N N . GLY A 1 371 ? 108.877 17.734 18.736 1.00 25.16 371 GLY X N 1
ATOM 2824 C CA . GLY A 1 371 ? 109.703 17.195 17.658 1.00 25.86 371 GLY X CA 1
ATOM 2825 C C . GLY A 1 371 ? 110.013 18.231 16.598 1.00 27.05 371 GLY X C 1
ATOM 2826 O O . GLY A 1 371 ? 110.076 17.923 15.417 1.00 27.57 371 GLY X O 1
ATOM 2827 N N . VAL A 1 372 ? 110.202 19.468 17.023 1.00 28.09 372 VAL X N 1
ATOM 2828 C CA . VAL A 1 372 ? 110.434 20.547 16.095 1.00 29.45 372 VAL X CA 1
ATOM 2829 C C . VAL A 1 372 ? 111.701 21.298 16.472 1.00 29.94 372 VAL X C 1
ATOM 2830 O O . VAL A 1 372 ? 112.109 21.318 17.626 1.00 29.95 372 VAL X O 1
ATOM 2834 N N . GLU A 1 373 ? 112.332 21.892 15.469 1.00 31.29 373 GLU X N 1
ATOM 2835 C CA . GLU A 1 373 ? 113.651 22.505 15.632 1.00 31.84 373 GLU X CA 1
ATOM 2836 C C . GLU A 1 373 ? 113.541 23.812 16.395 1.00 31.35 373 GLU X C 1
ATOM 2837 O O . GLU A 1 373 ? 114.351 24.095 17.277 1.00 32.00 373 GLU X O 1
ATOM 2843 N N . SER A 1 374 ? 112.522 24.594 16.053 1.00 30.63 374 SER X N 1
ATOM 2844 C CA . SER A 1 374 ? 112.336 25.931 16.609 1.00 29.70 374 SER X CA 1
ATOM 2845 C C . SER A 1 374 ? 110.835 26.218 16.728 1.00 28.86 374 SER X C 1
ATOM 2846 O O . SER A 1 374 ? 110.062 25.823 15.854 1.00 28.77 374 SER X O 1
ATOM 2849 N N . LEU A 1 375 ? 110.435 26.876 17.818 1.00 27.47 375 LEU X N 1
ATOM 2850 C CA . LEU A 1 375 ? 109.078 27.391 17.967 1.00 26.44 375 LEU X CA 1
ATOM 2851 C C . LEU A 1 375 ? 109.182 28.912 18.012 1.00 25.73 375 LEU X C 1
ATOM 2852 O O . LEU A 1 375 ? 110.155 29.442 18.554 1.00 26.31 375 LEU X O 1
ATOM 2857 N N . PRO A 1 376 ? 108.193 29.625 17.447 1.00 24.57 376 PRO X N 1
ATOM 2858 C CA . PRO A 1 376 ? 108.286 31.083 17.397 1.00 24.63 376 PRO X CA 1
ATOM 2859 C C . PRO A 1 376 ? 108.166 31.770 18.767 1.00 24.44 376 PRO X C 1
ATOM 2860 O O . PRO A 1 376 ? 107.432 31.309 19.656 1.00 24.20 376 PRO X O 1
ATOM 2864 N N . ALA A 1 377 ? 108.894 32.873 18.919 1.00 24.28 377 ALA X N 1
ATOM 2865 C CA . ALA A 1 377 ? 109.054 33.549 20.196 1.00 24.13 377 ALA X CA 1
ATOM 2866 C C . ALA A 1 377 ? 108.230 34.830 20.313 1.00 24.15 377 ALA X C 1
ATOM 2867 O O . ALA A 1 377 ? 107.961 35.326 21.405 1.00 24.56 377 ALA X O 1
ATOM 2869 N N . HIS A 1 378 ? 107.813 35.362 19.178 1.00 24.71 378 HIS X N 1
ATOM 2870 C CA . HIS A 1 378 ? 107.143 36.650 19.137 1.00 24.75 378 HIS X CA 1
ATOM 2871 C C . HIS A 1 378 ? 105.642 36.465 19.197 1.00 24.83 378 HIS X C 1
ATOM 2872 O O . HIS A 1 378 ? 105.095 35.520 18.643 1.00 24.99 378 HIS X O 1
ATOM 2879 N N . THR A 1 379 ? 104.985 37.386 19.881 1.00 25.05 379 THR X N 1
ATOM 2880 C CA . THR A 1 379 ? 103.568 37.313 20.169 1.00 25.02 379 THR X CA 1
ATOM 2881 C C . THR A 1 379 ? 102.720 37.373 18.898 1.00 25.30 379 THR X C 1
ATOM 2882 O O . THR A 1 379 ? 102.976 38.172 18.002 1.00 25.03 379 THR X O 1
ATOM 2886 N N . GLY A 1 380 ? 101.731 36.488 18.808 1.00 25.67 380 GLY X N 1
ATOM 2887 C CA . GLY A 1 380 ? 100.871 36.428 17.631 1.00 25.89 380 GLY X CA 1
ATOM 2888 C C . GLY A 1 380 ? 99.819 37.518 17.635 1.00 26.22 380 GLY X C 1
ATOM 2889 O O . GLY A 1 380 ? 99.743 38.321 18.553 1.00 26.75 380 GLY X O 1
ATOM 2890 N N . TYR A 1 381 ? 99.009 37.533 16.591 1.00 26.64 381 TYR X N 1
ATOM 2891 C CA . TYR A 1 381 ? 97.906 38.468 16.464 1.00 26.52 381 TYR X CA 1
ATOM 2892 C C . TYR A 1 381 ? 96.719 38.042 17.310 1.00 26.82 381 TYR X C 1
ATOM 2893 O O . TYR A 1 381 ? 96.488 36.867 17.524 1.00 28.25 381 TYR X O 1
ATOM 2902 N N . ARG A 1 382 ? 95.984 39.024 17.794 1.00 27.49 382 ARG X N 1
ATOM 2903 C CA . ARG A 1 382 ? 94.760 38.825 18.536 1.00 28.51 382 ARG X CA 1
ATOM 2904 C C . ARG A 1 382 ? 93.644 38.749 17.517 1.00 27.86 382 ARG X C 1
ATOM 2905 O O . ARG A 1 382 ? 93.675 39.453 16.502 1.00 27.92 382 ARG X O 1
ATOM 2913 N N . ILE A 1 383 ? 92.671 37.880 17.768 1.00 28.00 383 ILE X N 1
ATOM 2914 C CA . ILE A 1 383 ? 91.532 37.722 16.859 1.00 28.28 383 ILE X CA 1
ATOM 2915 C C . ILE A 1 383 ? 90.730 39.035 16.728 1.00 28.47 383 ILE X C 1
ATOM 2916 O O . ILE A 1 383 ? 90.095 39.281 15.700 1.00 29.06 383 ILE X O 1
ATOM 2921 N N . SER A 1 384 ? 90.811 39.901 17.739 1.00 28.39 384 SER X N 1
ATOM 2922 C CA . SER A 1 384 ? 90.126 41.187 17.713 1.00 28.46 384 SER X CA 1
ATOM 2923 C C . SER A 1 384 ? 90.775 42.164 16.716 1.00 28.43 384 SER X C 1
ATOM 2924 O O . SER A 1 384 ? 90.143 43.123 16.281 1.00 28.44 384 SER X O 1
ATOM 2927 N N . GLU A 1 385 ? 92.034 41.909 16.359 1.00 28.23 385 GLU X N 1
ATOM 2928 C CA . GLU A 1 385 ? 92.755 42.705 15.360 1.00 28.05 385 GLU X CA 1
ATOM 2929 C C . GLU A 1 385 ? 92.493 42.214 13.930 1.00 26.75 385 GLU X C 1
ATOM 2930 O O . GLU A 1 385 ? 92.988 42.820 12.994 1.00 26.12 385 GLU X O 1
ATOM 2936 N N . LEU A 1 386 ? 91.716 41.138 13.769 1.00 26.14 386 LEU X N 1
ATOM 2937 C CA . LEU A 1 386 ? 91.535 40.470 12.466 1.00 25.90 386 LEU X CA 1
ATOM 2938 C C . LEU A 1 386 ? 91.115 41.401 11.333 1.00 25.42 386 LEU X C 1
ATOM 2939 O O . LEU A 1 386 ? 91.723 41.365 10.263 1.00 25.22 386 LEU X O 1
ATOM 2944 N N . PRO A 1 387 ? 90.078 42.236 11.549 1.00 25.15 387 PRO X N 1
ATOM 2945 C CA . PRO A 1 387 ? 89.730 43.185 10.491 1.00 24.77 387 PRO X CA 1
ATOM 2946 C C . PRO A 1 387 ? 90.902 44.077 10.048 1.00 24.44 387 PRO X C 1
ATOM 2947 O O . PRO A 1 387 ? 91.089 44.298 8.851 1.00 24.28 387 PRO X O 1
ATOM 2951 N N . HIS A 1 388 ? 91.684 44.578 11.002 1.00 23.89 388 HIS X N 1
ATOM 2952 C CA . HIS A 1 388 ? 92.841 45.413 10.673 1.00 23.66 388 HIS X CA 1
ATOM 2953 C C . HIS A 1 388 ? 93.917 44.613 9.936 1.00 23.50 388 HIS X C 1
ATOM 2954 O O . HIS A 1 388 ? 94.415 45.056 8.897 1.00 23.13 388 HIS X O 1
ATOM 2961 N N . ARG A 1 389 ? 94.263 43.434 10.463 1.00 23.06 389 ARG X N 1
ATOM 2962 C CA . ARG A 1 389 ? 95.246 42.574 9.800 1.00 22.96 389 ARG X CA 1
ATOM 2963 C C . ARG A 1 389 ? 94.797 42.146 8.409 1.00 22.22 389 ARG X C 1
ATOM 2964 O O . ARG A 1 389 ? 95.601 42.117 7.490 1.00 22.12 389 ARG X O 1
ATOM 2972 N N . ALA A 1 390 ? 93.524 41.810 8.260 1.00 21.72 390 ALA X N 1
ATOM 2973 C CA . ALA A 1 390 ? 93.002 41.345 6.982 1.00 21.76 390 ALA X CA 1
ATOM 2974 C C . ALA A 1 390 ? 93.009 42.459 5.965 1.00 21.78 390 ALA X C 1
ATOM 2975 O O . ALA A 1 390 ? 93.340 42.221 4.805 1.00 22.40 390 ALA X O 1
ATOM 2977 N N . ALA A 1 391 ? 92.646 43.665 6.404 1.00 21.61 391 ALA X N 1
ATOM 2978 C CA . ALA A 1 391 ? 92.571 44.844 5.540 1.00 21.58 391 ALA X CA 1
ATOM 2979 C C . ALA A 1 391 ? 93.937 45.250 5.030 1.00 21.35 391 ALA X C 1
ATOM 2980 O O . ALA A 1 391 ? 94.083 45.622 3.871 1.00 21.65 391 ALA X O 1
ATOM 2982 N N . HIS A 1 392 ? 94.928 45.188 5.911 1.00 21.28 392 HIS X N 1
ATOM 2983 C CA . HIS A 1 392 ? 96.291 45.570 5.572 1.00 21.54 392 HIS X CA 1
ATOM 2984 C C . HIS A 1 392 ? 97.137 44.408 5.045 1.00 21.71 392 HIS X C 1
ATOM 2985 O O . HIS A 1 392 ? 98.316 44.587 4.785 1.00 22.32 392 HIS X O 1
ATOM 2992 N N . GLY A 1 393 ? 96.539 43.230 4.880 1.00 22.12 393 GLY X N 1
ATOM 2993 C CA . GLY A 1 393 ? 97.217 42.087 4.267 1.00 22.09 393 GLY X CA 1
ATOM 2994 C C . GLY A 1 393 ? 98.149 41.273 5.155 1.00 22.18 393 GLY X C 1
ATOM 2995 O O . GLY A 1 393 ? 98.862 40.416 4.652 1.00 22.38 393 GLY X O 1
ATOM 2996 N N . GLU A 1 394 ? 98.139 41.520 6.462 1.00 22.06 394 GLU X N 1
ATOM 2997 C CA . GLU A 1 394 ? 99.033 40.836 7.386 1.00 22.57 394 GLU X CA 1
ATOM 2998 C C . GLU A 1 394 ? 98.556 39.420 7.727 1.00 22.67 394 GLU X C 1
ATOM 2999 O O . GLU A 1 394 ? 99.378 38.509 7.925 1.00 22.06 394 GLU X O 1
ATOM 3005 N N . VAL A 1 395 ? 97.237 39.266 7.847 1.00 22.34 395 VAL X N 1
ATOM 3006 C CA . VAL A 1 395 ? 96.608 37.963 7.931 1.00 22.51 395 VAL X CA 1
ATOM 3007 C C . VAL A 1 395 ? 95.878 37.707 6.616 1.00 22.73 395 VAL X C 1
ATOM 3008 O O . VAL A 1 395 ? 95.144 38.564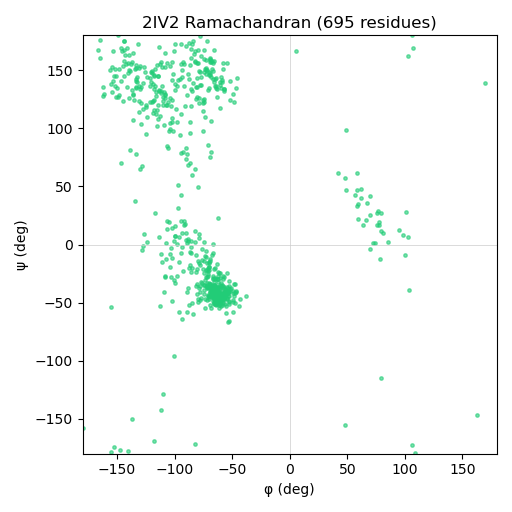 6.108 1.00 22.60 395 VAL X O 1
ATOM 3012 N N . ARG A 1 396 ? 96.139 36.543 6.039 1.00 22.63 396 ARG X N 1
ATOM 3013 C CA . ARG A 1 396 ? 95.529 36.160 4.777 1.00 22.91 396 ARG X CA 1
ATOM 3014 C C . ARG A 1 396 ? 94.477 35.068 4.953 1.00 22.41 396 ARG X C 1
ATOM 3015 O O . ARG A 1 396 ? 93.554 34.963 4.154 1.00 22.42 396 ARG X O 1
ATOM 3023 N N . ALA A 1 397 ? 94.625 34.254 5.993 1.00 22.36 397 ALA X N 1
ATOM 3024 C CA . ALA A 1 397 ? 93.688 33.160 6.276 1.00 22.30 397 ALA X CA 1
ATOM 3025 C C . ALA A 1 397 ? 93.293 33.163 7.727 1.00 21.97 397 ALA X C 1
ATOM 3026 O O . ALA A 1 397 ? 94.126 33.391 8.592 1.00 22.21 397 ALA X O 1
ATOM 3028 N N . ALA A 1 398 ? 92.012 32.898 7.979 1.00 22.00 398 ALA X N 1
ATOM 3029 C CA . ALA A 1 398 ? 91.503 32.685 9.317 1.00 21.62 398 ALA X CA 1
ATOM 3030 C C . ALA A 1 398 ? 90.980 31.260 9.428 1.00 21.70 398 ALA X C 1
ATOM 3031 O O . ALA A 1 398 ? 90.151 30.834 8.620 1.00 21.79 398 ALA X O 1
ATOM 3033 N N . TYR A 1 399 ? 91.452 30.534 10.443 1.00 21.67 399 TYR X N 1
ATOM 3034 C CA . TYR A 1 399 ? 90.878 29.233 10.830 1.00 21.71 399 TYR X CA 1
ATOM 3035 C C . TYR A 1 399 ? 90.059 29.493 12.109 1.00 21.73 399 TYR X C 1
ATOM 3036 O O . TYR A 1 399 ? 90.584 29.560 13.213 1.00 21.92 399 TYR X O 1
ATOM 3045 N N . ILE A 1 400 ? 88.763 29.669 11.929 1.00 22.18 400 ILE X N 1
ATOM 3046 C CA . ILE A 1 400 ? 87.849 30.021 13.004 1.00 22.22 400 ILE X CA 1
ATOM 3047 C C . ILE A 1 400 ? 87.066 28.801 13.450 1.00 22.59 400 ILE X C 1
ATOM 3048 O O . ILE A 1 400 ? 86.188 28.326 12.749 1.00 22.20 400 ILE X O 1
ATOM 3053 N N . MET A 1 401 ? 87.398 28.335 14.642 1.00 23.17 401 MET X N 1
ATOM 3054 C CA . MET A 1 401 ? 86.777 27.209 15.250 1.00 24.45 401 MET X CA 1
ATOM 3055 C C . MET A 1 401 ? 85.925 27.662 16.439 1.00 24.86 401 MET X C 1
ATOM 3056 O O . MET A 1 401 ? 86.438 28.283 17.369 1.00 24.59 401 MET X O 1
ATOM 3061 N N . GLY A 1 402 ? 84.636 27.323 16.408 1.00 25.06 402 GLY X N 1
ATOM 3062 C CA . GLY A 1 402 ? 83.779 27.495 17.565 1.00 25.81 402 GLY X CA 1
ATOM 3063 C C . GLY A 1 402 ? 83.724 28.914 18.084 1.00 25.91 402 GLY X C 1
ATOM 3064 O O . GLY A 1 402 ? 83.798 29.133 19.289 1.00 25.52 402 GLY X O 1
ATOM 3065 N N . GLU A 1 403 ? 83.629 29.860 17.145 1.00 26.70 403 GLU X N 1
ATOM 3066 C CA . GLU A 1 403 ? 83.371 31.278 17.404 1.00 27.59 403 GLU X CA 1
ATOM 3067 C C . GLU A 1 403 ? 82.414 31.782 16.337 1.00 28.13 403 GLU X C 1
ATOM 3068 O O . GLU A 1 403 ? 82.409 31.280 15.215 1.00 28.03 403 GLU X O 1
ATOM 3074 N N . ASP A 1 404 ? 81.598 32.768 16.679 1.00 29.18 404 ASP X N 1
ATOM 3075 C CA . ASP A 1 404 ? 80.653 33.320 15.727 1.00 30.51 404 ASP X CA 1
ATOM 3076 C C . ASP A 1 404 ? 80.779 34.851 15.672 1.00 31.32 404 ASP X C 1
ATOM 3077 O O . ASP A 1 404 ? 79.858 35.554 16.081 1.00 30.77 404 ASP X O 1
ATOM 3082 N N . PRO A 1 405 ? 81.926 35.368 15.162 1.00 33.20 405 PRO X N 1
ATOM 3083 C CA . PRO A 1 405 ? 82.156 36.824 15.067 1.00 34.67 405 PRO X CA 1
ATOM 3084 C C . PRO A 1 405 ? 81.146 37.610 14.216 1.00 35.93 405 PRO X C 1
ATOM 3085 O O . PRO A 1 405 ? 80.863 38.744 14.541 1.00 35.59 405 PRO X O 1
ATOM 3089 N N . LEU A 1 406 ? 80.603 37.016 13.156 1.00 38.53 406 LEU X N 1
ATOM 3090 C CA . LEU A 1 406 ? 79.602 37.701 12.327 1.00 40.60 406 LEU X CA 1
ATOM 3091 C C . LEU A 1 406 ? 78.245 37.822 13.021 1.00 42.57 406 LEU X C 1
ATOM 3092 O O . LEU A 1 406 ? 77.368 38.544 12.556 1.00 43.19 406 LEU X O 1
ATOM 3097 N N . GLN A 1 407 ? 78.071 37.123 14.136 1.00 45.34 407 GLN X N 1
ATOM 3098 C CA . GLN A 1 407 ? 76.958 37.402 15.041 1.00 46.31 407 GLN X CA 1
ATOM 3099 C C . GLN A 1 407 ? 77.410 38.314 16.184 1.00 48.98 407 GLN X C 1
ATOM 3100 O O . GLN A 1 407 ? 76.879 39.424 16.355 1.00 49.56 407 GLN X O 1
ATOM 3106 N N . THR A 1 408 ? 78.418 37.844 16.925 1.00 51.18 408 THR X N 1
ATOM 3107 C CA . THR A 1 408 ? 78.674 38.264 18.319 1.00 53.24 408 THR X CA 1
ATOM 3108 C C . THR A 1 408 ? 79.863 39.225 18.565 1.00 54.10 408 THR X C 1
ATOM 3109 O O . THR A 1 408 ? 80.340 39.341 19.705 1.00 54.65 408 THR X O 1
ATOM 3113 N N . ASP A 1 409 ? 80.323 39.909 17.513 1.00 55.15 409 ASP X N 1
ATOM 3114 C CA . ASP A 1 409 ? 81.446 40.859 17.600 1.00 55.54 409 ASP X CA 1
ATOM 3115 C C . ASP A 1 409 ? 80.907 42.270 17.313 1.00 56.06 409 ASP X C 1
ATOM 3116 O O . ASP A 1 409 ? 79.991 42.425 16.492 1.00 56.43 409 ASP X O 1
ATOM 3121 N N . ALA A 1 410 ? 81.461 43.288 17.986 1.00 56.31 410 ALA X N 1
ATOM 3122 C CA . ALA A 1 410 ? 81.023 44.693 17.800 1.00 56.17 410 ALA X CA 1
ATOM 3123 C C . ALA A 1 410 ? 81.190 45.143 16.346 1.00 56.33 410 ALA X C 1
ATOM 3124 O O . ALA A 1 410 ? 82.191 44.803 15.703 1.00 56.75 410 ALA X O 1
ATOM 3126 N N . GLU A 1 411 ? 80.215 45.905 15.843 1.00 56.13 411 GLU X N 1
ATOM 3127 C CA . GLU A 1 411 ? 80.140 46.282 14.416 1.00 55.80 411 GLU X CA 1
ATOM 3128 C C . GLU A 1 411 ? 80.314 45.052 13.509 1.00 55.53 411 GLU X C 1
ATOM 3129 O O . GLU A 1 411 ? 81.443 44.593 13.250 1.00 55.47 411 GLU X O 1
ATOM 3135 N N . LEU A 1 412 ? 79.183 44.520 13.046 1.00 54.81 412 LEU X N 1
ATOM 3136 C CA . LEU A 1 412 ? 79.164 43.264 12.286 1.00 53.92 412 LEU X CA 1
ATOM 3137 C C . LEU A 1 412 ? 79.660 43.428 10.835 1.00 52.99 412 LEU X C 1
ATOM 3138 O O . LEU A 1 412 ? 80.079 42.452 10.210 1.00 53.04 412 LEU X O 1
ATOM 3143 N N . SER A 1 413 ? 79.620 44.652 10.307 1.00 51.39 413 SER X N 1
ATOM 3144 C CA . SER A 1 413 ? 80.105 44.909 8.949 1.00 50.14 413 SER X CA 1
ATOM 3145 C C . SER A 1 413 ? 81.644 45.025 8.911 1.00 48.78 413 SER X C 1
ATOM 3146 O O . SER A 1 413 ? 82.240 44.977 7.832 1.00 48.60 413 SER X O 1
ATOM 3149 N N . ALA A 1 414 ? 82.279 45.177 10.078 1.00 46.96 414 ALA X N 1
ATOM 3150 C CA . ALA A 1 414 ? 83.743 45.122 10.181 1.00 45.72 414 ALA X CA 1
ATOM 3151 C C . ALA A 1 414 ? 84.274 43.709 9.913 1.00 44.30 414 ALA X C 1
ATOM 3152 O O . ALA A 1 414 ? 85.127 43.524 9.049 1.00 43.62 414 ALA X O 1
ATOM 3154 N N . VAL A 1 415 ? 83.768 42.720 10.651 1.00 42.92 415 VAL X N 1
ATOM 3155 C CA . VAL A 1 415 ? 84.227 41.335 10.488 1.00 42.22 415 VAL X CA 1
ATOM 3156 C C . VAL A 1 415 ? 83.742 40.741 9.164 1.00 41.15 415 VAL X C 1
ATOM 3157 O O . VAL A 1 415 ? 84.394 39.871 8.601 1.00 40.96 415 VAL X O 1
ATOM 3161 N N . ARG A 1 416 ? 82.619 41.239 8.653 1.00 40.26 416 ARG X N 1
ATOM 3162 C CA . ARG A 1 416 ? 82.145 40.856 7.325 1.00 39.69 416 ARG X CA 1
ATOM 3163 C C . ARG A 1 416 ? 83.155 41.259 6.259 1.00 38.41 416 ARG X C 1
ATOM 3164 O O . ARG A 1 416 ? 83.561 40.429 5.454 1.00 38.82 416 ARG X O 1
ATOM 3172 N N . LYS A 1 417 ? 83.576 42.522 6.257 1.00 36.94 417 LYS X N 1
ATOM 3173 C CA . LYS A 1 417 ? 84.606 42.983 5.310 1.00 36.04 417 LYS X CA 1
ATOM 3174 C C . LYS A 1 417 ? 85.946 42.255 5.551 1.00 34.76 417 LYS X C 1
ATOM 3175 O O . LYS A 1 417 ? 86.657 41.925 4.605 1.00 34.21 417 LYS X O 1
ATOM 3181 N N . ALA A 1 418 ? 86.264 41.995 6.815 1.00 33.46 418 ALA X N 1
ATOM 3182 C CA . ALA A 1 418 ? 87.376 41.118 7.178 1.00 32.90 418 ALA X CA 1
ATOM 3183 C C . ALA A 1 418 ? 87.339 39.790 6.422 1.00 31.87 418 ALA X C 1
ATOM 3184 O O . ALA A 1 418 ? 88.345 39.377 5.864 1.00 31.50 418 ALA X O 1
ATOM 3186 N N . PHE A 1 419 ? 86.176 39.146 6.380 1.00 31.22 419 PHE X N 1
ATOM 3187 C CA . PHE A 1 419 ? 86.015 37.869 5.653 1.00 30.95 419 PHE X CA 1
ATOM 3188 C C . PHE A 1 419 ? 86.182 38.048 4.144 1.00 30.62 419 PHE X C 1
ATOM 3189 O O . PHE A 1 419 ? 86.658 37.149 3.454 1.00 30.41 419 PHE X O 1
ATOM 3197 N N . GLU A 1 420 ? 85.777 39.210 3.642 1.00 30.62 420 GLU X N 1
ATOM 3198 C CA . GLU A 1 420 ? 85.998 39.594 2.245 1.00 30.76 420 GLU X CA 1
ATOM 3199 C C . GLU A 1 420 ? 87.467 39.861 1.929 1.00 29.98 420 GLU X C 1
ATOM 3200 O O . GLU A 1 420 ? 87.943 39.519 0.848 1.00 29.77 420 GLU X O 1
ATOM 3206 N N . ASP A 1 421 ? 88.168 40.526 2.846 1.00 29.45 421 ASP X N 1
ATOM 3207 C CA . ASP A 1 421 ? 89.574 40.885 2.623 1.00 29.18 421 ASP X CA 1
ATOM 3208 C C . ASP A 1 421 ? 90.451 39.647 2.712 1.00 28.57 421 ASP X C 1
ATOM 3209 O O . ASP A 1 421 ? 91.504 39.583 2.085 1.00 28.74 421 ASP X O 1
ATOM 3214 N N . LEU A 1 422 ? 90.014 38.664 3.493 1.00 27.74 422 LEU X N 1
ATOM 3215 C CA . LEU A 1 422 ? 90.783 37.450 3.683 1.00 27.54 422 LEU X CA 1
ATOM 3216 C C . LEU A 1 422 ? 90.731 36.558 2.453 1.00 27.15 422 LEU X C 1
ATOM 3217 O O . LEU A 1 422 ? 89.751 36.539 1.728 1.00 26.51 422 LEU X O 1
ATOM 3222 N N . GLU A 1 423 ? 91.802 35.797 2.271 1.00 26.91 423 GLU X N 1
ATOM 3223 C CA . GLU A 1 423 ? 91.961 34.880 1.156 1.00 26.72 423 GLU X CA 1
ATOM 3224 C C . GLU A 1 423 ? 91.156 33.590 1.403 1.00 25.67 423 GLU X C 1
ATOM 3225 O O . GLU A 1 423 ? 90.595 32.996 0.482 1.00 25.22 423 GLU X O 1
ATOM 3231 N N . LEU A 1 424 ? 91.116 33.181 2.666 1.00 24.50 424 LEU X N 1
ATOM 3232 C CA . LEU A 1 424 ? 90.556 31.907 3.075 1.00 24.09 424 LEU X CA 1
ATOM 3233 C C . LEU A 1 424 ? 90.006 32.040 4.481 1.00 22.91 424 LEU X C 1
ATOM 3234 O O . LEU A 1 424 ? 90.714 32.491 5.394 1.00 22.12 424 LEU X O 1
ATOM 3239 N N . VAL A 1 425 ? 88.741 31.660 4.643 1.00 21.99 425 VAL X N 1
ATOM 3240 C CA . VAL A 1 425 ? 88.108 31.606 5.933 1.00 21.58 425 VAL X CA 1
ATOM 3241 C C . VAL A 1 425 ? 87.578 30.193 6.096 1.00 21.42 425 VAL X C 1
ATOM 3242 O O . VAL A 1 425 ? 86.798 29.712 5.287 1.00 21.28 425 VAL X O 1
ATOM 3246 N N . ILE A 1 426 ? 88.057 29.517 7.131 1.00 21.23 426 ILE X N 1
ATOM 3247 C CA . ILE A 1 426 ? 87.590 28.202 7.498 1.00 20.50 426 ILE X CA 1
ATOM 3248 C C . ILE A 1 426 ? 86.803 28.396 8.782 1.00 20.56 426 ILE X C 1
ATOM 3249 O O . ILE A 1 426 ? 87.292 29.041 9.714 1.00 20.17 426 ILE X O 1
ATOM 3254 N N . VAL A 1 427 ? 85.597 27.835 8.834 1.00 20.32 427 VAL X N 1
ATOM 3255 C CA . VAL A 1 427 ? 84.775 27.853 10.052 1.00 19.57 427 VAL X CA 1
ATOM 3256 C C . VAL A 1 427 ? 84.473 26.436 10.450 1.00 19.13 427 VAL X C 1
ATOM 3257 O O . VAL A 1 427 ? 83.936 25.666 9.660 1.00 18.58 427 VAL X O 1
ATOM 3261 N N . GLN A 1 428 ? 84.859 26.092 11.677 1.00 19.08 428 GLN X N 1
ATOM 3262 C CA . GLN A 1 428 ? 84.642 24.766 12.237 1.00 19.09 428 GLN X CA 1
ATOM 3263 C C . GLN A 1 428 ? 83.646 24.958 13.350 1.00 19.23 428 GLN X C 1
ATOM 3264 O O . GLN A 1 428 ? 83.953 25.586 14.356 1.00 19.30 428 GLN X O 1
ATOM 3270 N N . ASP A 1 429 ? 82.437 24.455 13.148 1.00 19.80 429 ASP X N 1
ATOM 3271 C CA . ASP A 1 429 ? 81.358 24.670 14.101 1.00 19.96 429 ASP X CA 1
ATOM 3272 C C . ASP A 1 429 ? 80.413 23.468 14.081 1.00 19.63 429 ASP X C 1
ATOM 3273 O O . ASP A 1 429 ? 80.637 22.496 13.354 1.00 19.02 429 ASP X O 1
ATOM 3278 N N . ILE A 1 430 ? 79.379 23.538 14.911 1.00 19.49 430 ILE X N 1
ATOM 3279 C CA . ILE A 1 430 ? 78.350 22.514 14.981 1.00 19.31 430 ILE X CA 1
ATOM 3280 C C . ILE A 1 430 ? 77.018 22.984 14.372 1.00 19.51 430 ILE X C 1
ATOM 3281 O O . ILE A 1 430 ? 76.125 22.171 14.121 1.00 19.13 430 ILE X O 1
ATOM 3286 N N . PHE A 1 431 ? 76.896 24.284 14.119 1.00 19.81 431 PHE X N 1
ATOM 3287 C CA . PHE A 1 431 ? 75.690 24.864 13.526 1.00 20.26 431 PHE X CA 1
ATOM 3288 C C . PHE A 1 431 ? 75.993 25.789 12.352 1.00 20.49 431 PHE X C 1
ATOM 3289 O O . PHE A 1 431 ? 77.048 26.416 12.306 1.00 20.91 431 PHE X O 1
ATOM 3297 N N . MET A 1 432 ? 75.051 25.894 11.419 1.00 20.69 432 MET X N 1
ATOM 3298 C CA . MET A 1 432 ? 75.125 26.914 10.389 1.00 20.97 432 MET X CA 1
ATOM 3299 C C . MET A 1 432 ? 74.863 28.299 10.988 1.00 21.47 432 MET X C 1
ATOM 3300 O O . MET A 1 432 ? 73.752 28.829 10.984 1.00 22.03 432 MET X O 1
ATOM 3305 N N . THR A 1 433 ? 75.930 28.888 11.492 1.00 22.62 433 THR X N 1
ATOM 3306 C CA . THR A 1 433 ? 75.895 30.196 12.115 1.00 22.48 433 THR X CA 1
ATOM 3307 C C . THR A 1 433 ? 76.013 31.248 11.032 1.00 23.48 433 THR X C 1
ATOM 3308 O O . THR A 1 433 ? 76.231 30.920 9.856 1.00 23.58 433 THR X O 1
ATOM 3312 N N . LYS A 1 434 ? 75.850 32.515 11.416 1.00 23.94 434 LYS X N 1
ATOM 3313 C CA . LYS A 1 434 ? 76.035 33.604 10.487 1.00 24.16 434 LYS X CA 1
ATOM 3314 C C . LYS A 1 434 ? 77.444 33.532 9.933 1.00 23.37 434 LYS X C 1
ATOM 3315 O O . LYS A 1 434 ? 77.670 33.691 8.740 1.00 23.70 434 LYS X O 1
ATOM 3321 N N . THR A 1 435 ? 78.389 33.268 10.817 1.00 22.95 435 THR X N 1
ATOM 3322 C CA . THR A 1 435 ? 79.788 33.184 10.461 1.00 22.07 435 THR X CA 1
ATOM 3323 C C . THR A 1 435 ? 80.105 32.023 9.519 1.00 21.73 435 THR X C 1
ATOM 3324 O O . THR A 1 435 ? 80.782 32.221 8.505 1.00 21.41 435 THR X O 1
ATOM 3328 N N . ALA A 1 436 ? 79.607 30.832 9.851 1.00 20.91 436 ALA X N 1
ATOM 3329 C CA . ALA A 1 436 ? 79.836 29.657 9.024 1.00 20.98 436 ALA X CA 1
ATOM 3330 C C . ALA A 1 436 ? 79.263 29.871 7.648 1.00 20.70 436 ALA X C 1
ATOM 3331 O O . ALA A 1 436 ? 79.849 29.435 6.652 1.00 21.66 436 ALA X O 1
ATOM 3333 N N . SER A 1 437 ? 78.119 30.545 7.580 1.00 20.18 437 SER X N 1
ATOM 3334 C CA . SER A 1 437 ? 77.454 30.785 6.307 1.00 19.73 437 SER X CA 1
ATOM 3335 C C . SER A 1 437 ? 78.235 31.780 5.436 1.00 19.53 437 SER X C 1
ATOM 3336 O O . SER A 1 437 ? 77.970 31.888 4.245 1.00 19.07 437 SER X O 1
ATOM 3339 N N . ALA A 1 438 ? 79.165 32.520 6.034 1.00 19.41 438 ALA X N 1
ATOM 3340 C CA . ALA A 1 438 ? 80.044 33.431 5.274 1.00 19.67 438 ALA X CA 1
ATOM 3341 C C . ALA A 1 438 ? 81.448 32.844 4.997 1.00 19.63 438 ALA X C 1
ATOM 3342 O O . ALA A 1 438 ? 82.312 33.545 4.489 1.00 19.97 438 ALA X O 1
ATOM 3344 N N . ALA A 1 439 ? 81.655 31.566 5.319 1.00 19.83 439 ALA X N 1
ATOM 3345 C CA . ALA A 1 439 ? 82.971 30.904 5.218 1.00 19.77 439 ALA X CA 1
ATOM 3346 C C . ALA A 1 439 ? 83.263 30.405 3.807 1.00 19.93 439 ALA X C 1
ATOM 3347 O O . ALA A 1 439 ? 82.355 30.271 2.991 1.00 19.47 439 ALA X O 1
ATOM 3349 N N . ASP A 1 440 ? 84.537 30.102 3.546 1.00 19.73 440 ASP X N 1
ATOM 3350 C CA . ASP A 1 440 ? 84.935 29.422 2.321 1.00 20.18 440 ASP X CA 1
ATOM 3351 C C . ASP A 1 440 ? 84.870 27.921 2.498 1.00 20.40 440 ASP X C 1
ATOM 3352 O O . ASP A 1 440 ? 84.507 27.190 1.585 1.00 20.37 440 ASP X O 1
ATOM 3357 N N . VAL A 1 441 ? 85.238 27.468 3.685 1.00 20.94 441 VAL X N 1
ATOM 3358 C CA . VAL A 1 441 ? 85.121 26.066 4.023 1.00 21.06 441 VAL X CA 1
ATOM 3359 C C . VAL A 1 441 ? 84.499 25.917 5.399 1.00 21.07 441 VAL X C 1
ATOM 3360 O O . VAL A 1 441 ? 84.840 26.644 6.337 1.00 20.83 441 VAL X O 1
ATOM 3364 N N . ILE A 1 442 ? 83.549 24.988 5.467 1.00 20.84 442 ILE X N 1
ATOM 3365 C CA . ILE A 1 442 ? 82.927 24.598 6.705 1.00 21.22 442 ILE X CA 1
ATOM 3366 C C . ILE A 1 442 ? 83.369 23.181 7.087 1.00 21.15 442 ILE X C 1
ATOM 3367 O O . ILE A 1 442 ? 83.261 22.265 6.285 1.00 21.45 442 ILE X O 1
ATOM 3372 N N . LEU A 1 443 ? 83.878 23.019 8.303 1.00 20.81 443 LEU X N 1
ATOM 3373 C CA . LEU A 1 443 ? 84.232 21.693 8.830 1.00 20.64 443 LEU X CA 1
ATOM 3374 C C . LEU A 1 443 ? 83.323 21.407 10.036 1.00 20.51 443 LEU X C 1
ATOM 3375 O O . LEU A 1 443 ? 83.428 22.087 11.074 1.00 20.29 443 LEU X O 1
ATOM 3380 N N . PRO A 1 444 ? 82.411 20.428 9.897 1.00 19.99 444 PRO X N 1
ATOM 3381 C CA . PRO A 1 444 ? 81.470 20.157 10.977 1.00 20.41 444 PRO X CA 1
ATOM 3382 C C . PRO A 1 444 ? 82.121 19.299 12.056 1.00 20.62 444 PRO X C 1
ATOM 3383 O O . PRO A 1 444 ? 82.685 18.229 11.747 1.00 20.86 444 PRO X O 1
ATOM 3387 N N . SER A 1 445 ? 82.058 19.767 13.299 1.00 20.29 445 SER X N 1
ATOM 3388 C CA . SER A 1 445 ? 82.587 19.013 14.412 1.00 20.69 445 SER X CA 1
ATOM 3389 C C . SER A 1 445 ? 81.482 18.303 15.169 1.00 21.03 445 SER X C 1
ATOM 3390 O O . SER A 1 445 ? 80.290 18.546 14.957 1.00 20.79 445 SER X O 1
ATOM 3393 N N . THR A 1 446 ? 81.898 17.381 16.026 1.00 21.14 446 THR X N 1
ATOM 3394 C CA . THR A 1 446 ? 81.005 16.816 16.993 1.00 21.44 446 THR X CA 1
ATOM 3395 C C . THR A 1 446 ? 80.700 17.931 17.995 1.00 21.70 446 THR X C 1
ATOM 3396 O O . THR A 1 446 ? 81.457 18.910 18.130 1.00 22.24 446 THR X O 1
ATOM 3400 N N . SER A 1 447 ? 79.606 17.743 18.711 1.00 21.55 447 SER X N 1
ATOM 3401 C CA . SER A 1 447 ? 79.144 18.664 19.710 1.00 21.96 447 SER X CA 1
ATOM 3402 C C . SER A 1 447 ? 79.361 18.047 21.078 1.00 22.07 447 SER X C 1
ATOM 3403 O O . SER A 1 447 ? 79.565 16.834 21.216 1.00 21.55 447 SER X O 1
ATOM 3406 N N . TRP A 1 448 ? 79.281 18.896 22.094 1.00 22.43 448 TRP X N 1
ATOM 3407 C CA . TRP A 1 448 ? 79.042 18.455 23.463 1.00 22.61 448 TRP X CA 1
ATOM 3408 C C . TRP A 1 448 ? 77.876 17.457 23.423 1.00 22.68 448 TRP X C 1
ATOM 3409 O O . TRP A 1 448 ? 76.901 17.704 22.729 1.00 23.37 448 TRP X O 1
ATOM 3420 N N . GLY A 1 449 ? 78.002 16.331 24.130 1.00 22.80 449 GLY X N 1
ATOM 3421 C CA . GLY A 1 449 ? 77.020 15.215 24.077 1.00 22.51 449 GLY X CA 1
ATOM 3422 C C . GLY A 1 449 ? 77.535 14.047 23.241 1.00 22.77 449 GLY X C 1
ATOM 3423 O O . GLY A 1 449 ? 77.363 12.881 23.590 1.00 22.33 449 GLY X O 1
ATOM 3424 N N . GLU A 1 450 ? 78.206 14.396 22.142 1.00 23.31 450 GLU X N 1
ATOM 3425 C CA . GLU A 1 450 ? 78.735 13.466 21.155 1.00 22.70 450 GLU X CA 1
ATOM 3426 C C . GLU A 1 450 ? 80.239 13.247 21.263 1.00 22.65 450 GLU X C 1
ATOM 3427 O O . GLU A 1 450 ? 80.779 12.453 20.505 1.00 23.90 450 GLU X O 1
ATOM 3433 N N . HIS A 1 451 ? 80.911 13.946 22.174 1.00 22.13 451 HIS X N 1
ATOM 3434 C CA . HIS A 1 451 ? 82.333 13.709 22.460 1.00 22.20 451 HIS X CA 1
ATOM 3435 C C . HIS A 1 451 ? 82.608 13.977 23.929 1.00 21.96 451 HIS X C 1
ATOM 3436 O O . HIS A 1 451 ? 81.698 14.311 24.666 1.00 22.25 451 HIS X O 1
ATOM 3443 N N . GLU A 1 452 ? 83.871 13.864 24.329 1.00 22.08 452 GLU X N 1
ATOM 3444 C CA . GLU A 1 452 ? 84.286 14.009 25.727 1.00 21.96 452 GLU X CA 1
ATOM 3445 C C . GLU A 1 452 ? 85.472 14.945 25.863 1.00 21.21 452 GLU X C 1
ATOM 3446 O O . GLU A 1 452 ? 86.075 15.352 24.877 1.00 21.51 452 GLU X O 1
ATOM 3452 N N . GLY A 1 453 ? 85.832 15.259 27.098 1.00 20.99 453 GLY X N 1
ATOM 3453 C CA . GLY A 1 453 ? 87.038 16.051 27.356 1.00 20.60 453 GLY X CA 1
ATOM 3454 C C . GLY A 1 453 ? 87.047 16.647 28.742 1.00 20.09 453 GLY X C 1
ATOM 3455 O O . GLY A 1 453 ? 86.545 16.052 29.692 1.00 19.87 453 GLY X O 1
ATOM 3456 N N . VAL A 1 454 ? 87.634 17.827 28.840 1.00 20.17 454 VAL X N 1
ATOM 3457 C CA . VAL A 1 454 ? 87.770 18.551 30.085 1.00 20.01 454 VAL X CA 1
ATOM 3458 C C . VAL A 1 454 ? 87.356 19.996 29.828 1.00 20.17 454 VAL X C 1
ATOM 3459 O O . VAL A 1 454 ? 87.712 20.548 28.804 1.00 21.24 454 VAL X O 1
ATOM 3463 N N . PHE A 1 455 ? 86.561 20.573 30.724 1.00 20.48 455 PHE X N 1
ATOM 3464 C CA . PHE A 1 455 ? 86.319 22.018 30.755 1.00 20.67 455 PHE X CA 1
ATOM 3465 C C . PHE A 1 455 ? 86.984 22.566 32.004 1.00 21.04 455 PHE X C 1
ATOM 3466 O O . PHE A 1 455 ? 87.136 21.844 32.987 1.00 21.15 455 PHE X O 1
ATOM 3474 N N . THR A 1 456 ? 87.381 23.833 31.977 1.00 21.58 456 THR X N 1
ATOM 3475 C CA . THR A 1 456 ? 87.785 24.516 33.207 1.00 22.02 456 THR X CA 1
ATOM 3476 C C . THR A 1 456 ? 86.679 25.510 33.576 1.00 22.05 456 THR X C 1
ATOM 3477 O O . THR A 1 456 ? 86.367 26.415 32.821 1.00 22.78 456 THR X O 1
ATOM 3481 N N . ALA A 1 457 ? 86.103 25.337 34.751 1.00 22.02 457 ALA X N 1
ATOM 3482 C CA . ALA A 1 457 ? 85.065 26.226 35.260 1.00 22.13 457 ALA X CA 1
ATOM 3483 C C . ALA A 1 457 ? 85.619 27.595 35.663 1.00 22.23 457 ALA X C 1
ATOM 3484 O O . ALA A 1 457 ? 86.842 27.827 35.649 1.00 21.77 457 ALA X O 1
ATOM 3486 N N . ALA A 1 458 ? 84.705 28.490 36.041 1.00 22.08 458 ALA X N 1
ATOM 3487 C CA . ALA A 1 458 ? 85.025 29.907 36.289 1.00 22.03 458 ALA X CA 1
ATOM 3488 C C . ALA A 1 458 ? 86.246 30.112 37.196 1.00 22.05 458 ALA X C 1
ATOM 3489 O O . ALA A 1 458 ? 87.029 31.064 37.011 1.00 20.80 458 ALA X O 1
ATOM 3491 N N . ASP A 1 459 ? 86.423 29.199 38.161 1.00 22.02 459 ASP X N 1
ATOM 3492 C CA . ASP A 1 459 ? 87.425 29.376 39.237 1.00 21.91 459 ASP X CA 1
ATOM 3493 C C . ASP A 1 459 ? 88.634 28.475 39.059 1.00 22.29 459 ASP X C 1
ATOM 3494 O O . ASP A 1 459 ? 89.344 28.185 40.015 1.00 21.72 459 ASP X O 1
ATOM 3499 N N . ARG A 1 460 ? 88.811 28.023 37.817 1.00 22.99 460 ARG X N 1
ATOM 3500 C CA . ARG A 1 460 ? 89.910 27.188 37.343 1.00 22.96 460 ARG X CA 1
ATOM 3501 C C . ARG A 1 460 ? 89.832 25.690 37.702 1.00 23.19 460 ARG X C 1
ATOM 3502 O O . ARG A 1 460 ? 90.795 24.921 37.521 1.00 22.99 460 ARG X O 1
ATOM 3510 N N . GLY A 1 461 ? 88.620 25.277 38.085 1.00 21.87 461 GLY X N 1
ATOM 3511 C CA . GLY A 1 461 ? 88.288 23.885 38.328 1.00 21.90 461 GLY X CA 1
ATOM 3512 C C . GLY A 1 461 ? 88.153 23.057 37.055 1.00 21.46 461 GLY X C 1
ATOM 3513 O O . GLY A 1 461 ? 87.199 23.221 36.295 1.00 20.21 461 GLY X O 1
ATOM 3514 N N . PHE A 1 462 ? 89.124 22.162 36.848 1.00 21.22 462 PHE X N 1
ATOM 3515 C CA . PHE A 1 462 ? 89.084 21.168 35.793 1.00 21.30 462 PHE X CA 1
ATOM 3516 C C . PHE A 1 462 ? 88.014 20.124 36.111 1.00 21.12 462 PHE X C 1
ATOM 3517 O O . PHE A 1 462 ? 87.939 19.603 37.242 1.00 21.27 462 PHE X O 1
ATOM 3525 N N . GLN A 1 463 ? 87.219 19.794 35.101 1.00 21.23 463 GLN X N 1
ATOM 3526 C CA . GLN A 1 463 ? 86.173 18.764 35.226 1.00 21.19 463 GLN X CA 1
ATOM 3527 C C . GLN A 1 463 ? 86.069 17.992 33.936 1.00 21.25 463 GLN X C 1
ATOM 3528 O O . GLN A 1 463 ? 86.222 18.554 32.840 1.00 21.27 463 GLN X O 1
ATOM 3534 N N . ARG A 1 464 ? 85.790 16.709 34.076 1.00 21.14 464 ARG X N 1
ATOM 3535 C CA . ARG A 1 464 ? 85.578 15.841 32.943 1.00 21.67 464 ARG X CA 1
ATOM 3536 C C . ARG A 1 464 ? 84.115 15.852 32.519 1.00 21.54 464 ARG X C 1
ATOM 3537 O O . ARG A 1 464 ? 83.190 15.988 33.345 1.00 20.70 464 ARG X O 1
ATOM 3545 N N . PHE A 1 465 ? 83.923 15.702 31.218 1.00 21.20 465 PHE X N 1
ATOM 3546 C CA . PHE A 1 465 ? 82.614 15.480 30.684 1.00 21.43 465 PHE X CA 1
ATOM 3547 C C . PHE A 1 465 ? 82.704 14.333 29.688 1.00 21.69 465 PHE X C 1
ATOM 3548 O O . PHE A 1 465 ? 83.699 14.182 28.965 1.00 21.10 465 PHE X O 1
ATOM 3556 N N . PHE A 1 466 ? 81.683 13.492 29.703 1.00 22.08 466 PHE X N 1
ATOM 3557 C CA . PHE A 1 466 ? 81.747 12.237 28.984 1.00 22.42 466 PHE X CA 1
ATOM 3558 C C . PHE A 1 466 ? 80.805 12.222 27.811 1.00 22.70 466 PHE X C 1
ATOM 3559 O O . PHE A 1 466 ? 79.840 12.981 27.746 1.00 22.52 466 PHE X O 1
ATOM 3567 N N . LYS A 1 467 ? 81.137 11.352 26.875 1.00 23.19 467 LYS X N 1
ATOM 3568 C CA . LYS A 1 467 ? 80.371 11.154 25.655 1.00 23.61 467 LYS X CA 1
ATOM 3569 C C . LYS A 1 467 ? 79.117 10.364 26.001 1.00 23.11 467 LYS X C 1
ATOM 3570 O O . LYS A 1 467 ? 79.206 9.288 26.571 1.00 23.08 467 LYS X O 1
ATOM 3576 N N . ALA A 1 468 ? 77.958 10.913 25.667 1.00 23.82 468 ALA X N 1
ATOM 3577 C CA . ALA A 1 468 ? 76.676 10.312 26.018 1.00 24.37 468 ALA X CA 1
ATOM 3578 C C . ALA A 1 468 ? 76.082 9.547 24.849 1.00 25.42 468 ALA X C 1
ATOM 3579 O O . ALA A 1 468 ? 75.424 8.528 25.025 1.00 25.38 468 ALA X O 1
ATOM 3581 N N . VAL A 1 469 ? 76.343 10.049 23.649 1.00 26.81 469 VAL X N 1
ATOM 3582 C CA . VAL A 1 469 ? 75.650 9.628 22.456 1.00 27.68 469 VAL X CA 1
ATOM 3583 C C . VAL A 1 469 ? 76.588 9.715 21.259 1.00 27.86 469 VAL X C 1
ATOM 3584 O O . VAL A 1 469 ? 77.504 10.524 21.234 1.00 27.96 469 VAL X O 1
ATOM 3588 N N . GLU A 1 470 ? 76.360 8.864 20.270 1.00 28.65 470 GLU X N 1
ATOM 3589 C CA . GLU A 1 470 ? 77.114 8.903 19.004 1.00 28.86 470 GLU X CA 1
ATOM 3590 C C . GLU A 1 470 ? 76.568 9.974 18.081 1.00 29.03 470 GLU X C 1
ATOM 3591 O O . GLU A 1 470 ? 75.341 10.177 18.029 1.00 28.72 470 GLU X O 1
ATOM 3597 N N . PRO A 1 471 ? 77.459 10.654 17.324 1.00 28.93 471 PRO X N 1
ATOM 3598 C CA . PRO A 1 471 ? 76.932 11.567 16.304 1.00 29.37 471 PRO X CA 1
ATOM 3599 C C . PRO A 1 471 ? 76.148 10.785 15.245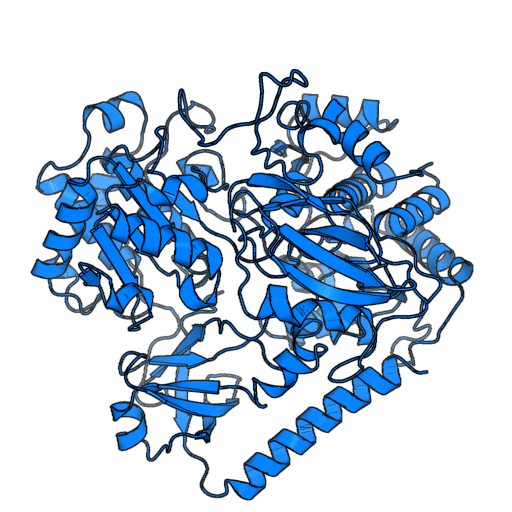 1.00 29.07 471 PRO X C 1
ATOM 3600 O O . PRO A 1 471 ? 76.523 9.666 14.907 1.00 28.76 471 PRO X O 1
ATOM 3604 N N . LYS A 1 472 ? 75.068 11.365 14.746 1.00 29.25 472 LYS X N 1
ATOM 3605 C CA . LYS A 1 472 ? 74.254 10.700 13.745 1.00 29.94 472 LYS X CA 1
ATOM 3606 C C . LYS A 1 472 ? 74.848 10.825 12.346 1.00 29.04 472 LYS X C 1
ATOM 3607 O O . LYS A 1 472 ? 74.527 10.043 11.452 1.00 29.67 472 LYS X O 1
ATOM 3613 N N . TRP A 1 473 ? 75.705 11.811 12.150 1.00 27.83 473 TRP X N 1
ATOM 3614 C CA . TRP A 1 473 ? 76.346 11.998 10.875 1.00 26.89 473 TRP X CA 1
ATOM 3615 C C . TRP A 1 473 ? 77.824 11.743 11.040 1.00 25.21 473 TRP X C 1
ATOM 3616 O O . TRP A 1 473 ? 78.326 11.589 12.163 1.00 24.38 473 TRP X O 1
ATOM 3627 N N . ASP A 1 474 ? 78.487 11.685 9.890 1.00 23.34 474 ASP X N 1
ATOM 3628 C CA . ASP A 1 474 ? 79.926 11.550 9.770 1.00 22.14 474 ASP X CA 1
ATOM 3629 C C . ASP A 1 474 ? 80.642 12.826 10.260 1.00 21.89 474 ASP X C 1
ATOM 3630 O O . ASP A 1 474 ? 81.073 13.678 9.473 1.00 20.97 474 ASP X O 1
ATOM 3635 N N . LEU A 1 475 ? 80.764 12.923 11.579 1.00 21.28 475 LEU X N 1
ATOM 3636 C CA . LEU A 1 475 ? 81.448 14.018 12.227 1.00 20.86 475 LEU X CA 1
ATOM 3637 C C . LEU A 1 475 ? 82.776 13.544 12.816 1.00 20.82 475 LEU X C 1
ATOM 3638 O O . LEU A 1 475 ? 82.963 12.370 13.122 1.00 20.12 475 LEU X O 1
ATOM 3643 N N . LYS A 1 476 ? 83.699 14.490 12.919 1.00 21.06 476 LYS X N 1
ATOM 3644 C CA . LYS A 1 476 ? 84.965 14.327 13.602 1.00 21.39 476 LYS X CA 1
ATOM 3645 C C . LYS A 1 476 ? 84.985 15.308 14.768 1.00 21.57 476 LYS X C 1
ATOM 3646 O O . LYS A 1 476 ? 84.357 16.387 14.715 1.00 22.30 476 LYS X O 1
ATOM 3652 N N . THR A 1 477 ? 85.709 14.952 15.821 1.00 21.30 477 THR X N 1
ATOM 3653 C CA . THR A 1 477 ? 85.953 15.895 16.897 1.00 20.61 477 THR X CA 1
ATOM 3654 C C . THR A 1 477 ? 86.863 17.020 16.375 1.00 20.74 477 THR X C 1
ATOM 3655 O O . THR A 1 477 ? 87.583 16.840 15.389 1.00 20.89 477 THR X O 1
ATOM 3659 N N . ASP A 1 478 ? 86.831 18.168 17.037 1.00 20.04 478 ASP X N 1
ATOM 3660 C CA . ASP A 1 478 ? 87.624 19.292 16.602 1.00 19.86 478 ASP X CA 1
ATOM 3661 C C . ASP A 1 478 ? 89.103 18.914 16.513 1.00 19.95 478 ASP X C 1
ATOM 3662 O O . ASP A 1 478 ? 89.783 19.295 15.562 1.00 17.84 478 ASP X O 1
ATOM 3667 N N . TRP A 1 479 ? 89.578 18.148 17.497 1.00 20.36 479 TRP X N 1
ATOM 3668 C CA . TRP A 1 479 ? 90.995 17.766 17.547 1.00 20.38 479 TRP X CA 1
ATOM 3669 C C . TRP A 1 479 ? 91.346 16.715 16.493 1.00 20.15 479 TRP X C 1
ATOM 3670 O O . TRP A 1 479 ? 92.457 16.699 16.015 1.00 20.21 479 TRP X O 1
ATOM 3681 N N . GLN A 1 480 ? 90.396 15.852 16.133 1.00 20.53 480 GLN X N 1
ATOM 3682 C CA . GLN A 1 480 ? 90.548 14.967 14.977 1.00 20.65 480 GLN X CA 1
ATOM 3683 C C . GLN A 1 480 ? 90.758 15.768 13.692 1.00 20.33 480 GLN X C 1
ATOM 3684 O O . GLN A 1 480 ? 91.622 15.454 12.892 1.00 19.77 480 GLN X O 1
ATOM 3690 N N . ILE A 1 481 ? 89.975 16.824 13.521 1.00 20.32 481 ILE X N 1
ATOM 3691 C CA . ILE A 1 481 ? 90.050 17.641 12.315 1.00 20.43 481 ILE X CA 1
ATOM 3692 C C . ILE A 1 481 ? 91.411 18.334 12.187 1.00 20.37 481 ILE X C 1
ATOM 3693 O O . ILE A 1 481 ? 92.065 18.282 11.139 1.00 20.04 481 ILE X O 1
ATOM 3698 N N . ILE A 1 482 ? 91.828 18.971 13.272 1.00 20.29 482 ILE X N 1
ATOM 3699 C CA . ILE A 1 482 ? 93.077 19.696 13.317 1.00 20.52 482 ILE X CA 1
ATOM 3700 C C . ILE A 1 482 ? 94.258 18.729 13.078 1.00 20.47 482 ILE X C 1
ATOM 3701 O O . ILE A 1 482 ? 95.133 18.989 12.246 1.00 20.72 482 ILE X O 1
ATOM 3706 N N . SER A 1 483 ? 94.272 17.637 13.826 1.00 20.46 483 SER X N 1
ATOM 3707 C CA . SER A 1 483 ? 95.282 16.573 13.687 1.00 21.05 483 SER X CA 1
ATOM 3708 C C . SER A 1 483 ? 95.430 16.045 12.255 1.00 21.02 483 SER X C 1
ATOM 3709 O O . SER A 1 483 ? 96.549 15.799 11.778 1.00 20.98 483 SER X O 1
ATOM 3712 N N . GLU A 1 484 ? 94.308 15.873 11.573 1.00 20.53 484 GLU X N 1
ATOM 3713 C CA . GLU A 1 484 ? 94.347 15.388 10.205 1.00 20.91 484 GLU X CA 1
ATOM 3714 C C . GLU A 1 484 ? 94.872 16.415 9.223 1.00 20.55 484 GLU X C 1
ATOM 3715 O O . GLU A 1 484 ? 95.588 16.071 8.277 1.00 20.99 484 GLU X O 1
ATOM 3721 N N . ILE A 1 485 ? 94.525 17.680 9.457 1.00 20.11 485 ILE X N 1
ATOM 3722 C CA . ILE A 1 485 ? 95.057 18.781 8.674 1.00 19.55 485 ILE X CA 1
ATOM 3723 C C . ILE A 1 485 ? 96.570 18.858 8.909 1.00 19.23 485 ILE X C 1
ATOM 3724 O O . ILE A 1 485 ? 97.348 18.995 7.985 1.00 18.72 485 ILE X O 1
ATOM 3729 N N . ALA A 1 486 ? 96.956 18.764 10.174 1.00 19.40 486 ALA X N 1
ATOM 3730 C CA . ALA A 1 486 ? 98.342 18.781 10.601 1.00 18.72 486 ALA X CA 1
ATOM 3731 C C . ALA A 1 486 ? 99.158 17.699 9.918 1.00 18.30 486 ALA X C 1
ATOM 3732 O O . ALA A 1 486 ? 100.237 17.966 9.405 1.00 18.84 486 ALA X O 1
ATOM 3734 N N . THR A 1 487 ? 98.624 16.485 9.885 1.00 18.17 487 THR X N 1
ATOM 3735 C CA . THR A 1 487 ? 99.287 15.355 9.233 1.00 18.45 487 THR X CA 1
ATOM 3736 C C . THR A 1 487 ? 99.394 15.548 7.720 1.00 18.81 487 THR X C 1
ATOM 3737 O O . THR A 1 487 ? 100.434 15.253 7.136 1.00 19.04 487 THR X O 1
ATOM 3741 N N . ARG A 1 488 ? 98.337 16.071 7.102 1.00 19.39 488 ARG X N 1
ATOM 3742 C CA . ARG A 1 488 ? 98.323 16.341 5.663 1.00 19.63 488 ARG X CA 1
ATOM 3743 C C . ARG A 1 488 ? 99.232 17.493 5.291 1.00 19.99 488 ARG X C 1
ATOM 3744 O O . ARG A 1 488 ? 99.594 17.625 4.128 1.00 20.16 488 ARG X O 1
ATOM 3752 N N . MET A 1 489 ? 99.585 18.323 6.276 1.00 20.37 489 MET X N 1
ATOM 3753 C CA . MET A 1 489 ? 100.577 19.392 6.107 1.00 20.00 489 MET X CA 1
ATOM 3754 C C . MET A 1 489 ? 102.009 18.947 6.404 1.00 19.95 489 MET X C 1
ATOM 3755 O O . MET A 1 489 ? 102.925 19.760 6.338 1.00 19.90 489 MET X O 1
ATOM 3760 N N . GLY A 1 490 ? 102.190 17.667 6.737 1.00 20.04 490 GLY X N 1
ATOM 3761 C CA . GLY A 1 490 ? 103.517 17.055 6.912 1.00 19.66 490 GLY X CA 1
ATOM 3762 C C . GLY A 1 490 ? 103.946 16.862 8.362 1.00 19.68 490 GLY X C 1
ATOM 3763 O O . GLY A 1 490 ? 105.088 16.512 8.641 1.00 20.14 490 GLY X O 1
ATOM 3764 N N . TYR A 1 491 ? 103.052 17.129 9.298 1.00 19.44 491 TYR X N 1
ATOM 3765 C CA . TYR A 1 491 ? 103.390 17.009 10.692 1.00 19.26 491 TYR X CA 1
ATOM 3766 C C . TYR A 1 491 ? 102.552 15.881 11.307 1.00 19.13 491 TYR X C 1
ATOM 3767 O O . TYR A 1 491 ? 101.348 16.037 11.473 1.00 18.57 491 TYR X O 1
ATOM 3776 N N . PRO A 1 492 ? 103.184 14.730 11.625 1.00 19.44 492 PRO X N 1
ATOM 3777 C CA . PRO A 1 492 ? 102.398 13.605 12.138 1.00 19.41 492 PRO X CA 1
ATOM 3778 C C . PRO A 1 492 ? 101.665 13.941 13.437 1.00 20.08 492 PRO X C 1
ATOM 3779 O O . PRO A 1 492 ? 102.290 14.251 14.459 1.00 20.31 492 PRO X O 1
ATOM 3783 N N . MET A 1 493 ? 100.339 13.898 13.386 1.00 21.13 493 MET X N 1
ATOM 3784 C CA . MET A 1 493 ? 99.537 14.097 14.568 1.00 22.13 493 MET X CA 1
ATOM 3785 C C . MET A 1 493 ? 98.292 13.238 14.544 1.00 21.30 493 MET X C 1
ATOM 3786 O O . MET A 1 493 ? 97.494 13.287 13.614 1.00 21.44 493 MET X O 1
ATOM 3791 N N . HIS A 1 494 ? 98.138 12.428 15.577 1.00 20.77 494 HIS X N 1
ATOM 3792 C CA . HIS A 1 494 ? 96.903 11.735 15.779 1.00 20.82 494 HIS X CA 1
ATOM 3793 C C . HIS A 1 494 ? 96.769 11.374 17.244 1.00 20.46 494 HIS X C 1
ATOM 3794 O O . HIS A 1 494 ? 97.772 11.168 17.944 1.00 19.04 494 HIS X O 1
ATOM 3801 N N . TYR A 1 495 ? 95.513 11.320 17.686 1.00 19.71 495 TYR X N 1
ATOM 3802 C CA . TYR A 1 495 ? 95.171 10.869 19.013 1.00 19.82 495 TYR X CA 1
ATOM 3803 C C . TYR A 1 495 ? 94.032 9.886 18.926 1.00 20.03 495 TYR X C 1
ATOM 3804 O O . TYR A 1 495 ? 93.133 10.012 18.078 1.00 20.25 495 TYR X O 1
ATOM 3813 N N . ASN A 1 496 ? 94.081 8.891 19.799 1.00 20.13 496 ASN X N 1
ATOM 3814 C CA . ASN A 1 496 ? 93.026 7.887 19.864 1.00 20.48 496 ASN X CA 1
ATOM 3815 C C . ASN A 1 496 ? 91.911 8.317 20.774 1.00 20.59 496 ASN X C 1
ATOM 3816 O O . ASN A 1 496 ? 90.808 7.804 20.679 1.00 20.37 496 ASN X O 1
ATOM 3821 N N . ASN A 1 497 ? 92.211 9.260 21.661 1.00 20.79 497 ASN X N 1
ATOM 3822 C CA . ASN A 1 497 ? 91.227 9.752 22.602 1.00 21.11 497 ASN X CA 1
ATOM 3823 C C . ASN A 1 497 ? 91.725 11.035 23.260 1.00 20.57 497 ASN X C 1
ATOM 3824 O O . ASN A 1 497 ? 92.888 11.384 23.111 1.00 21.26 497 ASN X O 1
ATOM 3829 N N . THR A 1 498 ? 90.839 11.743 23.953 1.00 19.95 498 THR X N 1
ATOM 3830 C CA . THR A 1 498 ? 91.201 12.983 24.651 1.00 20.28 498 THR X CA 1
ATOM 3831 C C . THR A 1 498 ? 92.192 12.750 25.806 1.00 20.37 498 THR X C 1
ATOM 3832 O O . THR A 1 498 ? 93.002 13.613 26.118 1.00 20.35 498 THR X O 1
ATOM 3836 N N . GLN A 1 499 ? 92.169 11.579 26.420 1.00 20.58 499 GLN X N 1
ATOM 3837 C CA . GLN A 1 499 ? 93.164 11.310 27.462 1.00 20.53 499 GLN X CA 1
ATOM 3838 C C . GLN A 1 499 ? 94.591 11.373 26.950 1.00 20.64 499 GLN X C 1
ATOM 3839 O O . GLN A 1 499 ? 95.482 11.836 27.671 1.00 20.87 499 GLN X O 1
ATOM 3845 N N . GLU A 1 500 ? 94.804 10.953 25.704 1.00 20.76 500 GLU X N 1
ATOM 3846 C CA . GLU A 1 500 ? 96.141 11.014 25.109 1.00 21.14 500 GLU X CA 1
ATOM 3847 C C . GLU A 1 500 ? 96.600 12.460 24.996 1.00 20.73 500 GLU X C 1
ATOM 3848 O O . GLU A 1 500 ? 97.744 12.769 25.326 1.00 20.88 500 GLU X O 1
ATOM 3854 N N . ILE A 1 501 ? 95.700 13.325 24.536 1.00 20.30 501 ILE X N 1
ATOM 3855 C CA . ILE A 1 501 ? 95.987 14.756 24.398 1.00 20.73 501 ILE X CA 1
ATOM 3856 C C . ILE A 1 501 ? 96.223 15.385 25.772 1.00 21.40 501 ILE X C 1
ATOM 3857 O O . ILE A 1 501 ? 97.160 16.139 25.958 1.00 21.53 501 ILE X O 1
ATOM 3862 N N . TRP A 1 502 ? 95.339 15.065 26.716 1.00 21.79 502 TRP X N 1
ATOM 3863 C CA . TRP A 1 502 ? 95.422 15.596 28.063 1.00 21.71 502 TRP X CA 1
ATOM 3864 C C . TRP A 1 502 ? 96.694 15.180 28.768 1.00 21.75 502 TRP X C 1
ATOM 3865 O O . TRP A 1 502 ? 97.291 15.975 29.476 1.00 21.77 502 TRP X O 1
ATOM 3876 N N . ASP A 1 503 ? 97.090 13.919 28.595 1.00 23.01 503 ASP X N 1
ATOM 3877 C CA . ASP A 1 503 ? 98.319 13.380 29.219 1.00 22.41 503 ASP X CA 1
ATOM 3878 C C . ASP A 1 503 ? 99.606 14.024 28.642 1.00 22.38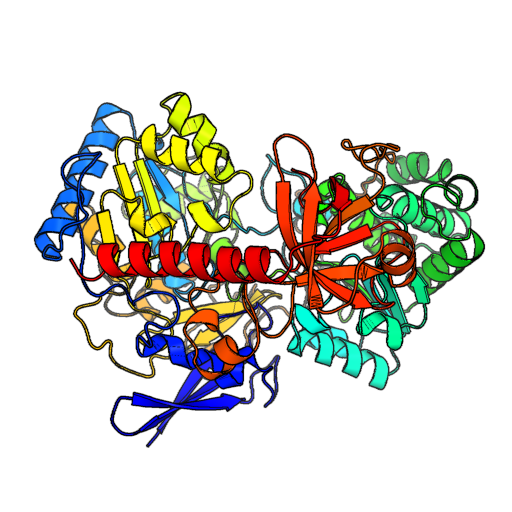 503 ASP X C 1
ATOM 3879 O O . ASP A 1 503 ? 100.609 14.234 29.347 1.00 23.18 503 ASP X O 1
ATOM 3884 N N . GLU A 1 504 ? 99.591 14.310 27.350 1.00 21.98 504 GLU X N 1
ATOM 3885 C CA . GLU A 1 504 ? 100.691 15.024 26.705 1.00 21.39 504 GLU X CA 1
ATOM 3886 C C . GLU A 1 504 ? 100.880 16.437 27.304 1.00 21.55 504 GLU X C 1
ATOM 3887 O O . GLU A 1 504 ? 102.000 16.843 27.647 1.00 20.63 504 GLU X O 1
ATOM 3893 N N . LEU A 1 505 ? 99.791 17.193 27.422 1.00 21.15 505 LEU X N 1
ATOM 3894 C CA . LEU A 1 505 ? 99.892 18.544 27.970 1.00 21.36 505 LEU X CA 1
ATOM 3895 C C . LEU A 1 505 ? 100.224 18.512 29.463 1.00 21.65 505 LEU X C 1
ATOM 3896 O O . LEU A 1 505 ? 100.974 19.338 29.952 1.00 22.42 505 LEU X O 1
ATOM 3901 N N . ARG A 1 506 ? 99.686 17.545 30.188 1.00 21.93 506 ARG X N 1
ATOM 3902 C CA . ARG A 1 506 ? 100.080 17.332 31.568 1.00 21.88 506 ARG X CA 1
ATOM 3903 C C . ARG A 1 506 ? 101.598 17.278 31.720 1.00 22.33 506 ARG X C 1
ATOM 3904 O O . ARG A 1 506 ? 102.157 17.960 32.569 1.00 23.23 506 ARG X O 1
ATOM 3912 N N . HIS A 1 507 ? 102.264 16.472 30.892 1.00 22.51 507 HIS X N 1
ATOM 3913 C CA . HIS A 1 507 ? 103.721 16.315 30.960 1.00 22.56 507 HIS X CA 1
ATOM 3914 C C . HIS A 1 507 ? 104.518 17.558 30.525 1.00 22.88 507 HIS X C 1
ATOM 3915 O O . HIS A 1 507 ? 105.722 17.657 30.793 1.00 22.28 507 HIS X O 1
ATOM 3922 N N . LEU A 1 508 ? 103.835 18.497 29.867 1.00 23.08 508 LEU X N 1
ATOM 3923 C CA . LEU A 1 508 ? 104.420 19.765 29.441 1.00 22.92 508 LEU X CA 1
ATOM 3924 C C . LEU A 1 508 ? 104.032 20.965 30.334 1.00 22.95 508 LEU X C 1
ATOM 3925 O O . LEU A 1 508 ? 104.631 22.031 30.221 1.00 23.19 508 LEU X O 1
ATOM 3930 N N . CYS A 1 509 ? 103.055 20.777 31.217 1.00 23.21 509 CYS X N 1
ATOM 3931 C CA . CYS A 1 509 ? 102.511 21.845 32.063 1.00 23.39 509 CYS X CA 1
ATOM 3932 C C . CYS A 1 509 ? 102.572 21.484 33.548 1.00 23.70 509 CYS X C 1
ATOM 3933 O O . CYS A 1 509 ? 101.664 20.799 34.063 1.00 23.71 509 CYS X O 1
ATOM 3936 N N . PRO A 1 510 ? 103.640 21.928 34.244 1.00 23.51 510 PRO X N 1
ATOM 3937 C CA . PRO A 1 510 ? 103.808 21.588 35.650 1.00 23.75 510 PRO X CA 1
ATOM 3938 C C . PRO A 1 510 ? 102.608 21.901 36.546 1.00 23.78 510 PRO X C 1
ATOM 3939 O O . PRO A 1 510 ? 102.370 21.184 37.513 1.00 24.30 510 PRO X O 1
ATOM 3943 N N . ASP A 1 511 ? 101.852 22.946 36.231 1.00 24.45 511 ASP X N 1
ATOM 3944 C CA . ASP A 1 511 ? 100.686 23.315 37.037 1.00 24.44 511 ASP X CA 1
ATOM 3945 C C . ASP A 1 511 ? 99.431 22.507 36.737 1.00 24.36 511 ASP X C 1
ATOM 3946 O O . ASP A 1 511 ? 98.432 22.633 37.461 1.00 24.81 511 ASP X O 1
ATOM 3951 N N . PHE A 1 512 ? 99.460 21.703 35.673 1.00 24.01 512 PHE X N 1
ATOM 3952 C CA . PHE A 1 512 ? 98.354 20.800 35.351 1.00 23.90 512 PHE X CA 1
ATOM 3953 C C . PHE A 1 512 ? 98.714 19.315 35.521 1.00 23.77 512 PHE X C 1
ATOM 3954 O O . PHE A 1 512 ? 97.848 18.456 35.431 1.00 23.98 512 PHE X O 1
ATOM 3962 N N . TYR A 1 513 ? 99.986 19.010 35.765 1.00 23.76 513 TYR X N 1
ATOM 3963 C CA . TYR A 1 513 ? 100.491 17.636 35.703 1.00 23.15 513 TYR X CA 1
ATOM 3964 C C . TYR A 1 513 ? 99.758 16.659 36.640 1.00 23.07 513 TYR X C 1
ATOM 3965 O O . TYR A 1 513 ? 99.507 15.500 36.292 1.00 22.82 513 TYR X O 1
ATOM 3974 N N . GLY A 1 514 ? 99.374 17.130 37.814 1.00 22.74 514 GLY X N 1
ATOM 3975 C CA . GLY A 1 514 ? 98.701 16.279 38.778 1.00 22.63 514 GLY X CA 1
ATOM 3976 C C . GLY A 1 514 ? 97.251 15.940 38.489 1.00 22.30 514 GLY X C 1
ATOM 3977 O O . GLY A 1 514 ? 96.689 15.042 39.106 1.00 21.95 514 GLY X O 1
ATOM 3978 N N . ALA A 1 515 ? 96.646 16.672 37.561 1.00 22.75 515 ALA X N 1
ATOM 3979 C CA . ALA A 1 515 ? 95.228 16.565 37.265 1.00 22.62 515 ALA X CA 1
ATOM 3980 C C . ALA A 1 515 ? 95.023 15.499 36.215 1.00 22.62 515 ALA X C 1
ATOM 3981 O O . ALA A 1 515 ? 94.656 15.778 35.087 1.00 23.07 515 ALA X O 1
ATOM 3983 N N . THR A 1 516 ? 95.266 14.258 36.599 1.00 23.24 516 THR X N 1
ATOM 3984 C CA . THR A 1 516 ? 94.978 13.106 35.751 1.00 23.28 516 THR X CA 1
ATOM 3985 C C . THR A 1 516 ? 93.455 12.939 35.549 1.00 23.56 516 THR X C 1
ATOM 3986 O O . THR A 1 516 ? 92.669 13.420 36.359 1.00 23.55 516 THR X O 1
ATOM 3990 N N . TYR A 1 517 ? 93.062 12.272 34.458 1.00 23.83 517 TYR X N 1
ATOM 3991 C CA . TYR A 1 517 ? 91.681 11.773 34.244 1.00 23.94 517 TYR X CA 1
ATOM 3992 C C . TYR A 1 517 ? 91.042 11.015 35.418 1.00 24.37 517 TYR X C 1
ATOM 3993 O O . TYR A 1 517 ? 89.850 11.178 35.706 1.00 24.55 517 TYR X O 1
ATOM 4002 N N . GLU A 1 518 ? 91.832 10.168 36.060 1.00 25.10 518 GLU X N 1
ATOM 4003 C CA . GLU A 1 518 ? 91.405 9.361 37.201 1.00 25.32 518 GLU X CA 1
ATOM 4004 C C . GLU A 1 518 ? 91.086 10.271 38.381 1.00 24.95 518 GLU X C 1
ATOM 4005 O O . GLU A 1 518 ? 90.111 10.075 39.070 1.00 25.21 518 GLU X O 1
ATOM 4011 N N . LYS A 1 519 ? 91.903 11.287 38.611 1.00 24.87 519 LYS X N 1
ATOM 4012 C CA . LYS A 1 519 ? 91.635 12.211 39.707 1.00 24.81 519 LYS X CA 1
ATOM 4013 C C . LYS A 1 519 ? 90.367 13.041 39.437 1.00 25.13 519 LYS X C 1
ATOM 4014 O O . LYS A 1 519 ? 89.553 13.247 40.333 1.00 25.19 519 LYS X O 1
ATOM 4020 N N . MET A 1 520 ? 90.190 13.511 38.205 1.00 25.05 520 MET X N 1
ATOM 4021 C CA . MET A 1 520 ? 88.971 14.219 37.856 1.00 25.19 520 MET X CA 1
ATOM 4022 C C . MET A 1 520 ? 87.729 13.312 37.891 1.00 25.18 520 MET X C 1
ATOM 4023 O O . MET A 1 520 ? 86.686 13.687 38.451 1.00 26.12 520 MET X O 1
ATOM 4028 N N . GLY A 1 521 ? 87.822 12.127 37.306 1.00 25.05 521 GLY X N 1
ATOM 4029 C CA . GLY A 1 521 ? 86.696 11.189 37.294 1.00 25.24 521 GLY X CA 1
ATOM 4030 C C . GLY A 1 521 ? 85.367 11.809 36.874 1.00 25.16 521 GLY X C 1
ATOM 4031 O O . GLY A 1 521 ? 85.339 12.818 36.185 1.00 25.12 521 GLY X O 1
ATOM 4032 N N . GLU A 1 522 ? 84.266 11.206 37.312 1.00 25.16 522 GLU X N 1
ATOM 4033 C CA . GLU A 1 522 ? 82.920 11.641 36.932 1.00 25.46 522 GLU X CA 1
ATOM 4034 C C . GLU A 1 522 ? 82.459 12.909 37.666 1.00 24.88 522 GLU X C 1
ATOM 4035 O O . GLU A 1 522 ? 81.717 13.721 37.099 1.00 24.69 522 GLU X O 1
ATOM 4041 N N . LEU A 1 523 ? 82.899 13.070 38.914 1.00 24.11 523 LEU X N 1
ATOM 4042 C CA . LEU A 1 523 ? 82.423 14.136 39.775 1.00 23.67 523 LEU X CA 1
ATOM 4043 C C . LEU A 1 523 ? 83.509 14.997 40.422 1.00 23.63 523 LEU X C 1
ATOM 4044 O O . LEU A 1 523 ? 83.183 15.944 41.139 1.00 24.86 523 LEU X O 1
ATOM 4049 N N . GLY A 1 524 ? 84.783 14.695 40.179 1.00 23.49 524 GLY X N 1
ATOM 4050 C CA . GLY A 1 524 ? 85.880 15.464 40.743 1.00 23.12 524 GLY X CA 1
ATOM 4051 C C . GLY A 1 524 ? 85.986 16.845 40.117 1.00 22.72 524 GLY X C 1
ATOM 4052 O O . GLY A 1 524 ? 85.678 17.013 38.946 1.00 23.13 524 GLY X O 1
ATOM 4053 N N . PHE A 1 525 ? 86.440 17.808 40.917 1.00 22.26 525 PHE X N 1
ATOM 4054 C CA . PHE A 1 525 ? 86.598 19.222 40.534 1.00 22.46 525 PHE X CA 1
ATOM 4055 C C . PHE A 1 525 ? 88.022 19.641 40.911 1.00 22.03 525 PHE X C 1
ATOM 4056 O O . PHE A 1 525 ? 88.327 19.839 42.078 1.00 22.42 525 PHE X O 1
ATOM 4064 N N . ILE A 1 526 ? 88.920 19.744 39.943 1.00 21.81 526 ILE X N 1
ATOM 4065 C CA . ILE A 1 526 ? 90.353 19.882 40.298 1.00 21.58 526 ILE X CA 1
ATOM 4066 C C . ILE A 1 526 ? 90.851 21.226 39.858 1.00 20.66 526 ILE X C 1
ATOM 4067 O O . ILE A 1 526 ? 91.101 21.439 38.698 1.00 20.98 526 ILE X O 1
ATOM 4072 N N . GLN A 1 527 ? 90.970 22.151 40.791 1.00 21.01 527 GLN X N 1
ATOM 4073 C CA . GLN A 1 527 ? 91.421 23.503 40.452 1.00 21.19 527 GLN X CA 1
ATOM 4074 C C . GLN A 1 527 ? 92.919 23.498 40.331 1.00 21.68 527 GLN X C 1
ATOM 4075 O O . GLN A 1 527 ? 93.602 22.923 41.174 1.00 22.34 527 GLN X O 1
ATOM 4081 N N . TRP A 1 528 ? 93.420 24.137 39.290 1.00 22.16 528 TRP X N 1
ATOM 4082 C CA . TRP A 1 528 ? 94.854 24.256 39.097 1.00 22.79 528 TRP X CA 1
ATOM 4083 C C . TRP A 1 528 ? 95.339 25.478 39.856 1.00 23.13 528 TRP X C 1
ATOM 4084 O O . TRP A 1 528 ? 94.557 26.406 40.068 1.00 23.48 528 TRP X O 1
ATOM 4095 N N . PRO A 1 529 ? 96.623 25.493 40.254 1.00 23.16 529 PRO X N 1
ATOM 4096 C CA . PRO A 1 529 ? 97.630 24.432 40.101 1.00 23.28 529 PRO X CA 1
ATOM 4097 C C . PRO A 1 529 ? 97.334 23.089 40.782 1.00 23.20 529 PRO X C 1
ATOM 4098 O O . PRO A 1 529 ? 96.851 23.030 41.905 1.00 22.33 529 PRO X O 1
ATOM 4102 N N . CYS A 1 530 ? 97.617 22.017 40.053 1.00 23.69 530 CYS X N 1
ATOM 4103 C CA . CYS A 1 530 ? 97.621 20.673 40.597 1.00 24.35 530 CYS X CA 1
ATOM 4104 C C . CYS A 1 530 ? 98.880 20.029 40.031 1.00 24.56 530 CYS X C 1
ATOM 4105 O O . CYS A 1 530 ? 98.950 19.713 38.841 1.00 24.10 530 CYS X O 1
ATOM 4108 N N . ARG A 1 531 ? 99.877 19.855 40.896 1.00 25.82 531 ARG X N 1
ATOM 4109 C CA . ARG A 1 531 ? 101.264 19.592 40.474 1.00 26.56 531 ARG X CA 1
ATOM 4110 C C . ARG A 1 531 ? 101.722 18.139 40.606 1.00 26.97 531 ARG X C 1
ATOM 4111 O O . ARG A 1 531 ? 102.630 17.694 39.887 1.00 26.42 531 ARG X O 1
ATOM 4119 N N . ASP A 1 532 ? 101.116 17.426 41.550 1.00 27.40 532 ASP X N 1
ATOM 4120 C CA . ASP A 1 532 ? 101.458 16.051 41.854 1.00 27.95 532 ASP X CA 1
ATOM 4121 C C . ASP A 1 532 ? 100.279 15.155 41.489 1.00 28.06 532 ASP X C 1
ATOM 4122 O O . ASP A 1 532 ? 99.132 15.444 41.878 1.00 27.31 532 ASP X O 1
ATOM 4127 N N . THR A 1 533 ? 100.569 14.054 40.785 1.00 27.93 533 THR X N 1
ATOM 4128 C CA . THR A 1 533 ? 99.561 13.047 40.418 1.00 27.87 533 THR X CA 1
ATOM 4129 C C . THR A 1 533 ? 98.986 12.315 41.635 1.00 27.84 533 THR X C 1
ATOM 4130 O O . THR A 1 533 ? 97.904 11.729 41.567 1.00 27.23 533 THR X O 1
ATOM 4134 N N . SER A 1 534 ? 99.720 12.335 42.741 1.00 28.55 534 SER X N 1
ATOM 4135 C CA . SER A 1 534 ? 99.249 11.751 43.994 1.00 29.21 534 SER X CA 1
ATOM 4136 C C . SER A 1 534 ? 97.867 12.279 44.336 1.00 29.40 534 SER X C 1
ATOM 4137 O O . SER A 1 534 ? 97.584 13.465 44.146 1.00 29.62 534 SER X O 1
ATOM 4140 N N . ASP A 1 535 ? 97.008 11.412 44.858 1.00 29.78 535 ASP X N 1
ATOM 4141 C CA . ASP A 1 535 ? 95.644 11.820 45.225 1.00 30.22 535 ASP X CA 1
ATOM 4142 C C . ASP A 1 535 ? 95.674 12.805 46.432 1.00 29.98 535 ASP X C 1
ATOM 4143 O O . ASP A 1 535 ? 94.662 13.411 46.789 1.00 29.75 535 ASP X O 1
ATOM 4148 N N . ALA A 1 536 ? 96.854 12.971 47.035 1.00 29.65 536 ALA X N 1
ATOM 4149 C CA . ALA A 1 536 ? 97.102 14.009 48.045 1.00 29.28 536 ALA X CA 1
ATOM 4150 C C . ALA A 1 536 ? 96.941 15.423 47.498 1.00 28.50 536 ALA X C 1
ATOM 4151 O O . ALA A 1 536 ? 96.604 16.354 48.233 1.00 29.29 536 ALA X O 1
ATOM 4153 N N . ASP A 1 537 ? 97.208 15.597 46.212 1.00 27.02 537 ASP X N 1
ATOM 4154 C CA . ASP A 1 537 ? 97.086 16.897 45.588 1.00 25.66 537 ASP X CA 1
ATOM 4155 C C . ASP A 1 537 ? 95.771 16.948 44.789 1.00 25.23 537 ASP X C 1
ATOM 4156 O O . ASP A 1 537 ? 95.648 16.340 43.724 1.00 24.00 537 ASP X O 1
ATOM 4161 N N . GLN A 1 538 ? 94.794 17.663 45.352 1.00 24.83 538 GLN X N 1
ATOM 4162 C CA . GLN A 1 538 ? 93.469 17.807 44.761 1.00 24.90 538 GLN X CA 1
ATOM 4163 C C . GLN A 1 538 ? 93.260 19.191 44.163 1.00 24.14 538 GLN X C 1
ATOM 4164 O O . GLN A 1 538 ? 92.138 19.561 43.828 1.00 24.35 538 GLN X O 1
ATOM 4170 N N . GLY A 1 539 ? 94.345 19.940 44.016 1.00 23.22 539 GLY X N 1
ATOM 4171 C CA . GLY A 1 539 ? 94.295 21.254 43.417 1.00 23.13 539 GLY X CA 1
ATOM 4172 C C . GLY A 1 539 ? 94.441 22.414 44.391 1.00 23.05 539 GLY X C 1
ATOM 4173 O O . GLY A 1 539 ? 94.707 22.237 45.570 1.00 23.04 539 GLY X O 1
ATOM 4174 N N . THR A 1 540 ? 94.248 23.614 43.876 1.00 22.63 540 THR X N 1
ATOM 4175 C CA . THR A 1 540 ? 94.430 24.820 44.645 1.00 22.45 540 THR X CA 1
ATOM 4176 C C . THR A 1 540 ? 93.096 25.539 44.694 1.00 21.87 540 THR X C 1
ATOM 4177 O O . THR A 1 540 ? 92.607 25.997 43.674 1.00 21.56 540 THR X O 1
ATOM 4181 N N . SER A 1 541 ? 92.499 25.614 45.875 1.00 21.76 541 SER X N 1
ATOM 4182 C CA . SER A 1 541 ? 91.248 26.329 46.028 1.00 21.95 541 SER X CA 1
ATOM 4183 C C . SER A 1 541 ? 91.456 27.819 45.763 1.00 21.90 541 SER X C 1
ATOM 4184 O O . SER A 1 541 ? 90.699 28.405 44.998 1.00 21.67 541 SER X O 1
ATOM 4187 N N . TYR A 1 542 ? 92.476 28.418 46.380 1.00 22.26 542 TYR X N 1
ATOM 4188 C CA . TYR A 1 542 ? 92.744 29.847 46.196 1.00 22.53 542 TYR X CA 1
ATOM 4189 C C . TYR A 1 542 ? 94.223 30.143 45.943 1.00 23.52 542 TYR X C 1
ATOM 4190 O O . TYR A 1 542 ? 95.125 29.428 46.420 1.00 23.32 542 TYR X O 1
ATOM 4199 N N . LEU A 1 543 ? 94.439 31.229 45.200 1.00 23.80 543 LEU X N 1
ATOM 4200 C CA . LEU A 1 543 ? 95.747 31.661 44.775 1.00 24.23 543 LEU X CA 1
ATOM 4201 C C . LEU A 1 543 ? 96.353 32.628 45.763 1.00 24.70 543 LEU X C 1
ATOM 4202 O O . LEU A 1 543 ? 95.636 33.323 46.491 1.00 25.66 543 LEU X O 1
ATOM 4207 N N . PHE A 1 544 ? 97.682 32.676 45.743 1.00 25.16 544 PHE X N 1
ATOM 4208 C CA . PHE A 1 544 ? 98.498 33.718 46.382 1.00 25.68 544 PHE X CA 1
ATOM 4209 C C . PHE A 1 544 ? 98.679 33.548 47.890 1.00 26.11 544 PHE X C 1
ATOM 4210 O O . PHE A 1 544 ? 98.899 34.516 48.601 1.00 26.10 544 PHE X O 1
ATOM 4218 N N . LYS A 1 545 ? 98.611 32.322 48.379 1.00 27.52 545 LYS X N 1
ATOM 4219 C CA . LYS A 1 545 ? 98.808 32.067 49.809 1.00 28.13 545 LYS X CA 1
ATOM 4220 C C . LYS A 1 545 ? 100.185 32.561 50.312 1.00 28.73 545 LYS X C 1
ATOM 4221 O O . LYS A 1 545 ? 100.283 33.145 51.395 1.00 29.16 545 LYS X O 1
ATOM 4227 N N . GLU A 1 546 ? 101.237 32.340 49.528 1.00 29.06 546 GLU X N 1
ATOM 4228 C CA . GLU A 1 546 ? 102.595 32.714 49.937 1.00 29.67 546 GLU X CA 1
ATOM 4229 C C . GLU A 1 546 ? 103.078 33.999 49.258 1.00 29.49 546 GLU X C 1
ATOM 4230 O O . GLU A 1 546 ? 103.563 34.914 49.908 1.00 29.69 546 GLU X O 1
ATOM 4236 N N . LYS A 1 547 ? 102.923 34.069 47.949 1.00 29.91 547 LYS X N 1
ATOM 4237 C CA . LYS A 1 547 ? 103.314 35.254 47.189 1.00 29.94 547 LYS X CA 1
ATOM 4238 C C . LYS A 1 547 ? 102.375 35.457 46.019 1.00 29.17 547 LYS X C 1
ATOM 4239 O O . LYS A 1 547 ? 101.602 34.560 45.665 1.00 28.72 547 LYS X O 1
ATOM 4245 N N . PHE A 1 548 ? 102.481 36.616 45.382 1.00 28.60 548 PHE X N 1
ATOM 4246 C CA . PHE A 1 548 ? 101.749 36.855 44.137 1.00 28.53 548 PHE X CA 1
ATOM 4247 C C . PHE A 1 548 ? 102.542 36.337 42.949 1.00 28.62 548 PHE X C 1
ATOM 4248 O O . PHE A 1 548 ? 103.693 35.988 43.079 1.00 28.21 548 PHE X O 1
ATOM 4256 N N . ASP A 1 549 ? 101.914 36.270 41.785 1.00 29.78 549 ASP X N 1
ATOM 4257 C CA . ASP A 1 549 ? 102.589 35.741 40.592 1.00 30.25 549 ASP X CA 1
ATOM 4258 C C . ASP A 1 549 ? 103.217 36.854 39.725 1.00 30.55 549 ASP X C 1
ATOM 4259 O O . ASP A 1 549 ? 103.485 36.646 38.534 1.00 30.71 549 ASP X O 1
ATOM 4264 N N . THR A 1 550 ? 103.443 38.021 40.340 1.00 30.28 550 THR X N 1
ATOM 4265 C CA . THR A 1 550 ? 104.112 39.155 39.704 1.00 29.71 550 THR X CA 1
ATOM 4266 C C . THR A 1 550 ? 105.624 38.900 39.736 1.00 29.33 550 THR X C 1
ATOM 4267 O O . THR A 1 550 ? 106.097 38.150 40.596 1.00 29.39 550 THR X O 1
ATOM 4271 N N . PRO A 1 551 ? 106.396 39.527 38.820 1.00 28.90 551 PRO X N 1
ATOM 4272 C CA . PRO A 1 551 ? 107.843 39.258 38.775 1.00 28.55 551 PRO X CA 1
ATOM 4273 C C . PRO A 1 551 ? 108.540 39.194 40.143 1.00 28.07 551 PRO X C 1
ATOM 4274 O O . PRO A 1 551 ? 109.273 38.250 40.398 1.00 28.30 551 PRO X O 1
ATOM 4278 N N . ASN A 1 552 ? 108.285 40.156 41.023 1.00 27.78 552 ASN X N 1
ATOM 4279 C CA . ASN A 1 552 ? 108.893 40.158 42.358 1.00 27.18 552 ASN X CA 1
ATOM 4280 C C . ASN A 1 552 ? 107.953 39.695 43.470 1.00 27.00 552 ASN X C 1
ATOM 4281 O O . ASN A 1 552 ? 108.230 39.909 44.642 1.00 27.62 552 ASN X O 1
ATOM 4286 N N . GLY A 1 553 ? 106.832 39.084 43.107 1.00 26.68 553 GLY X N 1
ATOM 4287 C CA . GLY A 1 553 ? 105.913 38.496 44.085 1.00 26.23 553 GLY X CA 1
ATOM 4288 C C . GLY A 1 553 ? 105.084 39.448 44.944 1.00 25.84 553 GLY X C 1
ATOM 4289 O O . GLY A 1 553 ? 104.318 38.998 45.816 1.00 25.29 553 GLY X O 1
ATOM 4290 N N . LEU A 1 554 ? 105.237 40.752 44.726 1.00 25.00 554 LEU X N 1
ATOM 4291 C CA . LEU A 1 554 ? 104.410 41.738 45.409 1.00 24.64 554 LEU X CA 1
ATOM 4292 C C . LEU A 1 554 ? 103.240 42.145 44.496 1.00 24.29 554 LEU X C 1
ATOM 4293 O O . LEU A 1 554 ? 103.389 42.255 43.278 1.00 24.59 554 LEU X O 1
ATOM 4298 N N . ALA A 1 555 ? 102.068 42.349 45.082 1.00 23.90 555 ALA X N 1
ATOM 4299 C CA . ALA A 1 555 ? 100.926 42.868 44.326 1.00 23.23 555 ALA X CA 1
ATOM 4300 C C . ALA A 1 555 ? 101.161 44.354 44.035 1.00 22.67 555 ALA X C 1
ATOM 4301 O O . ALA A 1 555 ? 101.819 45.057 44.795 1.00 21.19 555 ALA X O 1
ATOM 4303 N N . GLN A 1 556 ? 100.605 44.818 42.919 1.00 22.80 556 GLN X N 1
ATOM 4304 C CA . GLN A 1 556 ? 100.889 46.143 42.405 1.00 22.97 556 GLN X CA 1
ATOM 4305 C C . GLN A 1 556 ? 99.634 47.012 42.449 1.00 22.84 556 GLN X C 1
ATOM 4306 O O . GLN A 1 556 ? 98.629 46.681 41.835 1.00 22.44 556 GLN X O 1
ATOM 4312 N N . PHE A 1 557 ? 99.709 48.119 43.181 1.00 22.61 557 PHE X N 1
ATOM 4313 C CA . PHE A 1 557 ? 98.588 49.055 43.308 1.00 22.95 557 PHE X CA 1
ATOM 4314 C C . PHE A 1 557 ? 98.371 49.844 42.022 1.00 23.16 557 PHE X C 1
ATOM 4315 O O . PHE A 1 557 ? 99.328 50.187 41.306 1.00 24.17 557 PHE X O 1
ATOM 4323 N N . PHE A 1 558 ? 97.118 50.155 41.745 1.00 22.46 558 PHE X N 1
ATOM 4324 C CA . PHE A 1 558 ? 96.778 50.988 40.617 1.00 22.22 558 PHE X CA 1
ATOM 4325 C C . PHE A 1 558 ? 95.374 51.548 40.757 1.00 22.21 558 PHE X C 1
ATOM 4326 O O . PHE A 1 558 ? 94.423 50.832 41.110 1.00 22.02 558 PHE X O 1
ATOM 4334 N N . THR A 1 559 ? 95.270 52.836 40.458 1.00 21.85 559 THR X N 1
ATOM 4335 C CA . THR A 1 559 ? 94.027 53.420 40.004 1.00 21.66 559 THR X CA 1
ATOM 4336 C C . THR A 1 559 ? 94.389 54.604 39.156 1.00 21.96 559 THR X C 1
ATOM 4337 O O . THR A 1 559 ? 95.560 54.829 38.882 1.00 21.99 559 THR X O 1
ATOM 4341 N N . CYS A 1 560 ? 93.385 55.353 38.740 1.00 22.21 560 CYS X N 1
ATOM 4342 C CA . CYS A 1 560 ? 93.607 56.522 37.926 1.00 23.04 560 CYS X CA 1
ATOM 4343 C C . CYS A 1 560 ? 92.452 57.489 38.104 1.00 23.50 560 CYS X C 1
ATOM 4344 O O . CYS A 1 560 ? 91.556 57.254 38.914 1.00 23.21 560 CYS X O 1
ATOM 4347 N N . ASP A 1 561 ? 92.510 58.596 37.378 1.00 24.67 561 ASP X N 1
ATOM 4348 C CA . ASP A 1 561 ? 91.476 59.608 37.423 1.00 25.88 561 ASP X CA 1
ATOM 4349 C C . ASP A 1 561 ? 90.234 59.107 36.723 1.00 27.06 561 ASP X C 1
ATOM 4350 O O . ASP A 1 561 ? 90.310 58.316 35.782 1.00 26.40 561 ASP X O 1
ATOM 4355 N N . TRP A 1 562 ? 89.084 59.581 37.177 1.00 28.90 562 TRP X N 1
ATOM 4356 C CA . TRP A 1 562 ? 87.848 59.255 36.498 1.00 30.98 562 TRP X CA 1
ATOM 4357 C C . TRP A 1 562 ? 87.740 60.112 35.233 1.00 31.71 562 TRP X C 1
ATOM 4358 O O . TRP A 1 562 ? 88.075 61.285 35.247 1.00 31.46 562 TRP X O 1
ATOM 4369 N N . VAL A 1 563 ? 87.305 59.484 34.145 1.00 33.26 563 VAL X N 1
ATOM 4370 C CA . VAL A 1 563 ? 87.089 60.139 32.860 1.00 34.24 563 VAL X CA 1
ATOM 4371 C C . VAL A 1 563 ? 85.677 59.766 32.393 1.00 35.03 563 VAL X C 1
ATOM 4372 O O . VAL A 1 563 ? 85.359 58.577 32.249 1.00 34.95 563 VAL X O 1
ATOM 4376 N N . ALA A 1 564 ? 84.840 60.780 32.163 1.00 35.97 564 ALA X N 1
ATOM 4377 C CA . ALA A 1 564 ? 83.454 60.572 31.731 1.00 36.67 564 ALA X CA 1
ATOM 4378 C C . ALA A 1 564 ? 83.396 59.794 30.414 1.00 37.44 564 ALA X C 1
ATOM 4379 O O . ALA A 1 564 ? 84.247 59.989 29.550 1.00 37.95 564 ALA X O 1
ATOM 4381 N N . PRO A 1 565 ? 82.415 58.880 30.269 1.00 38.43 565 PRO X N 1
ATOM 4382 C CA . PRO A 1 565 ? 82.240 58.135 29.015 1.00 39.06 565 PRO X CA 1
ATOM 4383 C C . PRO A 1 565 ? 82.307 58.994 27.742 1.00 39.59 565 PRO X C 1
ATOM 4384 O O . PRO A 1 565 ? 81.819 60.119 27.736 1.00 39.51 565 PRO X O 1
ATOM 4388 N N . ILE A 1 566 ? 82.891 58.434 26.680 1.00 40.64 566 ILE X N 1
ATOM 4389 C CA . ILE A 1 566 ? 83.146 59.158 25.415 1.00 41.10 566 ILE X CA 1
ATOM 4390 C C . ILE A 1 566 ? 81.841 59.594 24.743 1.00 41.54 566 ILE X C 1
ATOM 4391 O O . ILE A 1 566 ? 81.739 60.726 24.253 1.00 41.38 566 ILE X O 1
ATOM 4396 N N . ASP A 1 567 ? 80.869 58.678 24.687 1.00 42.01 567 ASP X N 1
ATOM 4397 C CA . ASP A 1 567 ? 79.519 59.007 24.218 1.00 42.43 567 ASP X CA 1
ATOM 4398 C C . ASP A 1 567 ? 78.805 59.783 25.310 1.00 42.66 567 ASP X C 1
ATOM 4399 O O . ASP A 1 567 ? 78.276 59.184 26.248 1.00 43.02 567 ASP X O 1
ATOM 4404 N N . LYS A 1 568 ? 78.790 61.109 25.207 1.00 42.46 568 LYS X N 1
ATOM 4405 C CA . LYS A 1 568 ? 78.068 61.906 26.187 1.00 42.40 568 LYS X CA 1
ATOM 4406 C C . LYS A 1 568 ? 76.576 61.887 25.832 1.00 42.09 568 LYS X C 1
ATOM 4407 O O . LYS A 1 568 ? 76.195 61.441 24.750 1.00 41.96 568 LYS X O 1
ATOM 4413 N N . LEU A 1 569 ? 75.747 62.347 26.766 1.00 41.69 569 LEU X N 1
ATOM 4414 C CA . LEU A 1 569 ? 74.312 62.464 26.552 1.00 41.34 569 LEU X CA 1
ATOM 4415 C C . LEU A 1 569 ? 73.985 63.867 26.045 1.00 41.01 569 LEU X C 1
ATOM 4416 O O . LEU A 1 569 ? 74.735 64.827 26.269 1.00 41.07 569 LEU X O 1
ATOM 4421 N N . THR A 1 570 ? 72.843 63.960 25.375 1.00 40.49 570 THR X N 1
ATOM 4422 C CA . THR A 1 570 ? 72.355 65.191 24.784 1.00 40.06 570 THR X CA 1
ATOM 4423 C C . THR A 1 570 ? 70.836 65.207 24.928 1.00 39.85 570 THR X C 1
ATOM 4424 O O . THR A 1 570 ? 70.250 64.237 25.408 1.00 39.53 570 THR X O 1
ATOM 4428 N N . ASP A 1 571 ? 70.193 66.307 24.544 1.00 39.60 571 ASP X N 1
ATOM 4429 C CA . ASP A 1 571 ? 68.730 66.308 24.414 1.00 39.35 571 ASP X CA 1
ATOM 4430 C C . ASP A 1 571 ? 68.300 65.464 23.194 1.00 39.13 571 ASP X C 1
ATOM 4431 O O . ASP A 1 571 ? 67.187 64.935 23.162 1.00 39.16 571 ASP X O 1
ATOM 4436 N N . GLU A 1 572 ? 69.193 65.330 22.212 1.00 38.66 572 GLU X N 1
ATOM 4437 C CA . GLU A 1 572 ? 68.970 64.466 21.049 1.00 38.41 572 GLU X CA 1
ATOM 4438 C C . GLU A 1 572 ? 69.135 62.980 21.421 1.00 38.16 572 GLU X C 1
ATOM 4439 O O . GLU A 1 572 ? 68.443 62.126 20.868 1.00 38.35 572 GLU X O 1
ATOM 4445 N N . TYR A 1 573 ? 70.057 62.677 22.338 1.00 37.77 573 TYR X N 1
ATOM 4446 C CA . TYR A 1 573 ? 70.283 61.299 22.818 1.00 37.34 573 TYR X CA 1
ATOM 4447 C C . TYR A 1 573 ? 70.366 61.287 24.341 1.00 36.83 573 TYR X C 1
ATOM 4448 O O . TYR A 1 573 ? 71.455 61.211 24.898 1.00 36.50 573 TYR X O 1
ATOM 4457 N N . PRO A 1 574 ? 69.209 61.369 25.023 1.00 36.61 574 PRO X N 1
ATOM 4458 C CA . PRO A 1 574 ? 69.177 61.539 26.479 1.00 36.65 574 PRO X CA 1
ATOM 4459 C C . PRO A 1 574 ? 69.201 60.256 27.326 1.00 36.52 574 PRO X C 1
ATOM 4460 O O . PRO A 1 574 ? 69.080 60.346 28.559 1.00 36.69 574 PRO X O 1
ATOM 4464 N N . MET A 1 575 ? 69.352 59.088 26.693 1.00 36.13 575 MET X N 1
ATOM 4465 C CA . MET A 1 575 ? 69.323 57.805 27.412 1.00 35.94 575 MET X CA 1
ATOM 4466 C C . MET A 1 575 ? 70.657 57.094 27.269 1.00 35.31 575 MET X C 1
ATOM 4467 O O . MET A 1 575 ? 71.299 57.175 26.225 1.00 35.10 575 MET X O 1
ATOM 4472 N N . VAL A 1 576 ? 71.064 56.391 28.320 1.00 35.02 576 VAL X N 1
ATOM 4473 C CA . VAL A 1 576 ? 72.166 55.433 28.221 1.00 34.73 576 VAL X CA 1
ATOM 4474 C C . VAL A 1 576 ? 71.618 54.095 27.730 1.00 34.63 576 VAL X C 1
ATOM 4475 O O . VAL A 1 576 ? 70.606 53.616 28.230 1.00 34.37 576 VAL X O 1
ATOM 4479 N N . LEU A 1 577 ? 72.276 53.504 26.737 1.00 35.02 577 LEU X N 1
ATOM 4480 C CA . LEU A 1 577 ? 72.069 52.097 26.418 1.00 35.29 577 LEU X CA 1
ATOM 4481 C C . LEU A 1 577 ? 73.207 51.261 27.030 1.00 35.30 577 LEU X C 1
ATOM 4482 O O . LEU A 1 577 ? 74.384 51.643 26.975 1.00 35.10 577 LEU X O 1
ATOM 4487 N N . SER A 1 578 ? 72.833 50.116 27.594 1.00 35.32 578 SER X N 1
ATOM 4488 C CA . SER A 1 578 ? 73.780 49.099 28.054 1.00 35.27 578 SER X CA 1
ATOM 4489 C C . SER A 1 578 ? 73.201 47.711 27.803 1.00 35.26 578 SER X C 1
ATOM 4490 O O . SER A 1 578 ? 72.001 47.546 27.681 1.00 34.95 578 SER X O 1
ATOM 4493 N N . THR A 1 579 ? 74.061 46.711 27.734 1.00 36.27 579 THR X N 1
ATOM 4494 C CA . THR A 1 579 ? 73.627 45.335 27.490 1.00 36.76 579 THR X CA 1
ATOM 4495 C C . THR A 1 579 ? 73.647 44.479 28.758 1.00 37.36 579 THR X C 1
ATOM 4496 O O . THR A 1 579 ? 74.412 44.731 29.680 1.00 37.57 579 THR X O 1
ATOM 4500 N N . VAL A 1 580 ? 72.810 43.449 28.777 1.00 37.84 580 VAL X N 1
ATOM 4501 C CA . VAL A 1 580 ? 72.503 42.706 29.985 1.00 38.15 580 VAL X CA 1
ATOM 4502 C C . VAL A 1 580 ? 72.081 41.280 29.601 1.00 38.70 580 VAL X C 1
ATOM 4503 O O . VAL A 1 580 ? 71.391 41.106 28.595 1.00 39.05 580 VAL X O 1
ATOM 4507 N N . ARG A 1 581 ? 72.505 40.271 30.378 1.00 38.65 581 ARG X N 1
ATOM 4508 C CA . ARG A 1 581 ? 72.133 38.868 30.108 1.00 38.46 581 ARG X CA 1
ATOM 4509 C C . ARG A 1 581 ? 70.761 38.551 30.672 1.00 38.56 581 ARG X C 1
ATOM 4510 O O . ARG A 1 581 ? 70.278 39.240 31.573 1.00 38.64 581 ARG X O 1
ATOM 4518 N N . GLU A 1 582 ? 70.125 37.519 30.124 1.00 38.89 582 GLU X N 1
ATOM 4519 C CA . GLU A 1 582 ? 68.851 37.018 30.662 1.00 38.46 582 GLU X CA 1
ATOM 4520 C C . GLU A 1 582 ? 68.969 35.515 30.815 1.00 37.74 582 GLU X C 1
ATOM 4521 O O . GLU A 1 582 ? 69.489 34.844 29.916 1.00 37.24 582 GLU X O 1
ATOM 4527 N N . VAL A 1 583 ? 68.492 35.007 31.953 1.00 37.07 583 VAL X N 1
ATOM 4528 C CA . VAL A 1 583 ? 68.733 33.607 32.382 1.00 37.26 583 VAL X CA 1
ATOM 4529 C C . VAL A 1 583 ? 68.332 32.530 31.367 1.00 36.83 583 VAL X C 1
ATOM 4530 O O . VAL A 1 583 ? 69.024 31.522 31.229 1.00 36.15 583 VAL X O 1
ATOM 4534 N N . GLY A 1 584 ? 67.241 32.765 30.648 1.00 37.14 584 GLY X N 1
ATOM 4535 C CA . GLY A 1 584 ? 66.606 31.728 29.840 1.00 37.56 584 GLY X CA 1
ATOM 4536 C C . GLY A 1 584 ? 67.262 31.421 28.518 1.00 38.23 584 GLY X C 1
ATOM 4537 O O . GLY A 1 584 ? 67.006 30.372 27.932 1.00 38.61 584 GLY X O 1
ATOM 4538 N N . HIS A 1 585 ? 68.108 32.323 28.031 1.00 39.00 585 HIS X N 1
ATOM 4539 C CA . HIS A 1 585 ? 68.780 32.101 26.755 1.00 39.74 585 HIS X CA 1
ATOM 4540 C C . HIS A 1 585 ? 70.263 32.394 26.824 1.00 39.83 585 HIS X C 1
ATOM 4541 O O . HIS A 1 585 ? 70.702 33.211 27.620 1.00 39.90 585 HIS X O 1
ATOM 4548 N N . TYR A 1 586 ? 71.022 31.707 25.982 1.00 39.85 586 TYR X N 1
ATOM 4549 C CA . TYR A 1 586 ? 72.444 31.892 25.930 1.00 40.47 586 TYR X CA 1
ATOM 4550 C C . TYR A 1 586 ? 72.817 32.669 24.666 1.00 41.17 586 TYR X C 1
ATOM 4551 O O . TYR A 1 586 ? 72.053 32.685 23.691 1.00 42.07 586 TYR X O 1
ATOM 4560 N N . SER A 1 587 ? 73.976 33.329 24.724 1.00 41.69 587 SER X N 1
ATOM 4561 C CA . SER A 1 587 ? 74.392 34.389 23.779 1.00 41.71 587 SER X CA 1
ATOM 4562 C C . SER A 1 587 ? 74.333 34.054 22.283 1.00 41.57 587 SER X C 1
ATOM 4563 O O . SER A 1 587 ? 73.551 34.677 21.557 1.00 41.11 587 SER X O 1
ATOM 4566 N N . CYS A 1 588 ? 75.156 33.105 21.818 1.00 41.11 588 CYS X N 1
ATOM 4567 C CA . CYS A 1 588 ? 75.130 32.709 20.385 1.00 41.12 588 CYS X CA 1
ATOM 4568 C C . CYS A 1 588 ? 73.708 32.398 19.983 1.00 40.81 588 CYS X C 1
ATOM 4569 O O . CYS A 1 588 ? 73.293 32.672 18.846 1.00 42.01 588 CYS X O 1
ATOM 4574 N N . ARG A 1 589 ? 72.984 31.784 20.922 1.00 39.26 589 ARG X N 1
ATOM 4575 C CA . ARG A 1 589 ? 71.593 31.393 20.742 1.00 37.42 589 ARG X CA 1
ATOM 4576 C C . ARG A 1 589 ? 71.416 30.237 19.755 1.00 35.71 589 ARG X C 1
ATOM 4577 O O . ARG A 1 589 ? 70.315 29.754 19.585 1.00 35.00 589 ARG X O 1
ATOM 4585 N N . SER A 1 590 ? 72.495 29.783 19.120 1.00 34.03 590 SER X N 1
ATOM 4586 C CA . SER A 1 590 ? 72.418 28.625 18.225 1.00 32.95 590 SER X CA 1
ATOM 4587 C C . SER A 1 590 ? 72.090 27.366 19.025 1.00 31.80 590 SER X C 1
ATOM 4588 O O . SER A 1 590 ? 71.493 26.442 18.491 1.00 32.20 590 SER X O 1
ATOM 4591 N N . MET A 1 591 ? 72.472 27.345 20.302 1.00 30.40 591 MET X N 1
ATOM 4592 C CA . MET A 1 591 ? 72.171 26.237 21.193 1.00 30.17 591 MET X CA 1
ATOM 4593 C C . MET A 1 591 ? 70.825 26.398 21.925 1.00 28.74 591 MET X C 1
ATOM 4594 O O . MET A 1 591 ? 69.954 25.551 21.770 1.00 29.00 591 MET X O 1
ATOM 4599 N N . THR A 1 592 ? 70.626 27.472 22.687 1.00 27.35 592 THR X N 1
ATOM 4600 C CA . THR A 1 592 ? 69.373 27.630 23.433 1.00 26.28 592 THR X CA 1
ATOM 4601 C C . THR A 1 592 ? 68.187 27.852 22.511 1.00 25.41 592 THR X C 1
ATOM 4602 O O . THR A 1 592 ? 67.080 27.400 22.794 1.00 25.53 592 THR X O 1
ATOM 4606 N N . GLY A 1 593 ? 68.408 28.556 21.413 1.00 24.40 593 GLY X N 1
ATOM 4607 C CA . GLY A 1 593 ? 67.347 28.818 20.435 1.00 23.46 593 GLY X CA 1
ATOM 4608 C C . GLY A 1 593 ? 66.956 27.608 19.624 1.00 22.74 593 GLY X C 1
ATOM 4609 O O . GLY A 1 593 ? 65.919 27.612 18.996 1.00 22.23 593 GLY X O 1
ATOM 4610 N N . ASN A 1 594 ? 67.803 26.573 19.635 1.00 22.79 594 ASN X N 1
ATOM 4611 C CA . ASN A 1 594 ? 67.493 25.284 19.021 1.00 22.49 594 ASN X CA 1
ATOM 4612 C C . ASN A 1 594 ? 67.023 24.238 20.044 1.00 22.61 594 ASN X C 1
ATOM 4613 O O . ASN A 1 594 ? 66.982 23.059 19.752 1.00 22.79 594 ASN X O 1
ATOM 4618 N N . CYS A 1 595 ? 66.652 24.688 21.239 1.00 23.10 595 CYS X N 1
ATOM 4619 C CA . CYS A 1 595 ? 66.055 23.831 22.261 1.00 23.22 595 CYS X CA 1
ATOM 4620 C C . CYS A 1 595 ? 64.572 24.162 22.349 1.00 22.91 595 CYS X C 1
ATOM 4621 O O . CYS A 1 595 ? 64.207 25.298 22.651 1.00 23.66 595 CYS X O 1
ATOM 4624 N N . ALA A 1 596 ? 63.721 23.176 22.100 1.00 22.53 596 ALA X N 1
ATOM 4625 C CA . ALA A 1 596 ? 62.274 23.418 21.988 1.00 22.93 596 ALA X CA 1
ATOM 4626 C C . ALA A 1 596 ? 61.679 24.174 23.165 1.00 22.46 596 ALA X C 1
ATOM 4627 O O . ALA A 1 596 ? 60.786 24.997 22.987 1.00 22.89 596 ALA X O 1
ATOM 4629 N N . ALA A 1 597 ? 62.161 23.872 24.363 1.00 22.19 597 ALA X N 1
ATOM 4630 C CA . ALA A 1 597 ? 61.566 24.392 25.579 1.00 21.98 597 ALA X CA 1
ATOM 4631 C C . ALA A 1 597 ? 62.043 25.796 25.832 1.00 21.60 597 ALA X C 1
ATOM 4632 O O . ALA A 1 597 ? 61.257 26.643 26.220 1.00 21.34 597 ALA X O 1
ATOM 4634 N N . LEU A 1 598 ? 63.340 26.027 25.626 1.00 22.12 598 LEU X N 1
ATOM 4635 C CA . LEU A 1 598 ? 63.952 27.345 25.803 1.00 22.41 598 LEU X CA 1
ATOM 4636 C C . LEU A 1 598 ? 63.518 28.309 24.710 1.00 22.66 598 LEU X C 1
ATOM 4637 O O . LEU A 1 598 ? 63.316 29.485 24.978 1.00 22.70 598 LEU X O 1
ATOM 4642 N N . ALA A 1 599 ? 63.354 27.807 23.489 1.00 23.43 599 ALA X N 1
ATOM 4643 C CA . ALA A 1 599 ? 62.957 28.640 22.366 1.00 24.26 599 ALA X CA 1
ATOM 4644 C C . ALA A 1 599 ? 61.567 29.246 22.581 1.00 25.04 599 ALA X C 1
ATOM 4645 O O . ALA A 1 599 ? 61.326 30.399 22.225 1.00 24.59 599 ALA X O 1
ATOM 4647 N N . ALA A 1 600 ? 60.666 28.477 23.190 1.00 26.29 600 ALA X N 1
ATOM 4648 C CA . ALA A 1 600 ? 59.318 28.962 23.509 1.00 27.20 600 ALA X CA 1
ATOM 4649 C C . ALA A 1 600 ? 59.328 30.121 24.505 1.00 27.83 600 ALA X C 1
ATOM 4650 O O . ALA A 1 600 ? 58.341 30.829 24.651 1.00 28.18 600 ALA X O 1
ATOM 4652 N N . LEU A 1 601 ? 60.436 30.310 25.202 1.00 29.35 601 LEU X N 1
ATOM 4653 C CA . LEU A 1 601 ? 60.507 31.319 26.256 1.00 30.46 601 LEU X CA 1
ATOM 4654 C C . LEU A 1 601 ? 60.712 32.751 25.735 1.00 31.97 601 LEU X C 1
ATOM 4655 O O . LEU A 1 601 ? 59.980 33.655 26.124 1.00 32.53 601 LEU X O 1
ATOM 4660 N N . ALA A 1 602 ? 61.683 32.953 24.850 1.00 33.65 602 ALA X N 1
ATOM 4661 C CA . ALA A 1 602 ? 62.096 34.309 24.468 1.00 34.54 602 ALA X CA 1
ATOM 4662 C C . ALA A 1 602 ? 61.626 34.743 23.060 1.00 35.75 602 ALA X C 1
ATOM 4663 O O . ALA A 1 602 ? 61.949 34.099 22.057 1.00 36.28 602 ALA X O 1
ATOM 4665 N N . ASP A 1 603 ? 60.880 35.848 23.001 1.00 36.77 603 ASP X N 1
ATOM 4666 C CA . ASP A 1 603 ? 60.334 36.374 21.734 1.00 37.10 603 ASP X CA 1
ATOM 4667 C C . ASP A 1 603 ? 61.402 37.116 20.904 1.00 37.36 603 ASP X C 1
ATOM 4668 O O . ASP A 1 603 ? 62.459 37.483 21.425 1.00 37.49 603 ASP X O 1
ATOM 4673 N N . GLU A 1 604 ? 61.126 37.297 19.609 1.00 37.46 604 GLU X N 1
ATOM 4674 C CA . GLU A 1 604 ? 61.926 38.181 18.740 1.00 37.41 604 GLU X CA 1
ATOM 4675 C C . GLU A 1 604 ? 61.116 39.466 18.615 1.00 36.52 604 GLU X C 1
ATOM 4676 O O . GLU A 1 604 ? 59.894 39.415 18.607 1.00 37.04 604 GLU X O 1
ATOM 4682 N N . PRO A 1 605 ? 61.781 40.628 18.510 1.00 35.66 605 PRO X N 1
ATOM 4683 C CA . PRO A 1 605 ? 63.198 40.855 18.274 1.00 35.00 605 PRO X CA 1
ATOM 4684 C C . PRO A 1 605 ? 64.070 40.764 19.533 1.00 34.59 605 PRO X C 1
ATOM 4685 O O . PRO A 1 605 ? 65.266 40.976 19.448 1.00 34.82 605 PRO X O 1
ATOM 4689 N N . GLY A 1 606 ? 63.476 40.456 20.682 1.00 34.00 606 GLY X N 1
ATOM 4690 C CA . GLY A 1 606 ? 64.178 40.513 21.954 1.00 33.79 606 GLY X CA 1
ATOM 4691 C C . GLY A 1 606 ? 63.651 41.690 22.747 1.00 33.06 606 GLY X C 1
ATOM 4692 O O . GLY A 1 606 ? 62.770 42.394 22.283 1.00 33.02 606 GLY X O 1
ATOM 4693 N N . TYR A 1 607 ? 64.202 41.899 23.936 1.00 32.42 607 TYR X N 1
ATOM 4694 C CA . TYR A 1 607 ? 63.671 42.856 24.887 1.00 32.16 607 TYR X CA 1
ATOM 4695 C C . TYR A 1 607 ? 64.678 43.967 25.251 1.00 31.90 607 TYR X C 1
ATOM 4696 O O . TYR A 1 607 ? 65.900 43.771 25.216 1.00 31.31 607 TYR X O 1
ATOM 4705 N N . ALA A 1 608 ? 64.128 45.143 25.551 1.00 31.49 608 ALA X N 1
ATOM 4706 C CA . ALA A 1 608 ? 64.884 46.277 26.083 1.00 31.30 608 ALA X CA 1
ATOM 4707 C C . ALA A 1 608 ? 64.215 46.683 27.376 1.00 30.72 608 ALA X C 1
ATOM 4708 O O . ALA A 1 608 ? 63.046 47.047 27.368 1.00 29.65 608 ALA X O 1
ATOM 4710 N N . GLN A 1 609 ? 64.938 46.592 28.489 1.00 30.51 609 GLN X N 1
ATOM 4711 C CA . GLN A 1 609 ? 64.382 47.014 29.767 1.00 30.75 609 GLN X CA 1
ATOM 4712 C C . GLN A 1 609 ? 64.343 48.524 29.827 1.00 30.55 609 GLN X C 1
ATOM 4713 O O . GLN A 1 609 ? 65.377 49.161 29.681 1.00 30.42 609 GLN X O 1
ATOM 4719 N N . ILE A 1 610 ? 63.149 49.081 30.040 1.00 30.62 610 ILE X N 1
ATOM 4720 C CA . ILE A 1 610 ? 62.962 50.530 30.170 1.00 30.77 610 ILE X CA 1
ATOM 4721 C C . ILE A 1 610 ? 62.334 50.872 31.515 1.00 30.74 610 ILE X C 1
ATOM 4722 O O . ILE A 1 610 ? 61.405 50.206 31.957 1.00 30.57 610 ILE X O 1
ATOM 4727 N N . ASN A 1 611 ? 62.851 51.914 32.160 1.00 31.16 611 ASN X N 1
ATOM 4728 C CA . ASN A 1 611 ? 62.267 52.427 33.399 1.00 31.43 611 ASN X CA 1
ATOM 4729 C C . ASN A 1 611 ? 60.815 52.868 33.180 1.00 31.59 611 ASN X C 1
ATOM 4730 O O . ASN A 1 611 ? 60.500 53.547 32.196 1.00 31.04 611 ASN X O 1
ATOM 4735 N N . THR A 1 612 ? 59.945 52.483 34.107 1.00 32.10 612 THR X N 1
ATOM 4736 C CA . THR A 1 612 ? 58.533 52.878 34.090 1.00 32.40 612 THR X CA 1
ATOM 4737 C C . THR A 1 612 ? 58.307 54.364 33.768 1.00 32.51 612 THR X C 1
ATOM 4738 O O . THR A 1 612 ? 57.550 54.691 32.852 1.00 32.39 612 THR X O 1
ATOM 4742 N N . GLU A 1 613 ? 58.968 55.250 34.514 1.00 32.77 613 GLU X N 1
ATOM 4743 C CA . GLU A 1 613 ? 58.815 56.705 34.327 1.00 32.95 613 GLU X CA 1
ATOM 4744 C C . GLU A 1 613 ? 59.289 57.170 32.954 1.00 32.81 613 GLU X C 1
ATOM 4745 O O . GLU A 1 613 ? 58.657 58.024 32.343 1.00 32.99 613 GLU X O 1
ATOM 4751 N N . ASP A 1 614 ? 60.414 56.634 32.485 1.00 32.90 614 ASP X N 1
ATOM 4752 C CA . ASP A 1 614 ? 60.898 56.942 31.142 1.00 33.03 614 ASP X CA 1
ATOM 4753 C C . ASP A 1 614 ? 59.834 56.548 30.122 1.00 33.17 614 ASP X C 1
ATOM 4754 O O . ASP A 1 614 ? 59.494 57.338 29.241 1.00 33.24 614 ASP X O 1
ATOM 4759 N N . ALA A 1 615 ? 59.300 55.336 30.273 1.00 33.44 615 ALA X N 1
ATOM 4760 C CA . ALA A 1 615 ? 58.266 54.800 29.383 1.00 33.67 615 ALA X CA 1
ATOM 4761 C C . ALA A 1 615 ? 56.979 55.634 29.419 1.00 33.81 615 ALA X C 1
ATOM 4762 O O . ALA A 1 615 ? 56.429 55.965 28.370 1.00 33.63 615 ALA X O 1
ATOM 4764 N N . LYS A 1 616 ? 56.506 55.964 30.624 1.00 34.19 616 LYS X N 1
ATOM 4765 C CA . LYS A 1 616 ? 55.379 56.895 30.794 1.00 34.44 616 LYS X CA 1
ATOM 4766 C C . LYS A 1 616 ? 55.598 58.158 29.971 1.00 34.50 616 LYS X C 1
ATOM 4767 O O . LYS A 1 616 ? 54.776 58.508 29.124 1.00 34.74 616 LYS X O 1
ATOM 4773 N N . ARG A 1 617 ? 56.709 58.837 30.241 1.00 34.42 617 ARG X N 1
ATOM 4774 C CA . ARG A 1 617 ? 57.068 60.072 29.538 1.00 34.53 617 ARG X CA 1
ATOM 4775 C C . ARG A 1 617 ? 57.137 59.907 28.023 1.00 34.07 617 ARG X C 1
ATOM 4776 O O . ARG A 1 617 ? 56.718 60.787 27.287 1.00 33.94 617 ARG X O 1
ATOM 4784 N N . LEU A 1 618 ? 57.687 58.791 27.557 1.00 33.99 618 LEU X N 1
ATOM 4785 C CA . LEU A 1 618 ? 57.919 58.612 26.123 1.00 33.87 618 LEU X CA 1
ATOM 4786 C C . LEU A 1 618 ? 56.703 58.058 25.369 1.00 33.71 618 LEU X C 1
ATOM 4787 O O . LEU A 1 618 ? 56.715 57.998 24.142 1.00 33.76 618 LEU X O 1
ATOM 4792 N N . GLY A 1 619 ? 55.658 57.674 26.099 1.00 33.55 619 GLY X N 1
ATOM 4793 C CA . GLY A 1 619 ? 54.502 57.010 25.501 1.00 33.59 619 GLY X CA 1
ATOM 4794 C C . GLY A 1 619 ? 54.832 55.605 25.021 1.00 33.55 619 GLY X C 1
ATOM 4795 O O . GLY A 1 619 ? 54.410 55.187 23.940 1.00 33.64 619 GLY X O 1
ATOM 4796 N N . ILE A 1 620 ? 55.597 54.873 25.827 1.00 33.49 620 ILE X N 1
ATOM 4797 C CA . ILE A 1 620 ? 56.003 53.513 25.493 1.00 33.37 620 ILE X CA 1
ATOM 4798 C C . ILE A 1 620 ? 55.275 52.545 26.414 1.00 33.45 620 ILE X C 1
ATOM 4799 O O . ILE A 1 620 ? 55.417 52.637 27.631 1.00 33.46 620 ILE X O 1
ATOM 4804 N N . GLU A 1 621 ? 54.487 51.633 25.843 1.00 33.63 621 GLU X N 1
ATOM 4805 C CA . GLU A 1 621 ? 53.777 50.626 26.645 1.00 33.94 621 GLU X CA 1
ATOM 4806 C C . GLU A 1 621 ? 54.571 49.318 26.738 1.00 33.78 621 GLU X C 1
ATOM 4807 O O . GLU A 1 621 ? 55.398 49.011 25.874 1.00 33.71 621 GLU X O 1
ATOM 4813 N N . ASP A 1 622 ? 54.310 48.553 27.795 1.00 33.94 622 ASP X N 1
ATOM 4814 C CA . ASP A 1 622 ? 55.003 47.285 28.027 1.00 34.07 622 ASP X CA 1
ATOM 4815 C C . ASP A 1 622 ? 54.626 46.306 26.927 1.00 34.00 622 ASP X C 1
ATOM 4816 O O . ASP A 1 622 ? 53.465 46.263 26.506 1.00 34.14 622 ASP X O 1
ATOM 4821 N N . GLU A 1 623 ? 55.610 45.541 26.456 1.00 33.88 623 GLU X N 1
ATOM 4822 C CA . GLU A 1 623 ? 55.425 44.584 25.354 1.00 33.72 623 GLU X CA 1
ATOM 4823 C C . GLU A 1 623 ? 55.394 45.239 23.971 1.00 33.15 623 GLU X C 1
ATOM 4824 O O . GLU A 1 623 ? 55.487 44.536 22.958 1.00 33.32 623 GLU X O 1
ATOM 4830 N N . ALA A 1 624 ? 55.274 46.567 23.928 1.00 32.27 624 ALA X N 1
ATOM 4831 C CA . ALA A 1 624 ? 55.163 47.301 22.669 1.00 31.94 624 ALA X CA 1
ATOM 4832 C C . ALA A 1 624 ? 56.524 47.430 22.007 1.00 30.88 624 ALA X C 1
ATOM 4833 O O . ALA A 1 624 ? 57.517 47.692 22.678 1.00 30.76 624 ALA X O 1
ATOM 4835 N N . LEU A 1 625 ? 56.578 47.231 20.694 1.00 30.04 625 LEU X N 1
ATOM 4836 C CA . LEU A 1 625 ? 57.839 47.382 19.973 1.00 29.43 625 LEU X CA 1
ATOM 4837 C C . LEU A 1 625 ? 58.243 48.855 20.042 1.00 29.35 625 LEU X C 1
ATOM 4838 O O . LEU A 1 625 ? 57.408 49.733 20.294 1.00 28.94 625 LEU X O 1
ATOM 4843 N N . VAL A 1 626 ? 59.532 49.111 19.851 1.00 29.11 626 VAL X N 1
ATOM 4844 C CA . VAL A 1 626 ? 60.092 50.436 20.062 1.00 28.92 626 VAL X CA 1
ATOM 4845 C C . VAL A 1 626 ? 61.329 50.545 19.175 1.00 29.10 626 VAL X C 1
ATOM 4846 O O . VAL A 1 626 ? 61.934 49.521 18.832 1.00 28.81 626 VAL X O 1
ATOM 4850 N N . TRP A 1 627 ? 61.679 51.769 18.773 1.00 29.42 627 TRP X N 1
ATOM 4851 C CA . TRP A 1 627 ? 62.937 52.028 18.054 1.00 29.93 627 TRP X CA 1
ATOM 4852 C C . TRP A 1 627 ? 63.958 52.626 19.028 1.00 30.04 627 TRP X C 1
ATOM 4853 O O . TRP A 1 627 ? 63.598 53.412 19.898 1.00 29.74 627 TRP X O 1
ATOM 4864 N N . VAL A 1 628 ? 65.218 52.225 18.884 1.00 30.42 628 VAL X N 1
ATOM 4865 C CA . VAL A 1 628 ? 66.319 52.766 19.674 1.00 31.14 628 VAL X CA 1
ATOM 4866 C C . VAL A 1 628 ? 67.306 53.443 18.728 1.00 31.66 628 VAL X C 1
ATOM 4867 O O . VAL A 1 628 ? 67.917 52.780 17.893 1.00 31.58 628 VAL X O 1
ATOM 4871 N N . HIS A 1 629 ? 67.462 54.754 18.869 1.00 32.75 629 HIS X N 1
ATOM 4872 C CA . HIS A 1 629 ? 68.302 55.542 17.971 1.00 33.87 629 HIS X CA 1
ATOM 4873 C C . HIS A 1 629 ? 69.641 55.890 18.608 1.00 34.62 629 HIS X C 1
ATOM 4874 O O . HIS A 1 629 ? 69.670 56.560 19.640 1.00 34.28 629 HIS X O 1
ATOM 4881 N N . SER A 1 630 ? 70.734 55.436 17.989 1.00 35.79 630 SER X N 1
ATOM 4882 C CA . SER A 1 630 ? 72.086 55.880 18.349 1.00 36.90 630 SER X CA 1
ATOM 4883 C C . SER A 1 630 ? 72.688 56.726 17.206 1.00 37.94 630 SER X C 1
ATOM 4884 O O . SER A 1 630 ? 71.976 57.514 16.566 1.00 37.70 630 SER X O 1
ATOM 4887 N N . ARG A 1 631 ? 73.993 56.574 16.966 1.00 39.12 631 ARG X N 1
ATOM 4888 C CA . ARG A 1 631 ? 74.660 57.206 15.822 1.00 39.93 631 ARG X CA 1
ATOM 4889 C C . ARG A 1 631 ? 75.237 56.116 14.927 1.00 40.51 631 ARG X C 1
ATOM 4890 O O . ARG A 1 631 ? 75.831 55.154 15.416 1.00 40.16 631 ARG X O 1
ATOM 4898 N N . LYS A 1 632 ? 75.078 56.297 13.612 1.00 41.24 632 LYS X N 1
ATOM 4899 C CA . LYS A 1 632 ? 75.292 55.218 12.637 1.00 41.47 632 LYS X CA 1
ATOM 4900 C C . LYS A 1 632 ? 74.674 53.949 13.228 1.00 41.44 632 LYS X C 1
ATOM 4901 O O . LYS A 1 632 ? 75.365 52.957 13.506 1.00 41.49 632 LYS X O 1
ATOM 4907 N N . GLY A 1 633 ? 73.365 54.024 13.454 1.00 41.24 633 GLY X N 1
ATOM 4908 C CA . GLY A 1 633 ? 72.641 52.947 14.101 1.00 41.28 633 GLY X CA 1
ATOM 4909 C C . GLY A 1 633 ? 71.220 53.320 14.486 1.00 41.05 633 GLY X C 1
ATOM 4910 O O . GLY A 1 633 ? 70.952 54.427 14.949 1.00 40.94 633 GLY X O 1
ATOM 4911 N N . LYS A 1 634 ? 70.314 52.373 14.262 1.00 40.78 634 LYS X N 1
ATOM 4912 C CA . LYS A 1 634 ? 68.949 52.423 14.772 1.00 40.33 634 LYS X CA 1
ATOM 4913 C C . LYS A 1 634 ? 68.454 50.976 14.863 1.00 40.06 634 LYS X C 1
ATOM 4914 O O . LYS A 1 634 ? 68.713 50.172 13.957 1.00 39.95 634 LYS X O 1
ATOM 4920 N N . ILE A 1 635 ? 67.760 50.637 15.948 1.00 39.59 635 ILE X N 1
ATOM 4921 C CA . ILE A 1 635 ? 67.334 49.252 16.144 1.00 39.21 635 ILE X CA 1
ATOM 4922 C C . ILE A 1 635 ? 65.924 49.129 16.735 1.00 38.48 635 ILE X C 1
ATOM 4923 O O . ILE A 1 635 ? 65.478 49.986 17.497 1.00 38.18 635 ILE X O 1
ATOM 4928 N N . ILE A 1 636 ? 65.224 48.067 16.335 1.00 37.75 636 ILE X N 1
ATOM 4929 C CA . ILE A 1 636 ? 63.869 47.778 16.812 1.00 37.11 636 ILE X CA 1
ATOM 4930 C C . ILE A 1 636 ? 63.931 46.722 17.924 1.00 36.57 636 ILE X C 1
ATOM 4931 O O . ILE A 1 636 ? 64.608 45.702 17.792 1.00 35.71 636 ILE X O 1
ATOM 4936 N N . THR A 1 637 ? 63.217 46.979 19.014 1.00 36.16 637 THR X N 1
ATOM 4937 C CA . THR A 1 637 ? 63.212 46.078 20.157 1.00 35.92 637 THR X CA 1
ATOM 4938 C C . THR A 1 637 ? 61.917 46.204 20.943 1.00 35.55 637 THR X C 1
ATOM 4939 O O . THR A 1 637 ? 61.156 47.152 20.753 1.00 35.42 637 THR X O 1
ATOM 4943 N N . ARG A 1 638 ? 61.685 45.248 21.836 1.00 35.25 638 ARG X N 1
ATOM 4944 C CA . ARG A 1 638 ? 60.450 45.187 22.609 1.00 35.12 638 ARG X CA 1
ATOM 4945 C C . ARG A 1 638 ? 60.628 45.787 24.003 1.00 34.93 638 ARG X C 1
ATOM 4946 O O . ARG A 1 638 ? 61.612 45.517 24.680 1.00 35.17 638 ARG X O 1
ATOM 4954 N N . ALA A 1 639 ? 59.662 46.587 24.434 1.00 34.97 639 ALA X N 1
ATOM 4955 C CA . ALA A 1 639 ? 59.741 47.239 25.728 1.00 35.09 639 ALA X CA 1
ATOM 4956 C C . ALA A 1 639 ? 59.369 46.276 26.843 1.00 35.26 639 ALA X C 1
ATOM 4957 O O . ALA A 1 639 ? 58.273 45.722 26.851 1.00 35.19 639 ALA X O 1
ATOM 4959 N N . GLN A 1 640 ? 60.298 46.078 27.774 1.00 35.86 640 GLN X N 1
ATOM 4960 C CA . GLN A 1 640 ? 60.027 45.399 29.040 1.00 36.18 640 GLN X CA 1
ATOM 4961 C C . GLN A 1 640 ? 60.011 46.469 30.115 1.00 36.50 640 GLN X C 1
ATOM 4962 O O . GLN A 1 640 ? 61.019 46.721 30.773 1.00 36.51 640 GLN X O 1
ATOM 4968 N N . VAL A 1 641 ? 58.855 47.099 30.281 1.00 37.07 641 VAL X N 1
ATOM 4969 C CA . VAL A 1 641 ? 58.728 48.227 31.193 1.00 37.70 641 VAL X CA 1
ATOM 4970 C C . VAL A 1 641 ? 58.701 47.723 32.644 1.00 38.11 641 VAL X C 1
ATOM 4971 O O . VAL A 1 641 ? 57.792 46.992 33.037 1.00 38.46 641 VAL X O 1
ATOM 4975 N N . SER A 1 642 ? 59.729 48.092 33.412 1.00 38.30 642 SER X N 1
ATOM 4976 C CA . SER A 1 642 ? 59.843 47.720 34.822 1.00 38.25 642 SER X CA 1
ATOM 4977 C C . SER A 1 642 ? 60.466 48.846 35.632 1.00 38.22 642 SER X C 1
ATOM 4978 O O . SER A 1 642 ? 60.867 49.879 35.082 1.00 38.10 642 SER X O 1
ATOM 4981 N N . ASP A 1 643 ? 60.517 48.650 36.947 1.00 38.27 643 ASP X N 1
ATOM 4982 C CA . ASP A 1 643 ? 61.214 49.575 37.846 1.00 38.18 643 ASP X CA 1
ATOM 4983 C C . ASP A 1 643 ? 62.654 49.133 38.099 1.00 37.91 643 ASP X C 1
ATOM 4984 O O . ASP A 1 643 ? 63.384 49.827 38.805 1.00 38.25 643 ASP X O 1
ATOM 4989 N N . ARG A 1 644 ? 63.054 47.987 37.535 1.00 37.54 644 ARG X N 1
ATOM 4990 C CA . ARG A 1 644 ? 64.428 47.455 37.679 1.00 37.18 644 ARG X CA 1
ATOM 4991 C C . ARG A 1 644 ? 65.533 48.302 37.041 1.00 36.20 644 ARG X C 1
ATOM 4992 O O . ARG A 1 644 ? 66.546 48.586 37.696 1.00 36.22 644 ARG X O 1
ATOM 5000 N N . PRO A 1 645 ? 65.377 48.671 35.754 1.00 34.97 645 PRO X N 1
ATOM 5001 C CA . PRO A 1 645 ? 66.351 49.613 35.209 1.00 34.15 645 PRO X CA 1
ATOM 5002 C C . PRO A 1 645 ? 66.226 50.985 35.871 1.00 33.33 645 PRO X C 1
ATOM 5003 O O . PRO A 1 645 ? 65.108 51.418 36.199 1.00 32.97 645 PRO X O 1
ATOM 5007 N N . ASN A 1 646 ? 67.370 51.630 36.093 1.00 32.34 646 ASN X N 1
ATOM 5008 C CA . ASN A 1 646 ? 67.423 53.012 36.565 1.00 31.96 646 ASN X CA 1
ATOM 5009 C C . ASN A 1 646 ? 66.930 53.993 35.494 1.00 31.50 646 ASN X C 1
ATOM 5010 O O . ASN A 1 646 ? 67.161 53.799 34.292 1.00 31.06 646 ASN X O 1
ATOM 5015 N N . LYS A 1 647 ? 66.257 55.045 35.947 1.00 31.59 647 LYS X N 1
ATOM 5016 C CA . LYS A 1 647 ? 65.797 56.124 35.073 1.00 31.56 647 LYS X CA 1
ATOM 5017 C C . LYS A 1 647 ? 66.995 56.726 34.341 1.00 31.31 647 LYS X C 1
ATOM 5018 O O . LYS A 1 647 ? 68.023 57.024 34.958 1.00 31.31 647 LYS X O 1
ATOM 5024 N N . GLY A 1 648 ? 66.859 56.886 33.029 1.00 30.84 648 GLY X N 1
ATOM 5025 C CA . GLY A 1 648 ? 67.923 57.423 32.196 1.00 30.91 648 GLY X CA 1
ATOM 5026 C C . GLY A 1 648 ? 68.720 56.380 31.437 1.00 30.89 648 GLY X C 1
ATOM 5027 O O . GLY A 1 648 ? 69.531 56.733 30.586 1.00 31.06 648 GLY X O 1
ATOM 5028 N N . ALA A 1 649 ? 68.506 55.099 31.735 1.00 30.93 649 ALA X N 1
ATOM 5029 C CA . ALA A 1 649 ? 69.237 54.033 31.056 1.00 31.09 649 ALA X CA 1
ATOM 5030 C C . ALA A 1 649 ? 68.296 52.932 30.610 1.00 31.45 649 ALA X C 1
ATOM 5031 O O . ALA A 1 649 ? 67.347 52.616 31.318 1.00 30.98 649 ALA X O 1
ATOM 5033 N N . ILE A 1 650 ? 68.557 52.362 29.436 1.00 32.40 650 ILE X N 1
ATOM 5034 C CA . ILE A 1 650 ? 67.834 51.176 28.984 1.00 34.02 650 ILE X CA 1
ATOM 5035 C C . ILE A 1 650 ? 68.812 50.015 28.811 1.00 34.50 650 ILE X C 1
ATOM 5036 O O . ILE A 1 650 ? 69.971 50.223 28.450 1.00 34.76 650 ILE X O 1
ATOM 5041 N N . TYR A 1 651 ? 68.346 48.801 29.088 1.00 35.44 651 TYR X N 1
ATOM 5042 C CA . TYR A 1 651 ? 69.219 47.631 29.083 1.00 36.38 651 TYR X CA 1
ATOM 5043 C C . TYR A 1 651 ? 68.696 46.570 28.138 1.00 38.66 651 TYR X C 1
ATOM 5044 O O . TYR A 1 651 ? 67.663 45.950 28.395 1.00 38.56 651 TYR X O 1
ATOM 5053 N N . MET A 1 652 ? 69.407 46.379 27.034 1.00 41.32 652 MET X N 1
ATOM 5054 C CA . MET A 1 652 ? 68.978 45.451 26.014 1.00 44.34 652 MET X CA 1
ATOM 5055 C C . MET A 1 652 ? 69.575 44.080 26.267 1.00 45.91 652 MET X C 1
ATOM 5056 O O . MET A 1 652 ? 70.757 43.959 26.586 1.00 46.07 652 MET X O 1
ATOM 5061 N N . THR A 1 653 ? 68.753 43.043 26.124 1.00 48.33 653 THR X N 1
ATOM 5062 C CA . THR A 1 653 ? 69.228 41.656 26.252 1.00 49.95 653 THR X CA 1
ATOM 5063 C C . THR A 1 653 ? 69.867 41.208 24.926 1.00 51.76 653 THR X C 1
ATOM 5064 O O . THR A 1 653 ? 69.406 40.264 24.300 1.00 52.13 653 THR X O 1
ATOM 5068 N N . TYR A 1 654 ? 70.977 41.864 24.572 1.00 54.06 654 TYR X N 1
ATOM 5069 C CA . TYR A 1 654 ? 71.561 41.937 23.204 1.00 55.07 654 TYR X CA 1
ATOM 5070 C C . TYR A 1 654 ? 72.029 40.608 22.555 1.00 56.35 654 TYR X C 1
ATOM 5071 O O . TYR A 1 654 ?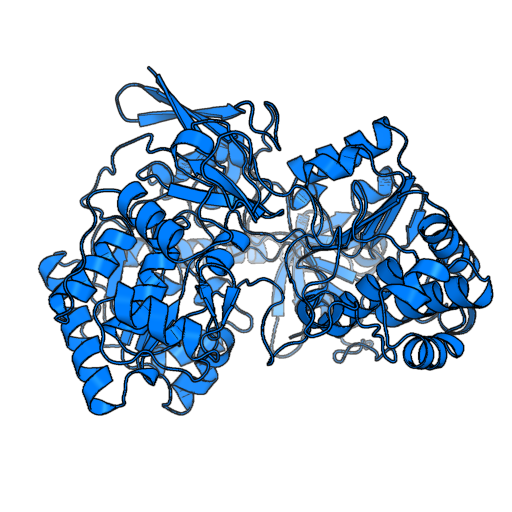 72.841 40.612 21.620 1.00 56.31 654 TYR X O 1
ATOM 5080 N N . GLN A 1 655 ? 71.486 39.484 23.012 1.00 57.71 655 GLN X N 1
ATOM 5081 C CA . GLN A 1 655 ? 71.868 38.154 22.510 1.00 58.70 655 GLN X CA 1
ATOM 5082 C C . GLN A 1 655 ? 71.198 37.815 21.157 1.00 59.61 655 GLN X C 1
ATOM 5083 O O . GLN A 1 655 ? 71.320 36.669 20.681 1.00 59.86 655 GLN X O 1
ATOM 5089 N N . TRP A 1 656 ? 70.533 38.802 20.533 1.00 60.19 656 TRP X N 1
ATOM 5090 C CA . TRP A 1 656 ? 69.504 38.540 19.506 1.00 60.73 656 TRP X CA 1
ATOM 5091 C C . TRP A 1 656 ? 69.911 38.733 18.040 1.00 61.16 656 TRP X C 1
ATOM 5092 O O . TRP A 1 656 ? 70.843 39.476 17.722 1.00 61.20 656 TRP X O 1
ATOM 5103 N N . TRP A 1 657 ? 69.165 38.046 17.170 1.00 61.69 657 TRP X N 1
ATOM 5104 C CA . TRP A 1 657 ? 69.464 37.902 15.741 1.00 61.93 657 TRP X CA 1
ATOM 5105 C C . TRP A 1 657 ? 68.524 38.771 14.908 1.00 62.08 657 TRP X C 1
ATOM 5106 O O . TRP A 1 657 ? 68.747 38.975 13.715 1.00 62.10 657 TRP X O 1
ATOM 5117 N N . PRO A 1 676 ? 85.493 50.775 22.301 1.00 53.81 676 PRO X N 1
ATOM 5118 C CA . PRO A 1 676 ? 85.196 49.491 22.953 1.00 53.52 676 PRO X CA 1
ATOM 5119 C C . PRO A 1 676 ? 84.345 49.590 24.240 1.00 53.31 676 PRO X C 1
ATOM 5120 O O . PRO A 1 676 ? 84.493 48.756 25.148 1.00 53.66 676 PRO X O 1
ATOM 5124 N N . GLU A 1 677 ? 83.455 50.583 24.303 1.00 52.69 677 GLU X N 1
ATOM 5125 C CA . GLU A 1 677 ? 82.510 50.707 25.411 1.00 52.09 677 GLU X CA 1
ATOM 5126 C C . GLU A 1 677 ? 81.174 50.046 25.038 1.00 51.47 677 GLU X C 1
ATOM 5127 O O . GLU A 1 677 ? 80.204 50.729 24.675 1.00 51.09 677 GLU X O 1
ATOM 5133 N N . TYR A 1 678 ? 81.138 48.709 25.136 1.00 50.81 678 TYR X N 1
ATOM 5134 C CA . TYR A 1 678 ? 79.915 47.928 24.846 1.00 50.18 678 TYR X CA 1
ATOM 5135 C C . TYR A 1 678 ? 78.731 48.256 25.797 1.00 49.39 678 TYR X C 1
ATOM 5136 O O . TYR A 1 678 ? 77.566 48.037 25.440 1.00 49.25 678 TYR X O 1
ATOM 5145 N N . LYS A 1 679 ? 79.038 48.776 26.994 1.00 47.95 679 LYS X N 1
ATOM 5146 C CA . LYS A 1 679 ? 78.059 48.946 28.078 1.00 46.57 679 LYS X CA 1
ATOM 5147 C C . LYS A 1 679 ? 77.610 50.377 28.378 1.00 45.60 679 LYS X C 1
ATOM 5148 O O . LYS A 1 679 ? 76.817 50.587 29.299 1.00 45.45 679 LYS X O 1
ATOM 5154 N N . TYR A 1 680 ? 78.118 51.358 27.629 1.00 44.01 680 TYR X N 1
ATOM 5155 C CA . TYR A 1 680 ? 77.644 52.744 27.739 1.00 43.32 680 TYR X CA 1
ATOM 5156 C C . TYR A 1 680 ? 77.560 53.363 26.348 1.00 41.95 680 TYR X C 1
ATOM 5157 O O . TYR A 1 680 ? 78.546 53.372 25.593 1.00 41.78 680 TYR X O 1
ATOM 5166 N N . CYS A 1 681 ? 76.381 53.895 26.033 1.00 40.63 681 CYS X N 1
ATOM 5167 C CA . CYS A 1 681 ? 76.084 54.384 24.702 1.00 39.24 681 CYS X CA 1
ATOM 5168 C C . CYS A 1 681 ? 74.869 55.312 24.717 1.00 38.44 681 CYS X C 1
ATOM 5169 O O . CYS A 1 681 ? 73.816 54.950 25.234 1.00 38.05 681 CYS X O 1
ATOM 5172 N N . ALA A 1 682 ? 75.030 56.506 24.149 1.00 37.25 682 ALA X N 1
ATOM 5173 C CA . ALA A 1 682 ? 73.964 57.514 24.120 1.00 36.65 682 ALA X CA 1
ATOM 5174 C C . ALA A 1 682 ? 72.942 57.192 23.027 1.00 35.85 682 ALA X C 1
ATOM 5175 O O . ALA A 1 682 ? 73.307 57.028 21.858 1.00 35.73 682 ALA X O 1
ATOM 5177 N N . VAL A 1 683 ? 71.668 57.117 23.418 1.00 34.94 683 VAL X N 1
ATOM 5178 C CA . VAL A 1 683 ? 70.583 56.703 22.522 1.00 34.23 683 VAL X CA 1
ATOM 5179 C C . VAL A 1 683 ? 69.294 57.465 22.803 1.00 33.53 683 VAL X C 1
ATOM 5180 O O . VAL A 1 683 ? 69.160 58.134 23.837 1.00 33.07 683 VAL X O 1
ATOM 5184 N N . ARG A 1 684 ? 68.348 57.347 21.874 1.00 33.12 684 ARG X N 1
ATOM 5185 C CA . ARG A 1 684 ? 66.997 57.901 22.043 1.00 33.12 684 ARG X CA 1
ATOM 5186 C C . ARG A 1 684 ? 66.006 56.781 21.770 1.00 32.56 684 ARG X C 1
ATOM 5187 O O . ARG A 1 684 ? 66.220 55.981 20.860 1.00 32.02 684 ARG X O 1
ATOM 5195 N N . VAL A 1 685 ? 64.942 56.706 22.569 1.00 32.37 685 VAL X N 1
ATOM 5196 C CA . VAL A 1 685 ? 63.963 55.623 22.429 1.00 32.52 685 VAL X CA 1
ATOM 5197 C C . VAL A 1 685 ? 62.622 56.191 22.009 1.00 32.16 685 VAL X C 1
ATOM 5198 O O . VAL A 1 685 ? 62.001 56.960 22.742 1.00 32.53 685 VAL X O 1
ATOM 5202 N N . GLU A 1 686 ? 62.191 55.805 20.813 1.00 31.98 686 GLU X N 1
ATOM 5203 C CA . GLU A 1 686 ? 60.977 56.333 20.201 1.00 31.84 686 GLU X CA 1
ATOM 5204 C C . GLU A 1 686 ? 59.935 55.218 20.131 1.00 31.49 686 GLU X C 1
ATOM 5205 O O . GLU A 1 686 ? 60.259 54.113 19.689 1.00 30.97 686 GLU X O 1
ATOM 5211 N N . PRO A 1 687 ? 58.684 55.498 20.551 1.00 31.25 687 PRO X N 1
ATOM 5212 C CA . PRO A 1 687 ? 57.626 54.500 20.396 1.00 31.10 687 PRO X CA 1
ATOM 5213 C C . PRO A 1 687 ? 57.182 54.342 18.933 1.00 30.94 687 PRO X C 1
ATOM 5214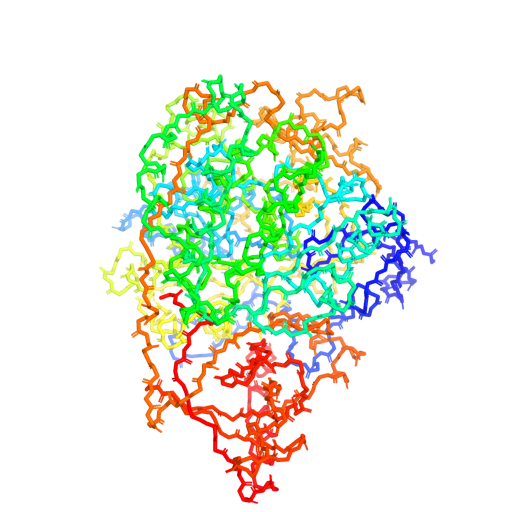 O O . PRO A 1 687 ? 57.416 55.237 18.114 1.00 30.82 687 PRO X O 1
ATOM 5218 N N . ILE A 1 688 ? 56.572 53.197 18.618 1.00 30.51 688 ILE X N 1
ATOM 5219 C CA . ILE A 1 688 ? 56.014 52.933 17.288 1.00 30.05 688 ILE X CA 1
ATOM 5220 C C . ILE A 1 688 ? 54.489 53.072 17.330 1.00 29.86 688 ILE X C 1
ATOM 5221 O O . ILE A 1 688 ? 53.828 52.443 18.158 1.00 29.95 688 ILE X O 1
ATOM 5226 N N . ALA A 1 689 ? 53.936 53.907 16.451 1.00 29.42 689 ALA X N 1
ATOM 5227 C CA . ALA A 1 689 ? 52.491 54.059 16.345 1.00 29.02 689 ALA X CA 1
ATOM 5228 C C . ALA A 1 689 ? 51.865 52.791 15.764 1.00 28.60 689 ALA X C 1
ATOM 5229 O O . ALA A 1 689 ? 50.942 52.226 16.355 1.00 28.18 689 ALA X O 1
ATOM 5231 N N . ASP A 1 690 ? 52.387 52.343 14.618 1.00 28.36 690 ASP X N 1
ATOM 5232 C CA . ASP A 1 690 ? 51.852 51.176 13.909 1.00 28.24 690 ASP X CA 1
ATOM 5233 C C . ASP A 1 690 ? 52.539 49.891 14.374 1.00 28.03 690 ASP X C 1
ATOM 5234 O O . ASP A 1 690 ? 53.482 49.388 13.736 1.00 27.63 690 ASP X O 1
ATOM 5239 N N . GLN A 1 691 ? 52.036 49.360 15.485 1.00 27.86 691 GLN X N 1
ATOM 5240 C CA . GLN A 1 691 ? 52.608 48.173 16.113 1.00 27.96 691 GLN X CA 1
ATOM 5241 C C . GLN A 1 691 ? 52.464 46.944 15.238 1.00 27.94 691 GLN X C 1
ATOM 5242 O O . GLN A 1 691 ? 53.394 46.167 15.108 1.00 28.40 691 GLN X O 1
ATOM 5248 N N . ARG A 1 692 ? 51.296 46.775 14.635 1.00 28.21 692 ARG X N 1
ATOM 5249 C CA . ARG A 1 692 ? 51.031 45.613 13.781 1.00 28.30 692 ARG X CA 1
ATOM 5250 C C . ARG A 1 692 ? 52.012 45.472 12.598 1.00 28.04 692 ARG X C 1
ATOM 5251 O O . ARG A 1 692 ? 52.379 44.358 12.219 1.00 27.88 692 ARG X O 1
ATOM 5259 N N . ALA A 1 693 ? 52.430 46.605 12.037 1.00 27.97 693 ALA X N 1
ATOM 5260 C CA . ALA A 1 693 ? 53.382 46.640 10.928 1.00 27.84 693 ALA X CA 1
ATOM 5261 C C . ALA A 1 693 ? 54.786 46.331 11.410 1.00 27.63 693 ALA X C 1
ATOM 5262 O O . ALA A 1 693 ? 55.545 45.648 10.731 1.00 27.65 693 ALA X O 1
ATOM 5264 N N . ALA A 1 694 ? 55.122 46.848 12.587 1.00 27.37 694 ALA X N 1
ATOM 5265 C CA . ALA A 1 694 ? 56.408 46.602 13.216 1.00 27.02 694 ALA X CA 1
ATOM 5266 C C . ALA A 1 694 ? 56.529 45.152 13.685 1.00 26.92 694 ALA X C 1
ATOM 5267 O O . ALA A 1 694 ? 57.624 44.586 13.664 1.00 26.27 694 ALA X O 1
ATOM 5269 N N . GLU A 1 695 ? 55.409 44.565 14.115 1.00 26.97 695 GLU X N 1
ATOM 5270 C CA . GLU A 1 695 ? 55.376 43.151 14.521 1.00 27.05 695 GLU X CA 1
ATOM 5271 C C . GLU A 1 695 ? 55.633 42.251 13.335 1.00 27.25 695 GLU X C 1
ATOM 5272 O O . GLU A 1 695 ? 56.481 41.362 13.391 1.00 27.07 695 GLU X O 1
ATOM 5278 N N . GLN A 1 696 ? 54.880 42.489 12.268 1.00 27.64 696 GLN X N 1
ATOM 5279 C CA . GLN A 1 696 ? 55.036 41.749 11.027 1.00 27.96 696 GLN X CA 1
ATOM 5280 C C . GLN A 1 696 ? 56.467 41.860 10.514 1.00 28.23 696 GLN X C 1
ATOM 5281 O O . GLN A 1 696 ? 57.066 40.873 10.086 1.00 28.12 696 GLN X O 1
ATOM 5287 N N . TYR A 1 697 ? 57.001 43.076 10.568 1.00 28.56 697 TYR X N 1
ATOM 5288 C CA . TYR A 1 697 ? 58.356 43.347 10.142 1.00 28.98 697 TYR X CA 1
ATOM 5289 C C . TYR A 1 697 ? 59.336 42.462 10.911 1.00 28.96 697 TYR X C 1
ATOM 5290 O O . TYR A 1 697 ? 60.230 41.885 10.309 1.00 29.16 697 TYR X O 1
ATOM 5299 N N . VAL A 1 698 ? 59.139 42.320 12.223 1.00 28.89 698 VAL X N 1
ATOM 5300 C CA . VAL A 1 698 ? 59.991 41.455 13.054 1.00 29.13 698 VAL X CA 1
ATOM 5301 C C . VAL A 1 698 ? 59.932 39.986 12.602 1.00 29.19 698 VAL X C 1
ATOM 5302 O O . VAL A 1 698 ? 60.968 39.351 12.409 1.00 28.97 698 VAL X O 1
ATOM 5306 N N . ILE A 1 699 ? 58.720 39.467 12.421 1.00 29.55 699 ILE X N 1
ATOM 5307 C CA . ILE A 1 699 ? 58.507 38.119 11.861 1.00 29.70 699 ILE X CA 1
ATOM 5308 C C . ILE A 1 699 ? 59.135 37.993 10.472 1.00 29.83 699 ILE X C 1
ATOM 5309 O O . ILE A 1 699 ? 59.750 36.972 10.158 1.00 29.42 699 ILE X O 1
ATOM 5314 N N . ASP A 1 700 ? 58.968 39.026 9.646 1.00 30.30 700 ASP X N 1
ATOM 5315 C CA . ASP A 1 700 ? 59.530 39.035 8.294 1.00 30.90 700 ASP X CA 1
ATOM 5316 C C . ASP A 1 700 ? 61.044 38.860 8.301 1.00 31.20 700 ASP X C 1
ATOM 5317 O O . ASP A 1 700 ? 61.572 38.024 7.569 1.00 30.92 700 ASP X O 1
ATOM 5322 N N . GLU A 1 701 ? 61.730 39.660 9.116 1.00 31.88 701 GLU X N 1
ATOM 5323 C CA . GLU A 1 701 ? 63.191 39.630 9.177 1.00 32.34 701 GLU X CA 1
ATOM 5324 C C . GLU A 1 701 ? 63.721 38.344 9.806 1.00 32.80 701 GLU X C 1
ATOM 5325 O O . GLU A 1 701 ? 64.752 37.827 9.372 1.00 33.07 701 GLU X O 1
ATOM 5331 N N . TYR A 1 702 ? 63.032 37.830 10.824 1.00 33.41 702 TYR X N 1
ATOM 5332 C CA . TYR A 1 702 ? 63.445 36.574 11.464 1.00 33.48 702 TYR X CA 1
ATOM 5333 C C . TYR A 1 702 ? 63.284 35.392 10.503 1.00 33.20 702 TYR X C 1
ATOM 5334 O O . TYR A 1 702 ? 64.133 34.500 10.467 1.00 32.54 702 TYR X O 1
ATOM 5343 N N . ASN A 1 703 ? 62.205 35.398 9.725 1.00 33.00 703 ASN X N 1
ATOM 5344 C CA . ASN A 1 703 ? 62.004 34.394 8.677 1.00 33.25 703 ASN X CA 1
ATOM 5345 C C . ASN A 1 703 ? 63.065 34.473 7.591 1.00 33.30 703 ASN X C 1
ATOM 5346 O O . ASN A 1 703 ? 63.529 33.438 7.098 1.00 33.03 703 ASN X O 1
ATOM 5351 N N . LYS A 1 704 ? 63.449 35.691 7.220 1.00 33.40 704 LYS X N 1
ATOM 5352 C CA . LYS A 1 704 ? 64.537 35.872 6.261 1.00 33.82 704 LYS X CA 1
ATOM 5353 C C . LYS A 1 704 ? 65.789 35.156 6.753 1.00 33.38 704 LYS X C 1
ATOM 5354 O O . LYS A 1 704 ? 66.305 34.264 6.079 1.00 33.23 704 LYS X O 1
ATOM 5360 N N . LEU A 1 705 ? 66.258 35.534 7.936 1.00 33.18 705 LEU X N 1
ATOM 5361 C CA . LEU A 1 705 ? 67.478 34.952 8.488 1.00 33.14 705 LEU X CA 1
ATOM 5362 C C . LEU A 1 705 ? 67.368 33.435 8.664 1.00 32.92 705 LEU X C 1
ATOM 5363 O O . LEU A 1 705 ? 68.303 32.699 8.304 1.00 32.88 705 LEU X O 1
ATOM 5368 N N . LYS A 1 706 ? 66.243 32.968 9.206 1.00 32.66 706 LYS X N 1
ATOM 5369 C CA . LYS A 1 706 ? 66.041 31.535 9.389 1.00 32.70 706 LYS X CA 1
ATOM 5370 C C . LYS A 1 706 ? 66.140 30.794 8.054 1.00 32.33 706 LYS X C 1
ATOM 5371 O O . LYS A 1 706 ? 66.743 29.727 7.974 1.00 31.55 706 LYS X O 1
ATOM 5377 N N . THR A 1 707 ? 65.555 31.366 7.009 1.00 32.34 707 THR X N 1
ATOM 5378 C CA . THR A 1 707 ? 65.514 30.705 5.700 1.00 32.74 707 THR X CA 1
ATOM 5379 C C . THR A 1 707 ? 66.891 30.698 5.031 1.00 32.97 707 THR X C 1
ATOM 5380 O O . THR A 1 707 ? 67.283 29.727 4.378 1.00 32.81 707 THR X O 1
ATOM 5384 N N . ARG A 1 708 ? 67.614 31.790 5.220 1.00 33.51 708 ARG X N 1
ATOM 5385 C CA . ARG A 1 708 ? 68.939 31.958 4.670 1.00 34.41 708 ARG X CA 1
ATOM 5386 C C . ARG A 1 708 ? 69.879 30.872 5.208 1.00 34.33 708 ARG X C 1
ATOM 5387 O O . ARG A 1 708 ? 70.553 30.180 4.438 1.00 34.49 708 ARG X O 1
ATOM 5395 N N . LEU A 1 709 ? 69.901 30.722 6.532 1.00 34.29 709 LEU X N 1
ATOM 5396 C CA . LEU A 1 709 ? 70.769 29.753 7.189 1.00 34.42 709 LEU X CA 1
ATOM 5397 C C . LEU A 1 709 ? 70.346 28.322 6.876 1.00 34.70 709 LEU X C 1
ATOM 5398 O O . LEU A 1 709 ? 71.206 27.454 6.739 1.00 34.22 709 LEU X O 1
ATOM 5403 N N . ARG A 1 710 ? 69.033 28.091 6.775 1.00 35.21 710 ARG X N 1
ATOM 5404 C CA . ARG A 1 710 ? 68.474 26.810 6.305 1.00 36.29 710 ARG X CA 1
ATOM 5405 C C . ARG A 1 710 ? 68.995 26.396 4.939 1.00 36.25 710 ARG X C 1
ATOM 5406 O O . ARG A 1 710 ? 69.442 25.270 4.765 1.00 35.87 710 ARG X O 1
ATOM 5414 N N . GLU A 1 711 ? 68.881 27.302 3.969 1.00 36.87 711 GLU X N 1
ATOM 5415 C CA . GLU A 1 711 ? 69.321 27.032 2.598 1.00 37.53 711 GLU X CA 1
ATOM 5416 C C . GLU A 1 711 ? 70.844 26.856 2.525 1.00 37.73 711 GLU X C 1
ATOM 5417 O O . GLU A 1 711 ? 71.340 25.995 1.800 1.00 37.22 711 GLU X O 1
ATOM 5423 N N . ALA A 1 712 ? 71.578 27.657 3.296 1.00 38.33 712 ALA X N 1
ATOM 5424 C CA . ALA A 1 712 ? 73.027 27.494 3.386 1.00 39.00 712 ALA X CA 1
ATOM 5425 C C . ALA A 1 712 ? 73.371 26.051 3.768 1.00 39.46 712 ALA X C 1
ATOM 5426 O O . ALA A 1 712 ? 74.285 25.467 3.190 1.00 39.01 712 ALA X O 1
ATOM 5428 N N . ALA A 1 713 ? 72.591 25.480 4.693 1.00 40.33 713 ALA X N 1
ATOM 5429 C CA . ALA A 1 713 ? 72.888 24.183 5.303 1.00 41.46 713 ALA X CA 1
ATOM 5430 C C . ALA A 1 713 ? 72.384 22.992 4.489 1.00 42.49 713 ALA X C 1
ATOM 5431 O O . ALA A 1 713 ? 73.143 22.045 4.246 1.00 43.10 713 ALA X O 1
ATOM 5433 N N . LEU A 1 714 ? 71.112 23.015 4.095 1.00 43.79 714 LEU X N 1
ATOM 5434 C CA . LEU A 1 714 ? 70.581 21.992 3.188 1.00 44.47 714 LEU X CA 1
ATOM 5435 C C . LEU A 1 714 ? 70.699 22.479 1.750 1.00 45.10 714 LEU X C 1
ATOM 5436 O O . LEU A 1 714 ? 69.732 22.979 1.166 1.00 45.34 714 LEU X O 1
ATOM 5441 N N . ALA A 1 715 ? 71.913 22.352 1.211 1.00 45.88 715 ALA X N 1
ATOM 5442 C CA . ALA A 1 715 ? 72.201 22.601 -0.202 1.00 46.20 715 ALA X CA 1
ATOM 5443 C C . ALA A 1 715 ? 72.873 21.360 -0.804 1.00 46.89 715 ALA X C 1
ATOM 5444 O O . ALA A 1 715 ? 72.656 21.002 -1.976 1.00 47.37 715 ALA X O 1
#

Sequence (697 aa):
MKKVVTVCPYCASGCKINLVVDNGKIVRAEAAQGKTNQGTLCLKGYYGWDFINDTQILTPRLKTPMIRRQRGGKLEPVSWDEALNYVAERLSAIKEKYGPDAIQTTGSSRGTGNETNYVMQKFARAVIGTNNVDCCARVHGPSVAGLHQSVGNGAMSNAINEIDNTDLVFVFGYNPADSHPIVANHVINAKRNGAKIIVCDPRKIETARIADMHIALKNGSNIALLNAMGHVIIEENLYDKAFVASRTEGFEEYRKIVEGYTPESVEDITGVSASEIRQAARMYAQAKSAAILWGMGVTQFYQGVETVRSLTSLAMLTGNLGKPHAGVNPVRGQNNVQGACDMGALPDTYPGYQYVKDPANREKFAKAWGVESLPAHTGYRISELPHRAAHGEVRAAYIMGEDPLQTDAELSAVRKAFEDLELVIVQDIFMTKTASAADVILPSTSWGEHEGVFTAADRGFQRFFKAVEPKWDLKTDWQIISEIATRMGYPMHYNNTQEIWDELRHLCPDFYGATYEKMGELGFIQWPCRDTSDADQGTSYLFKEKFDTPNGLAQFFTCDWVAPIDKLTDEYPMVLSTVREVGHYSCRSMTGNCAALAALADEPGYAQINTEDAKRLGIEDEALVWVHSRKGKIITRAQVSDRPNKGAIYMTYQWWPEYKYCAVRVEPIADQRAAEQYVIDEYNKLKTRLREAALA